Protein 6P8U (pdb70)

Sequence (472 aa):
MLSIDEAFRKFKSRLELNEREQKNASQRQNEVRDYLQTKFGIARSFLTGSYARYTKTKPLKDIDIFFVLKDSEKHYHGKAASVVLDDFHSALVEKYGSAAVRKQARSINVDFGVHIDAEDNTDYRVVSVDAVPAFDTGDQYEIPDTASGKWIKTDPEIHKDKATAAHQAYANEWKGLVRMVKYWNNNPKHGDLKPVKPSFLIEVMALECLYGGWGGSFDREIQSFFATLADRVHDEWPDPAGLGPAISNDMDAARKQRAQQLLFQASQDASIAIDHARRGRNIEALRAWRALFGPKFPLSSTVATYSYTHSVTYVTDNILKSLKDIILLSGLDPEHFADRWESNTRAIKTWLGTGDLRKVILEIYNPATDKLVTRWDIDIVYGWSDGDGSFWTDTEQLKYAIKKAGLLPSQAKYKLMLDTKPGRPDVEGWSKGSYRSTDGMVKQSLGSTVEHSGLAGQAGYWRQRAEVMEFN

GO terms:
  GO:0106408 diadenylate cyclase activity (F, EXP)

Secondary structure (DSSP, 8-state):
---HHHHHHHHHHHTS--HHHHHHHHHHHHHHHHHHTTTS-EEEEEEETHHHHT---SS--SEEEEEEEPGGGGGGGGS-HHHHHHHHHHHHHHHH-STTEEE-SSSEEEE------TTS--SS---EEEEEEEEE-SSSEEEEETTTTEEEEE-HHHHHHHHHHHHHTTTT-HHHHHHHHHHHHT-GGGTTS-SSSSTHHHHHHHHHHS-SS--S-HHHHHHHHHHHHHHHTTS----TTSSSS-GGGSS-HHHHHHHHHHHHHHHHHHHHHHHHHHTT-HHHHHHHHHHHH-TTS---/----SS-HHHHHHHHHHHHHHHHHHHHHHTT--THHHHHTHHHHHHHHHHHHHTT-EEEEEEEEE-TTT--EEEEEEEEEEE---SS-S-EEE-HHHHHHHHHHH-PPPTT-EEEEEEEE-TTPPP-TTEEE--PPP-TTEEEEEEEEEEEETTEEEEEEEEEE-/-EEEEE-

Solvent-accessible surface area: 20515 Å² total; per-residue (Å²): 151,18,48,27,69,90,0,0,93,78,0,38,64,98,1,71,46,48,143,148,11,73,157,20,0,48,102,41,20,67,50,0,54,75,34,0,72,104,93,21,17,2,57,97,19,50,34,6,13,12,14,37,14,107,0,27,6,19,14,5,65,48,0,36,0,13,0,6,7,101,130,92,28,81,83,15,49,77,98,56,0,42,57,0,0,61,54,0,51,68,7,0,40,126,98,45,30,85,112,23,8,146,91,43,48,57,8,0,6,0,55,28,70,14,133,51,56,94,111,25,66,10,93,102,84,0,10,4,0,13,0,6,0,0,4,59,64,63,122,40,34,17,15,0,3,50,91,66,22,141,29,25,90,18,13,24,96,51,20,112,76,86,1,70,65,20,36,147,71,7,62,90,10,2,26,3,0,0,18,0,0,5,7,3,1,52,17,109,110,24,50,152,98,71,0,1,87,35,28,42,0,0,4,6,2,0,52,58,4,14,61,42,23,53,40,37,39,3,33,21,4,0,1,29,1,0,6,1,1,5,58,23,0,86,52,131,12,80,12,32,17,66,61,26,47,16,24,2,105,42,9,97,84,78,35,38,110,66,0,62,106,43,1,50,79,2,1,27,36,0,3,62,0,9,5,28,43,98,118,63,85,50,98,86,0,0,135,21,1,79,68,2,1,6,47,16,0,3,49,115,157,139,140,56,102,129,20,68,82,83,0,5,52,42,0,2,64,23,0,0,93,2,0,81,22,0,0,82,69,22,68,21,87,41,108,76,5,60,103,78,87,123,9,4,33,88,0,0,96,50,0,0,41,79,26,10,0,102,53,0,0,0,0,0,33,35,56,96,79,78,146,13,44,7,15,2,0,1,31,18,36,94,44,78,67,106,0,92,33,60,88,14,32,3,41,97,3,0,87,34,3,27,175,31,32,36,183,32,40,104,80,8,114,15,50,16,0,0,6,0,85,79,69,41,58,126,12,135,35,21,42,143,15,78,94,52,77,34,129,55,18,23,18,9,12,6,0,1,0,1,9,8,9,20,0,2,0,22,1,0,6,45,19,104,92,84,52,10,5,40,47,124

CATH classification: 3.30.460.10

Radius of gyration: 25.28 Å; Cα contacts (8 Å, |Δi|>4): 840; chains: 3; bounding box: 50×62×73 Å

Foldseek 3Di:
DQFPLNLLVLLLVVFFADDLLVVQVVVVCCVLLVQVVVVAAFPDKDFFDCVVLRLAGPPAFATEIEGEHDPVPCVCQVFFLVVVQVSSQVSVCVPQNDVQWDRDFFFIKGADPFDQDQLRDRPSHHGIYTYWYWYPPDQWIWTHGNVVRHIFIDHRVLVSVLSVVLCVQAVNCLSSLLNQVVLLQPDCVVPPHRLDPPSVVLVLVSSPQQDDYHPSDSLVSNLSSLVSCLVPLPPFAQDPVNTGGTRSPPDDPVSSNSSSVLSVVLSVLSVVLVVCVVVVNRQVSQVSSCVSRHNSRDND/DDDDPFDPLVQLLQQLVLVLVLVLLLCVLLVHDCVVVVVCVVVSSVVSSQQVVVVWFAWKKKFKADPVVRAGLKMKIFGKFPFADRRPDDWDACNVLSNVVSVVSDHDDPHIDMDIDTHTDVVGDDDPPDDDDDDHDLVQKDKAWRQFRTDTRRTTTTMIMIHGD/DDDDDDD

Nearest PDB structures (foldseek):
  6p8j-assembly4_D  TM=9.946E-01  e=8.567E-54  Pseudomonas aeruginosa
  6p82-assembly4_D  TM=9.663E-01  e=1.207E-51  Pseudomonas aeruginosa
  7d4j-assembly1_A  TM=6.915E-01  e=6.831E-13  Enterobacter cloacae
  7d48-assembly1_A  TM=6.880E-01  e=6.473E-13  Enterobacter cloacae
  6u7b-assembly1_A  TM=6.697E-01  e=8.470E-13  Escherichia coli MS 115-1

Organism: Pseudomonas aeruginosa (NCBI:txid287)

B-factor: mean 42.72, std 16.75, range [18.3, 142.68]

InterPro domains:
  IPR006116 2-5OAS/ClassI-CCAase, nucleotidyltransferase domain [cd05400] (21-165)
  IPR043519 Nucleotidyltransferase superfamily [G3DSA:3.30.460.10] (18-171)
  IPR043519 Nucleotidyltransferase superfamily [SSF81301] (3-156)
  IPR053550 Cyclic nucleotide synthase CD-NTase [NF041117] (8-294)

Structure (mmCIF, N/CA/C/O backbone):
data_6P8U
#
_entry.id   6P8U
#
_cell.length_a   169.087
_cell.length_b   43.373
_cell.length_c   63.217
_cell.angle_alpha   90.00
_cell.angle_beta   104.18
_cell.angle_gamma   90.00
#
_symmetry.space_group_name_H-M   'C 1 2 1'
#
loop_
_entity.id
_entity.type
_entity.pdbx_description
1 polymer Nucleotidyltransferase
2 polymer 'HORMA domain containing protein'
3 polymer 'Peptide 1'
4 non-polymer 'MAGNESIUM ION'
5 water water
#
loop_
_atom_site.group_PDB
_atom_site.id
_atom_site.type_symbol
_atom_site.label_atom_id
_atom_site.label_alt_id
_atom_site.label_comp_id
_atom_site.label_asym_id
_atom_site.label_entity_id
_atom_site.label_seq_id
_atom_site.pdbx_PDB_ins_code
_atom_site.Cartn_x
_atom_site.Cartn_y
_atom_site.Cartn_z
_atom_site.occupancy
_atom_site.B_iso_or_equiv
_atom_site.auth_seq_id
_atom_site.auth_comp_id
_atom_site.auth_asym_id
_atom_site.auth_atom_id
_atom_site.pdbx_PDB_model_num
ATOM 1 N N . MET A 1 1 ? -56.022 6.865 36.340 1.00 81.09 1 MET A N 1
ATOM 2 C CA . MET A 1 1 ? -54.813 7.400 37.032 1.00 75.73 1 MET A CA 1
ATOM 3 C C . MET A 1 1 ? -53.561 6.654 36.575 1.00 66.94 1 MET A C 1
ATOM 4 O O . MET A 1 1 ? -53.160 5.659 37.185 1.00 67.57 1 MET A O 1
ATOM 12 N N . LEU A 1 2 ? -52.956 7.135 35.492 1.00 54.00 2 LEU A N 1
ATOM 13 C CA . LEU A 1 2 ? -51.730 6.556 34.961 1.00 45.31 2 LEU A CA 1
ATOM 14 C C . LEU A 1 2 ? -50.538 7.184 35.672 1.00 39.32 2 LEU A C 1
ATOM 15 O O . LEU A 1 2 ? -50.370 8.405 35.652 1.00 35.15 2 LEU A O 1
ATOM 31 N N . SER A 1 3 ? -49.718 6.354 36.304 1.00 45.43 3 SER A N 1
ATOM 32 C CA . SER A 1 3 ? -48.554 6.866 37.004 1.00 39.82 3 SER A CA 1
ATOM 33 C C . SER A 1 3 ? -47.435 7.180 36.016 1.00 36.04 3 SER A C 1
ATOM 34 O O . SER A 1 3 ? -47.400 6.679 34.887 1.00 34.28 3 SER A O 1
ATOM 42 N N . ILE A 1 4 ? -46.509 8.029 36.462 1.00 31.58 4 ILE A N 1
ATOM 43 C CA . ILE A 1 4 ? -45.382 8.399 35.619 1.00 29.14 4 ILE A CA 1
ATOM 44 C C . ILE A 1 4 ? -44.574 7.162 35.255 1.00 28.29 4 ILE A C 1
ATOM 45 O O . ILE A 1 4 ? -44.208 6.962 34.091 1.00 28.22 4 ILE A O 1
ATOM 61 N N . ASP A 1 5 ? -44.281 6.316 36.245 1.00 29.56 5 ASP A N 1
ATOM 62 C CA . ASP A 1 5 ? -43.519 5.101 35.968 1.00 33.67 5 ASP A CA 1
ATOM 63 C C . ASP A 1 5 ? -44.243 4.219 34.956 1.00 31.26 5 ASP A C 1
ATOM 64 O O . ASP A 1 5 ? -43.638 3.724 33.998 1.00 28.55 5 ASP A O 1
ATOM 73 N N . GLU A 1 6 ? -45.543 3.999 35.165 1.00 29.24 6 GLU A N 1
ATOM 74 C CA . GLU A 1 6 ? -46.315 3.197 34.221 1.00 33.12 6 GLU A CA 1
ATOM 75 C C . GLU A 1 6 ? -46.299 3.813 32.830 1.00 31.89 6 GLU A C 1
ATOM 76 O O . GLU A 1 6 ? -46.155 3.098 31.826 1.00 28.56 6 GLU A O 1
ATOM 88 N N . ALA A 1 7 ? -46.448 5.139 32.748 1.00 31.09 7 ALA A N 1
ATOM 89 C CA . ALA A 1 7 ? -46.414 5.803 31.451 1.00 28.76 7 ALA A CA 1
ATOM 90 C C . ALA A 1 7 ? -45.090 5.553 30.741 1.00 26.76 7 ALA A C 1
ATOM 91 O O . ALA A 1 7 ? -45.058 5.325 29.528 1.00 27.21 7 ALA A O 1
ATOM 98 N N . PHE A 1 8 ? -43.984 5.611 31.475 1.00 32.10 8 PHE A N 1
ATOM 99 C CA . PHE A 1 8 ? -42.676 5.406 30.857 1.00 28.80 8 PHE A CA 1
ATOM 100 C C . PHE A 1 8 ? -42.469 3.957 30.448 1.00 29.94 8 PHE A C 1
ATOM 101 O O . PHE A 1 8 ? -41.845 3.699 29.411 1.00 27.80 8 PHE A O 1
ATOM 118 N N . ARG A 1 9 ? -43.009 3.011 31.221 1.00 21.20 9 ARG A N 1
ATOM 119 C CA . ARG A 1 9 ? -42.974 1.614 30.814 1.00 27.84 9 ARG A CA 1
ATOM 120 C C . ARG A 1 9 ? -43.722 1.414 29.503 1.00 27.12 9 ARG A C 1
ATOM 121 O O . ARG A 1 9 ? -43.229 0.734 28.596 1.00 27.14 9 ARG A O 1
ATOM 142 N N . LYS A 1 10 ? -44.916 2.004 29.385 1.00 26.42 10 LYS A N 1
ATOM 143 C CA . LYS A 1 10 ? -45.655 1.946 28.127 1.00 26.05 10 LYS A CA 1
ATOM 144 C C . LYS A 1 10 ? -44.852 2.575 27.000 1.00 26.13 10 LYS A C 1
ATOM 145 O O . LYS A 1 10 ? -44.743 2.007 25.907 1.00 26.48 10 LYS A O 1
ATOM 164 N N . PHE A 1 11 ? -44.300 3.767 27.247 1.00 26.10 11 PHE A N 1
ATOM 165 C CA . PHE A 1 11 ? -43.509 4.470 26.238 1.00 27.04 11 PHE A CA 1
ATOM 166 C C . PHE A 1 11 ? -42.313 3.636 25.799 1.00 32.78 11 PHE A C 1
ATOM 167 O O . PHE A 1 11 ? -42.051 3.480 24.600 1.00 31.36 11 PHE A O 1
ATOM 184 N N . LYS A 1 12 ? -41.576 3.085 26.759 1.00 28.70 12 LYS A N 1
ATOM 185 C CA . LYS A 1 12 ? -40.499 2.157 26.431 1.00 27.17 12 LYS A CA 1
ATOM 186 C C . LYS A 1 12 ? -40.985 1.046 25.509 1.00 23.42 12 LYS A C 1
ATOM 187 O O . LYS A 1 12 ? -40.368 0.758 24.477 1.00 25.23 12 LYS A O 1
ATOM 206 N N . SER A 1 13 ? -42.093 0.404 25.873 1.00 24.24 13 SER A N 1
ATOM 207 C CA . SER A 1 13 ? -42.572 -0.741 25.107 1.00 28.25 13 SER A CA 1
ATOM 208 C C . SER A 1 13 ? -42.923 -0.343 23.678 1.00 32.84 13 SER A C 1
ATOM 209 O O . SER A 1 13 ? -42.683 -1.107 22.738 1.00 28.01 13 SER A O 1
ATOM 217 N N . ARG A 1 14 ? -43.475 0.856 23.489 1.00 30.67 14 ARG A N 1
ATOM 218 C CA . ARG A 1 14 ? -43.920 1.276 22.165 1.00 30.07 14 ARG A CA 1
ATOM 219 C C . ARG A 1 14 ? -42.775 1.681 21.248 1.00 29.85 14 ARG A C 1
ATOM 220 O O . ARG A 1 14 ? -43.008 1.913 20.058 1.00 28.96 14 ARG A O 1
ATOM 241 N N . LEU A 1 15 ? -41.550 1.757 21.755 1.00 33.28 15 LEU A N 1
ATOM 242 C CA . LEU A 1 15 ? -40.382 1.985 20.915 1.00 38.32 15 LEU A CA 1
ATOM 243 C C . LEU A 1 15 ? -39.681 0.682 20.528 1.00 37.15 15 LEU A C 1
ATOM 244 O O . LEU A 1 15 ? -38.676 0.717 19.800 1.00 35.78 15 LEU A O 1
ATOM 260 N N . GLU A 1 16 ? -40.191 -0.460 20.984 1.00 33.05 16 GLU A N 1
ATOM 261 C CA . GLU A 1 16 ? -39.530 -1.734 20.753 1.00 37.13 16 GLU A CA 1
ATOM 262 C C . GLU A 1 16 ? -39.874 -2.307 19.386 1.00 35.04 16 GLU A C 1
ATOM 263 O O . GLU A 1 16 ? -41.018 -2.241 18.932 1.00 35.89 16 GLU A O 1
ATOM 275 N N . LEU A 1 17 ? -38.860 -2.864 18.734 1.00 36.43 17 LEU A N 1
ATOM 276 C CA . LEU A 1 17 ? -39.049 -3.595 17.490 1.00 41.24 17 LEU A CA 1
ATOM 277 C C . LEU A 1 17 ? -40.008 -4.762 17.691 1.00 34.02 17 LEU A C 1
ATOM 278 O O . LEU A 1 17 ? -39.987 -5.438 18.723 1.00 33.70 17 LEU A O 1
ATOM 294 N N . ASN A 1 18 ? -40.862 -4.994 16.698 1.00 34.46 18 ASN A N 1
ATOM 295 C CA . ASN A 1 18 ? -41.737 -6.156 16.692 1.00 34.18 18 ASN A CA 1
ATOM 296 C C . ASN A 1 18 ? -41.467 -6.998 15.446 1.00 35.56 18 ASN A C 1
ATOM 297 O O . ASN A 1 18 ? -40.703 -6.616 14.552 1.00 34.30 18 ASN A O 1
ATOM 308 N N . GLU A 1 19 ? -42.121 -8.161 15.398 1.00 31.89 19 GLU A N 1
ATOM 309 C CA . GLU A 1 19 ? -41.761 -9.182 14.419 1.00 41.27 19 GLU A CA 1
ATOM 310 C C . GLU A 1 19 ? -42.214 -8.817 13.008 1.00 40.16 19 GLU A C 1
ATOM 311 O O . GLU A 1 19 ? -41.538 -9.174 12.033 1.00 38.20 19 GLU A O 1
ATOM 323 N N . ARG A 1 20 ? -43.346 -8.121 12.869 1.00 38.17 20 ARG A N 1
ATOM 324 C CA . ARG A 1 20 ? -43.762 -7.671 11.544 1.00 40.40 20 ARG A CA 1
ATOM 325 C C . ARG A 1 20 ? -42.800 -6.622 10.998 1.00 33.64 20 ARG A C 1
ATOM 326 O O . ARG A 1 20 ? -42.429 -6.659 9.818 1.00 27.94 20 ARG A O 1
ATOM 347 N N . GLU A 1 21 ? -42.398 -5.667 11.838 1.00 32.81 21 GLU A N 1
ATOM 348 C CA . GLU A 1 21 ? -41.385 -4.705 11.420 1.00 36.31 21 GLU A CA 1
ATOM 349 C C . GLU A 1 21 ? -40.082 -5.410 11.063 1.00 35.86 21 GLU A C 1
ATOM 350 O O . GLU A 1 21 ? -39.448 -5.092 10.045 1.00 32.43 21 GLU A O 1
ATOM 362 N N . GLN A 1 22 ? -39.670 -6.378 11.887 1.00 33.34 22 GLN A N 1
ATOM 363 C CA . GLN A 1 22 ? -38.447 -7.127 11.608 1.00 37.56 22 GLN A CA 1
ATOM 364 C C . GLN A 1 22 ? -38.505 -7.772 10.226 1.00 34.90 22 GLN A C 1
ATOM 365 O O . GLN A 1 22 ? -37.580 -7.625 9.415 1.00 31.81 22 GLN A O 1
ATOM 379 N N . LYS A 1 23 ? -39.600 -8.476 9.929 1.00 32.42 23 LYS A N 1
ATOM 380 C CA . LYS A 1 23 ? -39.700 -9.136 8.635 1.00 37.03 23 LYS A CA 1
ATOM 381 C C . LYS A 1 23 ? -39.769 -8.128 7.493 1.00 33.22 23 LYS A C 1
ATOM 382 O O . LYS A 1 23 ? -39.308 -8.418 6.385 1.00 31.84 23 LYS A O 1
ATOM 401 N N . ASN A 1 24 ? -40.349 -6.952 7.731 1.00 32.19 24 ASN A N 1
ATOM 402 C CA . ASN A 1 24 ? -40.433 -5.949 6.672 1.00 31.59 24 ASN A CA 1
ATOM 403 C C . ASN A 1 24 ? -39.061 -5.352 6.380 1.00 32.50 24 ASN A C 1
ATOM 404 O O . ASN A 1 24 ? -38.733 -5.068 5.220 1.00 29.99 24 ASN A O 1
ATOM 415 N N . ALA A 1 25 ? -38.242 -5.165 7.424 1.00 32.47 25 ALA A N 1
ATOM 416 C CA . ALA A 1 25 ? -36.863 -4.738 7.212 1.00 33.87 25 ALA A CA 1
ATOM 417 C C . ALA A 1 25 ? -36.094 -5.739 6.359 1.00 34.24 25 ALA A C 1
ATOM 418 O O . ALA A 1 25 ? -35.358 -5.344 5.444 1.00 32.07 25 ALA A O 1
ATOM 425 N N . SER A 1 26 ? -36.246 -7.037 6.650 1.00 35.55 26 SER A N 1
ATOM 426 C CA . SER A 1 26 ? -35.562 -8.054 5.860 1.00 35.20 26 SER A CA 1
ATOM 427 C C . SER A 1 26 ? -36.082 -8.086 4.427 1.00 35.53 26 SER A C 1
ATOM 428 O O . SER A 1 26 ? -35.324 -8.389 3.497 1.00 31.09 26 SER A O 1
ATOM 436 N N . GLN A 1 27 ? -37.373 -7.798 4.229 1.00 36.46 27 GLN A N 1
ATOM 437 C CA . GLN A 1 27 ? -37.926 -7.779 2.878 1.00 42.93 27 GLN A CA 1
ATOM 438 C C . GLN A 1 27 ? -37.387 -6.598 2.085 1.00 34.85 27 GLN A C 1
ATOM 439 O O . GLN A 1 27 ? -37.074 -6.734 0.899 1.00 33.76 27 GLN A O 1
ATOM 453 N N . ARG A 1 28 ? -37.256 -5.434 2.724 1.00 37.58 28 ARG A N 1
ATOM 454 C CA . ARG A 1 28 ? -36.677 -4.286 2.033 1.00 36.41 28 ARG A CA 1
ATOM 455 C C . ARG A 1 28 ? -35.212 -4.532 1.688 1.00 37.88 28 ARG A C 1
ATOM 456 O O . ARG A 1 28 ? -34.753 -4.143 0.604 1.00 39.19 28 ARG A O 1
ATOM 477 N N . GLN A 1 29 ? -34.454 -5.161 2.595 1.00 38.33 29 GLN A N 1
ATOM 478 C CA . GLN A 1 29 ? -33.064 -5.474 2.277 1.00 38.12 29 GLN A CA 1
ATOM 479 C C . GLN A 1 29 ? -32.978 -6.356 1.039 1.00 36.25 29 GLN A C 1
ATOM 480 O O . GLN A 1 29 ? -32.205 -6.076 0.112 1.00 38.03 29 GLN A O 1
ATOM 494 N N . ASN A 1 30 ? -33.745 -7.454 1.026 1.00 30.69 30 ASN A N 1
ATOM 495 C CA . ASN A 1 30 ? -33.787 -8.315 -0.152 1.00 35.04 30 ASN A CA 1
ATOM 496 C C . ASN A 1 30 ? -34.108 -7.507 -1.404 1.00 36.62 30 ASN A C 1
ATOM 497 O O . ASN A 1 30 ? -33.448 -7.650 -2.442 1.00 37.29 30 ASN A O 1
ATOM 508 N N . GLU A 1 31 ? -35.134 -6.655 -1.322 1.00 38.89 31 GLU A N 1
ATOM 509 C CA . GLU A 1 31 ? -35.528 -5.832 -2.460 1.00 38.98 31 GLU A CA 1
ATOM 510 C C . GLU A 1 31 ? -34.379 -4.941 -2.920 1.00 36.45 31 GLU A C 1
ATOM 511 O O . GLU A 1 31 ? -34.087 -4.849 -4.118 1.00 34.24 31 GLU A O 1
ATOM 523 N N . VAL A 1 32 ? -33.718 -4.272 -1.979 1.00 30.22 32 VAL A N 1
ATOM 524 C CA . VAL A 1 32 ? -32.667 -3.326 -2.346 1.00 33.07 32 VAL A CA 1
ATOM 525 C C . VAL A 1 32 ? -31.400 -4.058 -2.766 1.00 38.61 32 VAL A C 1
ATOM 526 O O . VAL A 1 32 ? -30.720 -3.644 -3.712 1.00 44.19 32 VAL A O 1
ATOM 539 N N . ARG A 1 33 ? -31.056 -5.148 -2.074 1.00 38.63 33 ARG A N 1
ATOM 540 C CA . ARG A 1 33 ? -29.879 -5.922 -2.457 1.00 35.76 33 ARG A CA 1
ATOM 541 C C . ARG A 1 33 ? -30.048 -6.507 -3.853 1.00 37.98 33 ARG A C 1
ATOM 542 O O . ARG A 1 33 ? -29.145 -6.417 -4.692 1.00 35.84 33 ARG A O 1
ATOM 563 N N . ASP A 1 34 ? -31.207 -7.115 -4.122 1.00 43.56 34 ASP A N 1
ATOM 564 C CA . ASP A 1 34 ? -31.401 -7.772 -5.408 1.00 45.95 34 ASP A CA 1
ATOM 565 C C . ASP A 1 34 ? -31.368 -6.775 -6.557 1.00 42.20 34 ASP A C 1
ATOM 566 O O . ASP A 1 34 ? -30.919 -7.116 -7.660 1.00 43.26 34 ASP A O 1
ATOM 575 N N . TYR A 1 35 ? -31.839 -5.545 -6.332 1.00 37.04 35 TYR A N 1
ATOM 576 C CA . TYR A 1 35 ? -31.739 -4.549 -7.392 1.00 37.18 35 TYR A CA 1
ATOM 577 C C . TYR A 1 35 ? -30.296 -4.094 -7.577 1.00 37.72 35 TYR A C 1
ATOM 578 O O . TYR A 1 35 ? -29.798 -4.021 -8.707 1.00 37.21 35 TYR A O 1
ATOM 596 N N . LEU A 1 36 ? -29.612 -3.772 -6.471 1.00 34.03 36 LEU A N 1
ATOM 597 C CA . LEU A 1 36 ? -28.240 -3.278 -6.570 1.00 37.21 36 LEU A CA 1
ATOM 598 C C . LEU A 1 36 ? -27.303 -4.340 -7.124 1.00 39.25 36 LEU A C 1
ATOM 599 O O . LEU A 1 36 ? -26.330 -4.002 -7.807 1.00 39.40 36 LEU A O 1
ATOM 615 N N . GLN A 1 37 ? -27.584 -5.623 -6.866 1.00 38.68 37 GLN A N 1
ATOM 616 C CA . GLN A 1 37 ? -26.762 -6.683 -7.438 1.00 42.84 37 GLN A CA 1
ATOM 617 C C . GLN A 1 37 ? -26.916 -6.792 -8.949 1.00 42.76 37 GLN A C 1
ATOM 618 O O . GLN A 1 37 ? -26.095 -7.459 -9.586 1.00 38.91 37 GLN A O 1
ATOM 632 N N . THR A 1 38 ? -27.939 -6.168 -9.539 1.00 45.36 38 THR A N 1
ATOM 633 C CA . THR A 1 38 ? -28.014 -6.094 -10.996 1.00 44.58 38 THR A CA 1
ATOM 634 C C . THR A 1 38 ? -27.184 -4.939 -11.557 1.00 44.13 38 THR A C 1
ATOM 635 O O . THR A 1 38 ? -27.043 -4.829 -12.785 1.00 47.59 38 THR A O 1
ATOM 646 N N . LYS A 1 39 ? -26.658 -4.063 -10.691 1.00 39.44 39 LYS A N 1
ATOM 647 C CA . LYS A 1 39 ? -25.895 -2.902 -11.121 1.00 42.81 39 LYS A CA 1
ATOM 648 C C . LYS A 1 39 ? -24.485 -2.849 -10.555 1.00 37.75 39 LYS A C 1
ATOM 649 O O . LYS A 1 39 ? -23.641 -2.148 -11.126 1.00 34.03 39 LYS A O 1
ATOM 668 N N . PHE A 1 40 ? -24.200 -3.573 -9.474 1.00 41.88 40 PHE A N 1
ATOM 669 C CA . PHE A 1 40 ? -22.855 -3.655 -8.929 1.00 42.77 40 PHE A CA 1
ATOM 670 C C . PHE A 1 40 ? -22.541 -5.105 -8.575 1.00 45.46 40 PHE A C 1
ATOM 671 O O . PHE A 1 40 ? -23.437 -5.921 -8.325 1.00 45.57 40 PHE A O 1
ATOM 688 N N . GLY A 1 41 ? -21.248 -5.414 -8.537 1.00 44.86 41 GLY A N 1
ATOM 689 C CA . GLY A 1 41 ? -20.793 -6.679 -7.996 1.00 43.27 41 GLY A CA 1
ATOM 690 C C . GLY A 1 41 ? -20.850 -6.663 -6.482 1.00 39.47 41 GLY A C 1
ATOM 691 O O . GLY A 1 41 ? -19.982 -6.076 -5.822 1.00 36.12 41 GLY A O 1
ATOM 695 N N . ILE A 1 42 ? -21.885 -7.283 -5.919 1.00 36.14 42 ILE A N 1
ATOM 696 C CA . ILE A 1 42 ? -22.133 -7.256 -4.481 1.00 39.71 42 ILE A CA 1
ATOM 697 C C . ILE A 1 42 ? -22.165 -8.690 -3.982 1.00 41.07 42 ILE A C 1
ATOM 698 O O . ILE A 1 42 ? -22.980 -9.501 -4.443 1.00 41.71 42 ILE A O 1
ATOM 714 N N . ALA A 1 43 ? -21.278 -8.999 -3.035 1.00 44.24 43 ALA A N 1
ATOM 715 C CA . ALA A 1 43 ? -21.156 -10.364 -2.536 1.00 46.10 43 ALA A CA 1
ATOM 716 C C . ALA A 1 43 ? -22.224 -10.699 -1.502 1.00 47.36 43 ALA A C 1
ATOM 717 O O . ALA A 1 43 ? -22.653 -11.853 -1.415 1.00 50.69 43 ALA A O 1
ATOM 724 N N . ARG A 1 44 ? -22.648 -9.718 -0.712 1.00 40.97 44 ARG A N 1
ATOM 725 C CA . ARG A 1 44 ? -23.634 -9.936 0.336 1.00 42.29 44 ARG A CA 1
ATOM 726 C C . ARG A 1 44 ? -23.988 -8.583 0.941 1.00 37.75 44 ARG A C 1
ATOM 727 O O . ARG A 1 44 ? -23.328 -7.571 0.686 1.00 33.47 44 ARG A O 1
ATOM 748 N N . SER A 1 45 ? -25.044 -8.577 1.751 1.00 35.30 45 SER A N 1
ATOM 749 C CA . SER A 1 45 ? -25.440 -7.399 2.510 1.00 31.27 45 SER A CA 1
ATOM 750 C C . SER A 1 45 ? -25.953 -7.863 3.865 1.00 33.02 45 SER A C 1
ATOM 751 O O . SER A 1 45 ? -26.336 -9.024 4.036 1.00 33.22 45 SER A O 1
ATOM 759 N N . PHE A 1 46 ? -25.958 -6.952 4.836 1.00 31.87 46 PHE A N 1
ATOM 760 C CA . PHE A 1 46 ? -26.529 -7.278 6.134 1.00 32.22 46 PHE A CA 1
ATOM 761 C C . PHE A 1 46 ? -27.031 -6.029 6.844 1.00 34.20 46 PHE A C 1
ATOM 762 O O . PHE A 1 46 ? -26.456 -4.944 6.706 1.00 32.54 46 PHE A O 1
ATOM 779 N N . LEU A 1 47 ? -28.127 -6.201 7.579 1.00 35.12 47 LEU A N 1
ATOM 780 C CA . LEU A 1 47 ? -28.661 -5.143 8.417 1.00 36.80 47 LEU A CA 1
ATOM 781 C C . LEU A 1 47 ? -27.722 -4.888 9.588 1.00 37.88 47 LEU A C 1
ATOM 782 O O . LEU A 1 47 ? -27.304 -5.823 10.281 1.00 35.54 47 LEU A O 1
ATOM 798 N N . THR A 1 48 ? -27.389 -3.619 9.810 1.00 33.69 48 THR A N 1
ATOM 799 C CA . THR A 1 48 ? -26.396 -3.263 10.808 1.00 31.63 48 THR A CA 1
ATOM 800 C C . THR A 1 48 ? -26.815 -1.954 11.465 1.00 31.03 48 THR A C 1
ATOM 801 O O . THR A 1 48 ? -27.956 -1.495 11.326 1.00 30.25 48 THR A O 1
ATOM 812 N N . GLY A 1 49 ? -25.875 -1.348 12.190 1.00 31.10 49 GLY A N 1
ATOM 813 C CA . GLY A 1 49 ? -26.155 -0.086 12.849 1.00 29.42 49 GLY A CA 1
ATOM 814 C C . GLY A 1 49 ? -27.049 -0.271 14.068 1.00 25.01 49 GLY A C 1
ATOM 815 O O . GLY A 1 49 ? -27.206 -1.358 14.613 1.00 25.19 49 GLY A O 1
ATOM 819 N N . SER A 1 50 ? -27.647 0.839 14.486 1.00 27.67 50 SER A N 1
ATOM 820 C CA . SER A 1 50 ? -28.524 0.817 15.650 1.00 27.63 50 SER A CA 1
ATOM 821 C C . SER A 1 50 ? -29.641 -0.210 15.490 1.00 28.42 50 SER A C 1
ATOM 822 O O . SER A 1 50 ? -30.106 -0.777 16.483 1.00 25.18 50 SER A O 1
ATOM 830 N N . TYR A 1 51 ? -30.100 -0.450 14.261 1.00 28.81 51 TYR A N 1
ATOM 831 C CA . TYR A 1 51 ? -31.185 -1.402 14.072 1.00 29.43 51 TYR A CA 1
ATOM 832 C C . TYR A 1 51 ? -30.801 -2.773 14.613 1.00 28.08 51 TYR A C 1
ATOM 833 O O . TYR A 1 51 ? -31.595 -3.430 15.296 1.00 27.92 51 TYR A O 1
ATOM 851 N N . ALA A 1 52 ? -29.590 -3.239 14.291 1.00 27.43 52 ALA A N 1
ATOM 852 C CA . ALA A 1 52 ? -29.152 -4.553 14.746 1.00 31.42 52 ALA A CA 1
ATOM 853 C C . ALA A 1 52 ? -28.783 -4.566 16.226 1.00 29.70 52 ALA A C 1
ATOM 854 O O . ALA A 1 52 ? -28.837 -5.630 16.851 1.00 30.81 52 ALA A O 1
ATOM 861 N N . ARG A 1 53 ? -28.414 -3.419 16.797 1.00 30.07 53 ARG A N 1
ATOM 862 C CA . ARG A 1 53 ? -28.177 -3.323 18.237 1.00 31.83 53 ARG A CA 1
ATOM 863 C C . ARG A 1 53 ? -29.460 -3.130 19.042 1.00 31.38 53 ARG A C 1
ATOM 864 O O . ARG A 1 53 ? -29.405 -3.093 20.287 1.00 27.82 53 ARG A O 1
ATOM 885 N N . TYR A 1 54 ? -30.608 -2.998 18.370 1.00 32.49 54 TYR A N 1
ATOM 886 C CA . TYR A 1 54 ? -31.876 -2.722 19.051 1.00 28.89 54 TYR A CA 1
ATOM 887 C C . TYR A 1 54 ? -31.787 -1.414 19.838 1.00 26.58 54 TYR A C 1
ATOM 888 O O . TYR A 1 54 ? -32.304 -1.285 20.948 1.00 27.69 54 TYR A O 1
ATOM 906 N N . THR A 1 55 ? -31.125 -0.431 19.239 1.00 23.10 55 THR A N 1
ATOM 907 C CA . THR A 1 55 ? -31.058 0.922 19.776 1.00 28.60 55 THR A CA 1
ATOM 908 C C . THR A 1 55 ? -31.654 1.935 18.808 1.00 29.11 55 THR A C 1
ATOM 909 O O . THR A 1 55 ? -31.457 3.146 18.987 1.00 29.51 55 THR A O 1
ATOM 920 N N . LYS A 1 56 ? -32.342 1.473 17.768 1.00 29.97 56 LYS A N 1
ATOM 921 C CA . LYS A 1 56 ? -33.021 2.354 16.829 1.00 27.79 56 LYS A CA 1
ATOM 922 C C . LYS A 1 56 ? -34.420 2.653 17.353 1.00 29.46 56 LYS A C 1
ATOM 923 O O . LYS A 1 56 ? -35.145 1.742 17.766 1.00 32.52 56 LYS A O 1
ATOM 942 N N . THR A 1 57 ? -34.791 3.926 17.341 1.00 29.87 57 THR A N 1
ATOM 943 C CA . THR A 1 57 ? -36.110 4.340 17.791 1.00 28.88 57 THR A CA 1
ATOM 944 C C . THR A 1 57 ? -37.124 4.153 16.661 1.00 31.94 57 THR A C 1
ATOM 945 O O . THR A 1 57 ? -36.778 3.797 15.530 1.00 30.41 57 THR A O 1
ATOM 956 N N . LYS A 1 58 ? -38.394 4.386 16.977 1.00 32.37 58 LYS A N 1
ATOM 957 C CA . LYS A 1 58 ? -39.466 4.193 16.008 1.00 38.85 58 LYS A CA 1
ATOM 958 C C . LYS A 1 58 ? -40.223 5.494 15.769 1.00 36.04 58 LYS A C 1
ATOM 959 O O . LYS A 1 58 ? -40.287 6.346 16.653 1.00 35.71 58 LYS A O 1
ATOM 978 N N . PRO A 1 59 ? -40.794 5.689 14.576 1.00 35.89 59 PRO A N 1
ATOM 979 C CA . PRO A 1 59 ? -40.791 4.776 13.417 1.00 39.13 59 PRO A CA 1
ATOM 980 C C . PRO A 1 59 ? -39.399 4.515 12.832 1.00 36.41 59 PRO A C 1
ATOM 981 O O . PRO A 1 59 ? -38.528 5.393 12.874 1.00 27.70 59 PRO A O 1
ATOM 992 N N . LEU A 1 60 ? -39.194 3.298 12.325 1.00 38.66 60 LEU A N 1
ATOM 993 C CA . LEU A 1 60 ? -37.866 2.843 11.924 1.00 36.69 60 LEU A CA 1
ATOM 994 C C . LEU A 1 60 ? -37.442 3.542 10.638 1.00 33.56 60 LEU A C 1
ATOM 995 O O . LEU A 1 60 ? -38.026 3.304 9.574 1.00 35.26 60 LEU A O 1
ATOM 1011 N N . LYS A 1 61 ? -36.421 4.394 10.734 1.00 33.09 61 LYS A N 1
ATOM 1012 C CA . LYS A 1 61 ? -35.891 5.131 9.600 1.00 34.50 61 LYS A CA 1
ATOM 1013 C C . LYS A 1 61 ? -34.382 4.921 9.529 1.00 29.37 61 LYS A C 1
ATOM 1014 O O . LYS A 1 61 ? -33.714 4.638 10.530 1.00 29.22 61 LYS A O 1
ATOM 1033 N N . ASP A 1 62 ? -33.840 5.085 8.331 1.00 27.30 62 ASP A N 1
ATOM 1034 C CA . ASP A 1 62 ? -32.392 5.148 8.149 1.00 33.45 62 ASP A CA 1
ATOM 1035 C C . ASP A 1 62 ? -31.717 3.866 8.628 1.00 33.00 62 ASP A C 1
ATOM 1036 O O . ASP A 1 62 ? -30.653 3.895 9.252 1.00 31.16 62 ASP A O 1
ATOM 1045 N N . ILE A 1 63 ? -32.342 2.730 8.332 1.00 30.09 63 ILE A N 1
ATOM 1046 C CA . ILE A 1 63 ? -31.786 1.444 8.731 1.00 29.47 63 ILE A CA 1
ATOM 1047 C C . ILE A 1 63 ? -30.559 1.155 7.881 1.00 31.12 63 ILE A C 1
ATOM 1048 O O . ILE A 1 63 ? -30.642 1.089 6.647 1.00 26.92 63 ILE A O 1
ATOM 1064 N N . ASP A 1 64 ? -29.419 0.972 8.542 1.00 34.01 64 ASP A N 1
ATOM 1065 C CA . ASP A 1 64 ? -28.164 0.772 7.834 1.00 36.04 64 ASP A CA 1
ATOM 1066 C C . ASP A 1 64 ? -28.116 -0.628 7.236 1.00 32.85 64 ASP A C 1
ATOM 1067 O O . ASP A 1 64 ? -28.356 -1.622 7.930 1.00 32.20 64 ASP A O 1
ATOM 1076 N N . ILE A 1 65 ? -27.790 -0.698 5.948 1.00 33.49 65 ILE A N 1
ATOM 1077 C CA . ILE A 1 65 ? -27.501 -1.948 5.259 1.00 32.70 65 ILE A CA 1
ATOM 1078 C C . ILE A 1 65 ? -26.130 -1.793 4.613 1.00 30.91 65 ILE A C 1
ATOM 1079 O O . ILE A 1 65 ? -25.937 -0.912 3.768 1.00 30.92 65 ILE A O 1
ATOM 1095 N N . PHE A 1 66 ? -25.172 -2.616 5.037 1.00 29.25 66 PHE A N 1
ATOM 1096 C CA . PHE A 1 66 ? -23.873 -2.661 4.379 1.00 30.87 66 PHE A CA 1
ATOM 1097 C C . PHE A 1 66 ? -24.003 -3.543 3.137 1.00 33.62 66 PHE A C 1
ATOM 1098 O O . PHE A 1 66 ? -24.412 -4.704 3.236 1.00 34.71 66 PHE A O 1
ATOM 1115 N N . PHE A 1 67 ? -23.645 -3.008 1.974 1.00 35.48 67 PHE A N 1
ATOM 1116 C CA . PHE A 1 67 ? -23.598 -3.778 0.725 1.00 34.02 67 PHE A CA 1
ATOM 1117 C C . PHE A 1 67 ? -22.126 -4.069 0.454 1.00 35.34 67 PHE A C 1
ATOM 1118 O O . PHE A 1 67 ? -21.372 -3.194 0.016 1.00 34.52 67 PHE A O 1
ATOM 1135 N N . VAL A 1 68 ? -21.722 -5.304 0.728 1.00 31.94 68 VAL A N 1
ATOM 1136 C CA . VAL A 1 68 ? -20.319 -5.696 0.654 1.00 33.40 68 VAL A CA 1
ATOM 1137 C C . VAL A 1 68 ? -19.941 -5.949 -0.794 1.00 34.59 68 VAL A C 1
ATOM 1138 O O . VAL A 1 68 ? -20.473 -6.866 -1.433 1.00 32.66 68 VAL A O 1
ATOM 1151 N N . LEU A 1 69 ? -19.013 -5.143 -1.305 1.00 37.80 69 LEU A N 1
ATOM 1152 C CA . LEU A 1 69 ? -18.655 -5.192 -2.712 1.00 41.78 69 LEU A CA 1
ATOM 1153 C C . LEU A 1 69 ? -17.628 -6.284 -2.981 1.00 41.02 69 LEU A C 1
ATOM 1154 O O . LEU A 1 69 ? -16.740 -6.544 -2.160 1.00 43.23 69 LEU A O 1
ATOM 1170 N N . LYS A 1 70 ? -17.752 -6.918 -4.144 1.00 40.50 70 LYS A N 1
ATOM 1171 C CA . LYS A 1 70 ? -16.805 -7.939 -4.553 1.00 37.62 70 LYS A CA 1
ATOM 1172 C C . LYS A 1 70 ? -15.447 -7.316 -4.857 1.00 36.51 70 LYS A C 1
ATOM 1173 O O . LYS A 1 70 ? -15.318 -6.110 -5.075 1.00 32.35 70 LYS A O 1
ATOM 1192 N N . ASP A 1 71 ? -14.417 -8.162 -4.863 1.00 44.15 71 ASP A N 1
ATOM 1193 C CA . ASP A 1 71 ? -13.078 -7.684 -5.189 1.00 41.68 71 ASP A CA 1
ATOM 1194 C C . ASP A 1 71 ? -13.035 -7.043 -6.568 1.00 42.69 71 ASP A C 1
ATOM 1195 O O . ASP A 1 71 ? -12.191 -6.175 -6.825 1.00 40.23 71 ASP A O 1
ATOM 1204 N N . SER A 1 72 ? -13.939 -7.446 -7.468 1.00 42.64 72 SER A N 1
ATOM 1205 C CA . SER A 1 72 ? -13.968 -6.873 -8.809 1.00 40.98 72 SER A CA 1
ATOM 1206 C C . SER A 1 72 ? -14.469 -5.434 -8.823 1.00 41.01 72 SER A C 1
ATOM 1207 O O . SER A 1 72 ? -14.360 -4.771 -9.860 1.00 42.24 72 SER A O 1
ATOM 1215 N N . GLU A 1 73 ? -15.009 -4.943 -7.706 1.00 34.79 73 GLU A N 1
ATOM 1216 C CA . GLU A 1 73 ? -15.402 -3.549 -7.567 1.00 36.95 73 GLU A CA 1
ATOM 1217 C C . GLU A 1 73 ? -14.397 -2.746 -6.754 1.00 39.21 73 GLU A C 1
ATOM 1218 O O . GLU A 1 73 ? -14.672 -1.592 -6.412 1.00 37.93 73 GLU A O 1
ATOM 1230 N N . LYS A 1 74 ? -13.239 -3.331 -6.433 1.00 38.33 74 LYS A N 1
ATOM 1231 C CA . LYS A 1 74 ? -12.283 -2.705 -5.525 1.00 39.88 74 LYS A CA 1
ATOM 1232 C C . LYS A 1 74 ? -11.683 -1.427 -6.095 1.00 38.36 74 LYS A C 1
ATOM 1233 O O . LYS A 1 74 ? -11.062 -0.673 -5.342 1.00 39.62 74 LYS A O 1
ATOM 1252 N N . HIS A 1 75 ? -11.864 -1.158 -7.392 1.00 41.86 75 HIS A N 1
ATOM 1253 C CA . HIS A 1 75 ? -11.412 0.110 -7.950 1.00 40.02 75 HIS A CA 1
ATOM 1254 C C . HIS A 1 75 ? -12.068 1.292 -7.245 1.00 40.55 75 HIS A C 1
ATOM 1255 O O . HIS A 1 75 ? -11.440 2.349 -7.088 1.00 40.95 75 HIS A O 1
ATOM 1269 N N . TYR A 1 76 ? -13.329 1.143 -6.824 1.00 36.21 76 TYR A N 1
ATOM 1270 C CA . TYR A 1 76 ? -13.965 2.197 -6.040 1.00 40.26 76 TYR A CA 1
ATOM 1271 C C . TYR A 1 76 ? -13.146 2.539 -4.799 1.00 43.10 76 TYR A C 1
ATOM 1272 O O . TYR A 1 76 ? -13.163 3.684 -4.334 1.00 42.40 76 TYR A O 1
ATOM 1290 N N . HIS A 1 77 ? -12.441 1.551 -4.241 1.00 41.99 77 HIS A N 1
ATOM 1291 C CA . HIS A 1 77 ? -11.732 1.740 -2.979 1.00 41.69 77 HIS A CA 1
ATOM 1292 C C . HIS A 1 77 ? -10.546 2.678 -3.131 1.00 45.05 77 HIS A C 1
ATOM 1293 O O . HIS A 1 77 ? -10.165 3.350 -2.166 1.00 43.54 77 HIS A O 1
ATOM 1307 N N . GLY A 1 78 ? -9.961 2.743 -4.318 1.00 54.65 78 GLY A N 1
ATOM 1308 C CA . GLY A 1 78 ? -8.876 3.650 -4.599 1.00 56.72 78 GLY A CA 1
ATOM 1309 C C . GLY A 1 78 ? -9.296 4.984 -5.159 1.00 57.17 78 GLY A C 1
ATOM 1310 O O . GLY A 1 78 ? -8.438 5.829 -5.433 1.00 56.95 78 GLY A O 1
ATOM 1314 N N . LYS A 1 79 ? -10.595 5.208 -5.330 1.00 45.16 79 LYS A N 1
ATOM 1315 C CA . LYS A 1 79 ? -11.138 6.466 -5.820 1.00 46.32 79 LYS A CA 1
ATOM 1316 C C . LYS A 1 79 ? -11.788 7.227 -4.673 1.00 43.08 79 LYS A C 1
ATOM 1317 O O . LYS A 1 79 ? -12.020 6.691 -3.587 1.00 40.92 79 LYS A O 1
ATOM 1336 N N . ALA A 1 80 ? -12.084 8.497 -4.931 1.00 47.03 80 ALA A N 1
ATOM 1337 C CA . ALA A 1 80 ? -12.658 9.355 -3.905 1.00 42.91 80 ALA A CA 1
ATOM 1338 C C . ALA A 1 80 ? -14.045 8.869 -3.493 1.00 38.29 80 ALA A C 1
ATOM 1339 O O . ALA A 1 80 ? -14.781 8.265 -4.279 1.00 36.78 80 ALA A O 1
ATOM 1346 N N . ALA A 1 81 ? -14.403 9.162 -2.239 1.00 35.75 81 ALA A N 1
ATOM 1347 C CA . ALA A 1 81 ? -15.626 8.612 -1.662 1.00 34.65 81 ALA A CA 1
ATOM 1348 C C . ALA A 1 81 ? -16.856 8.974 -2.489 1.00 32.71 81 ALA A C 1
ATOM 1349 O O . ALA A 1 81 ? -17.786 8.171 -2.618 1.00 36.45 81 ALA A O 1
ATOM 1356 N N . SER A 1 82 ? -16.886 10.181 -3.055 1.00 36.04 82 SER A N 1
ATOM 1357 C CA . SER A 1 82 ? -18.078 10.636 -3.761 1.00 33.76 82 SER A CA 1
ATOM 1358 C C . SER A 1 82 ? -18.368 9.790 -4.993 1.00 34.31 82 SER A C 1
ATOM 1359 O O . SER A 1 82 ? -19.514 9.755 -5.458 1.00 35.77 82 SER A O 1
ATOM 1367 N N . VAL A 1 83 ? -17.359 9.107 -5.533 1.00 33.47 83 VAL A N 1
ATOM 1368 C CA . VAL A 1 83 ? -17.542 8.382 -6.788 1.00 35.01 83 VAL A CA 1
ATOM 1369 C C . VAL A 1 83 ? -18.468 7.187 -6.590 1.00 38.15 83 VAL A C 1
ATOM 1370 O O . VAL A 1 83 ? -19.432 6.999 -7.340 1.00 39.08 83 VAL A O 1
ATOM 1383 N N . VAL A 1 84 ? -18.184 6.351 -5.588 1.00 35.12 84 VAL A N 1
ATOM 1384 C CA . VAL A 1 84 ? -19.039 5.190 -5.376 1.00 31.96 84 VAL A CA 1
ATOM 1385 C C . VAL A 1 84 ? -20.408 5.629 -4.880 1.00 31.56 84 VAL A C 1
ATOM 1386 O O . VAL A 1 84 ? -21.425 5.005 -5.215 1.00 30.67 84 VAL A O 1
ATOM 1399 N N . LEU A 1 85 ? -20.460 6.700 -4.079 1.00 36.32 85 LEU A N 1
ATOM 1400 C CA . LEU A 1 85 ? -21.740 7.170 -3.559 1.00 39.47 85 LEU A CA 1
ATOM 1401 C C . LEU A 1 85 ? -22.606 7.749 -4.672 1.00 39.76 85 LEU A C 1
ATOM 1402 O O . LEU A 1 85 ? -23.814 7.483 -4.724 1.00 38.19 85 LEU A O 1
ATOM 1418 N N . ASP A 1 86 ? -22.010 8.535 -5.574 1.00 37.28 86 ASP A N 1
ATOM 1419 C CA . ASP A 1 86 ? -22.773 9.041 -6.710 1.00 41.15 86 ASP A CA 1
ATOM 1420 C C . ASP A 1 86 ? -23.274 7.899 -7.583 1.00 38.95 86 ASP A C 1
ATOM 1421 O O . ASP A 1 86 ? -24.397 7.957 -8.099 1.00 42.95 86 ASP A O 1
ATOM 1430 N N . ASP A 1 87 ? -22.459 6.851 -7.758 1.00 36.79 87 ASP A N 1
ATOM 1431 C CA . ASP A 1 87 ? -22.899 5.698 -8.539 1.00 38.28 87 ASP A CA 1
ATOM 1432 C C . ASP A 1 87 ? -24.074 4.987 -7.872 1.00 40.19 87 ASP A C 1
ATOM 1433 O O . ASP A 1 87 ? -25.049 4.621 -8.545 1.00 41.45 87 ASP A O 1
ATOM 1442 N N . PHE A 1 88 ? -23.998 4.770 -6.558 1.00 35.91 88 PHE A N 1
ATOM 1443 C CA . PHE A 1 88 ? -25.128 4.186 -5.848 1.00 34.22 88 PHE A CA 1
ATOM 1444 C C . PHE A 1 88 ? -26.358 5.077 -5.967 1.00 34.95 88 PHE A C 1
ATOM 1445 O O . PHE A 1 88 ? -27.485 4.582 -6.098 1.00 35.58 88 PHE A O 1
ATOM 1462 N N . HIS A 1 89 ? -26.160 6.397 -5.908 1.00 30.03 89 HIS A N 1
ATOM 1463 C CA . HIS A 1 89 ? -27.284 7.320 -5.995 1.00 36.71 89 HIS A CA 1
ATOM 1464 C C . HIS A 1 89 ? -27.963 7.222 -7.355 1.00 36.95 89 HIS A C 1
ATOM 1465 O O . HIS A 1 89 ? -29.191 7.106 -7.444 1.00 30.84 89 HIS A O 1
ATOM 1479 N N . SER A 1 90 ? -27.174 7.285 -8.431 1.00 42.21 90 SER A N 1
ATOM 1480 C CA . SER A 1 90 ? -27.748 7.193 -9.769 1.00 42.10 90 SER A CA 1
ATOM 1481 C C . SER A 1 90 ? -28.487 5.878 -9.958 1.00 41.78 90 SER A C 1
ATOM 1482 O O . SER A 1 90 ? -29.601 5.854 -10.496 1.00 42.85 90 SER A O 1
ATOM 1490 N N . ALA A 1 91 ? -27.878 4.771 -9.526 1.00 35.21 91 ALA A N 1
ATOM 1491 C CA . ALA A 1 91 ? -28.510 3.467 -9.690 1.00 32.03 91 ALA A CA 1
ATOM 1492 C C . ALA A 1 91 ? -29.851 3.406 -8.968 1.00 33.46 91 ALA A C 1
ATOM 1493 O O . ALA A 1 91 ? -30.838 2.893 -9.507 1.00 31.59 91 ALA A O 1
ATOM 1500 N N . LEU A 1 92 ? -29.908 3.926 -7.744 1.00 39.81 92 LEU A N 1
ATOM 1501 C CA . LEU A 1 92 ? -31.144 3.848 -6.974 1.00 39.86 92 LEU A CA 1
ATOM 1502 C C . LEU A 1 92 ? -32.193 4.824 -7.495 1.00 41.23 92 LEU A C 1
ATOM 1503 O O . LEU A 1 92 ? -33.393 4.538 -7.420 1.00 40.74 92 LEU A O 1
ATOM 1519 N N . VAL A 1 93 ? -31.768 5.971 -8.031 1.00 40.51 93 VAL A N 1
ATOM 1520 C CA . VAL A 1 93 ? -32.721 6.916 -8.605 1.00 42.11 93 VAL A CA 1
ATOM 1521 C C . VAL A 1 93 ? -33.439 6.296 -9.789 1.00 43.78 93 VAL A C 1
ATOM 1522 O O . VAL A 1 93 ? -34.623 6.579 -10.020 1.00 42.67 93 VAL A O 1
ATOM 1535 N N . GLU A 1 94 ? -32.750 5.439 -10.549 1.00 42.97 94 GLU A N 1
ATOM 1536 C CA . GLU A 1 94 ? -33.404 4.730 -11.642 1.00 45.14 94 GLU A CA 1
ATOM 1537 C C . GLU A 1 94 ? -34.617 3.944 -11.150 1.00 44.51 94 GLU A C 1
ATOM 1538 O O . GLU A 1 94 ? -35.673 3.950 -11.797 1.00 39.19 94 GLU A O 1
ATOM 1550 N N . LYS A 1 95 ? -34.487 3.265 -10.004 1.00 44.24 95 LYS A N 1
ATOM 1551 C CA . LYS A 1 95 ? -35.550 2.376 -9.551 1.00 44.35 95 LYS A CA 1
ATOM 1552 C C . LYS A 1 95 ? -36.622 3.124 -8.771 1.00 43.02 95 LYS A C 1
ATOM 1553 O O . LYS A 1 95 ? -37.816 2.889 -8.978 1.00 44.14 95 LYS A O 1
ATOM 1572 N N . TYR A 1 96 ? -36.224 4.023 -7.871 1.00 40.47 96 TYR A N 1
ATOM 1573 C CA . TYR A 1 96 ? -37.164 4.647 -6.954 1.00 38.00 96 TYR A CA 1
ATOM 1574 C C . TYR A 1 96 ? -37.503 6.089 -7.290 1.00 41.37 96 TYR A C 1
ATOM 1575 O O . TYR A 1 96 ? -38.427 6.645 -6.679 1.00 41.26 96 TYR A O 1
ATOM 1593 N N . GLY A 1 97 ? -36.806 6.704 -8.234 1.00 41.31 97 GLY A N 1
ATOM 1594 C CA . GLY A 1 97 ? -37.050 8.089 -8.571 1.00 42.14 97 GLY A CA 1
ATOM 1595 C C . GLY A 1 97 ? -36.222 9.052 -7.731 1.00 41.66 97 GLY A C 1
ATOM 1596 O O . GLY A 1 97 ? -35.689 8.715 -6.673 1.00 39.61 97 GLY A O 1
ATOM 1600 N N . SER A 1 98 ? -36.141 10.291 -8.215 1.00 40.88 98 SER A N 1
ATOM 1601 C CA . SER A 1 98 ? -35.244 11.265 -7.610 1.00 43.38 98 SER A CA 1
ATOM 1602 C C . SER A 1 98 ? -35.711 11.706 -6.226 1.00 45.86 98 SER A C 1
ATOM 1603 O O . SER A 1 98 ? -34.877 12.012 -5.363 1.00 47.51 98 SER A O 1
ATOM 1611 N N . ALA A 1 99 ? -37.024 11.747 -5.990 1.00 40.99 99 ALA A N 1
ATOM 1612 C CA . ALA A 1 99 ? -37.520 12.256 -4.716 1.00 43.65 99 ALA A CA 1
ATOM 1613 C C . ALA A 1 99 ? -37.295 11.265 -3.579 1.00 44.27 99 ALA A C 1
ATOM 1614 O O . ALA A 1 99 ? -37.168 11.676 -2.418 1.00 42.24 99 ALA A O 1
ATOM 1621 N N . ALA A 1 100 ? -37.253 9.969 -3.884 1.00 44.18 100 ALA A N 1
ATOM 1622 C CA . ALA A 1 100 ? -37.151 8.936 -2.862 1.00 43.22 100 ALA A CA 1
ATOM 1623 C C . ALA A 1 100 ? -35.711 8.585 -2.501 1.00 40.15 100 ALA A C 1
ATOM 1624 O O . ALA A 1 100 ? -35.497 7.734 -1.626 1.00 34.23 100 ALA A O 1
ATOM 1631 N N . VAL A 1 101 ? -34.729 9.209 -3.152 1.00 41.30 101 VAL A N 1
ATOM 1632 C CA . VAL A 1 101 ? -33.319 8.863 -2.995 1.00 39.08 101 VAL A CA 1
ATOM 1633 C C . VAL A 1 101 ? -32.562 10.129 -2.608 1.00 34.85 101 VAL A C 1
ATOM 1634 O O . VAL A 1 101 ? -32.602 11.130 -3.332 1.00 33.19 101 VAL A O 1
ATOM 1647 N N . ARG A 1 102 ? -31.860 10.078 -1.481 1.00 33.39 102 ARG A N 1
ATOM 1648 C CA . ARG A 1 102 ? -31.191 11.245 -0.917 1.00 40.23 102 ARG A CA 1
ATOM 1649 C C . ARG A 1 102 ? -29.739 10.882 -0.643 1.00 36.45 102 ARG A C 1
ATOM 1650 O O . ARG A 1 102 ? -29.463 9.913 0.073 1.00 28.08 102 ARG A O 1
ATOM 1671 N N . LYS A 1 103 ? -28.816 11.654 -1.218 1.00 47.96 103 LYS A N 1
ATOM 1672 C CA . LYS A 1 103 ? -27.392 11.421 -1.006 1.00 51.21 103 LYS A CA 1
ATOM 1673 C C . LYS A 1 103 ? -26.989 11.920 0.377 1.00 46.03 103 LYS A C 1
ATOM 1674 O O . LYS A 1 103 ? -27.299 13.055 0.755 1.00 45.18 103 LYS A O 1
ATOM 1693 N N . GLN A 1 104 ? -26.296 11.075 1.125 1.00 38.21 104 GLN A N 1
ATOM 1694 C CA . GLN A 1 104 ? -25.876 11.369 2.487 1.00 37.23 104 GLN A CA 1
ATOM 1695 C C . GLN A 1 104 ? -24.365 11.214 2.600 1.00 31.50 104 GLN A C 1
ATOM 1696 O O . GLN A 1 104 ? -23.691 10.799 1.656 1.00 29.36 104 GLN A O 1
ATOM 1710 N N . ALA A 1 105 ? -23.840 11.553 3.781 1.00 30.45 105 ALA A N 1
ATOM 1711 C CA . ALA A 1 105 ? -22.391 11.638 3.944 1.00 33.92 105 ALA A CA 1
ATOM 1712 C C . ALA A 1 105 ? -21.716 10.292 3.702 1.00 32.95 105 ALA A C 1
ATOM 1713 O O . ALA A 1 105 ? -20.666 10.223 3.051 1.00 31.70 105 ALA A O 1
ATOM 1720 N N . ARG A 1 106 ? -22.306 9.211 4.212 1.00 32.89 106 ARG A N 1
ATOM 1721 C CA . ARG A 1 106 ? -21.703 7.888 4.129 1.00 38.70 106 ARG A CA 1
ATOM 1722 C C . ARG A 1 106 ? -22.665 6.839 3.589 1.00 31.46 106 ARG A C 1
ATOM 1723 O O . ARG A 1 106 ? -22.369 5.646 3.682 1.00 32.14 106 ARG A O 1
ATOM 1744 N N . SER A 1 107 ? -23.798 7.246 3.028 1.00 31.84 107 SER A N 1
ATOM 1745 C CA . SER A 1 107 ? -24.797 6.297 2.558 1.00 31.00 107 SER A CA 1
ATOM 1746 C C . SER A 1 107 ? -25.731 6.998 1.583 1.00 32.35 107 SER A C 1
ATOM 1747 O O . SER A 1 107 ? -25.647 8.210 1.363 1.00 32.23 107 SER A O 1
ATOM 1755 N N . ILE A 1 108 ? -26.630 6.209 1.004 1.00 36.97 108 ILE A N 1
ATOM 1756 C CA . ILE A 1 108 ? -27.727 6.706 0.188 1.00 36.41 108 ILE A CA 1
ATOM 1757 C C . ILE A 1 108 ? -29.022 6.282 0.865 1.00 34.89 108 ILE A C 1
ATOM 1758 O O . ILE A 1 108 ? -29.241 5.087 1.093 1.00 37.94 108 ILE A O 1
ATOM 1774 N N . ASN A 1 109 ? -29.873 7.251 1.187 1.00 34.29 109 ASN A N 1
ATOM 1775 C CA . ASN A 1 109 ? -31.161 6.956 1.804 1.00 35.08 109 ASN A CA 1
ATOM 1776 C C . ASN A 1 109 ? -32.195 6.632 0.730 1.00 35.40 109 ASN A C 1
ATOM 1777 O O . ASN A 1 109 ? -32.318 7.357 -0.265 1.00 30.61 109 ASN A O 1
ATOM 1788 N N . VAL A 1 110 ? -32.931 5.542 0.928 1.00 34.29 110 VAL A N 1
ATOM 1789 C CA . VAL A 1 110 ? -34.026 5.151 0.049 1.00 30.61 110 VAL A CA 1
ATOM 1790 C C . VAL A 1 110 ? -35.302 5.167 0.878 1.00 28.52 110 VAL A C 1
ATOM 1791 O O . VAL A 1 110 ? -35.431 4.405 1.842 1.00 28.48 110 VAL A O 1
ATOM 1804 N N . ASP A 1 111 ? -36.231 6.040 0.515 1.00 29.56 111 ASP A N 1
ATOM 1805 C CA . ASP A 1 111 ? -37.507 6.182 1.203 1.00 35.63 111 ASP A CA 1
ATOM 1806 C C . ASP A 1 111 ? -38.586 5.433 0.422 1.00 33.56 111 ASP A C 1
ATOM 1807 O O . ASP A 1 111 ? -38.719 5.600 -0.798 1.00 34.74 111 ASP A O 1
ATOM 1816 N N . PHE A 1 112 ? -39.351 4.606 1.124 1.00 32.08 112 PHE A N 1
ATOM 1817 C CA . PHE A 1 112 ? -40.287 3.691 0.482 1.00 33.44 112 PHE A CA 1
ATOM 1818 C C . PHE A 1 112 ? -41.711 4.228 0.417 1.00 35.67 112 PHE A C 1
ATOM 1819 O O . PHE A 1 112 ? -42.640 3.463 0.129 1.00 39.42 112 PHE A O 1
ATOM 1836 N N . GLY A 1 113 ? -41.908 5.515 0.661 1.00 32.58 113 GLY A N 1
ATOM 1837 C CA . GLY A 1 113 ? -43.237 6.089 0.577 1.00 36.62 113 GLY A CA 1
ATOM 1838 C C . GLY A 1 113 ? -44.204 5.550 1.603 1.00 41.26 113 GLY A C 1
ATOM 1839 O O . GLY A 1 113 ? -45.394 5.391 1.305 1.00 43.00 113 GLY A O 1
ATOM 1843 N N . VAL A 1 114 ? -43.723 5.261 2.803 1.00 43.37 114 VAL A N 1
ATOM 1844 C CA . VAL A 1 114 ? -44.554 4.729 3.875 1.00 46.44 114 VAL A CA 1
ATOM 1845 C C . VAL A 1 114 ? -45.143 5.896 4.652 1.00 48.38 114 VAL A C 1
ATOM 1846 O O . VAL A 1 114 ? -44.419 6.810 5.057 1.00 47.34 114 VAL A O 1
ATOM 1859 N N . HIS A 1 115 ? -46.452 5.860 4.872 1.00 48.09 115 HIS A N 1
ATOM 1860 C CA . HIS A 1 115 ? -47.127 6.942 5.570 1.00 51.15 115 HIS A CA 1
ATOM 1861 C C . HIS A 1 115 ? -46.992 6.775 7.079 1.00 43.70 115 HIS A C 1
ATOM 1862 O O . HIS A 1 115 ? -47.240 5.692 7.621 1.00 39.85 115 HIS A O 1
ATOM 1876 N N . ILE A 1 116 ? -46.604 7.855 7.751 1.00 42.59 116 ILE A N 1
ATOM 1877 C CA . ILE A 1 116 ? -46.521 7.911 9.205 1.00 41.64 116 ILE A CA 1
ATOM 1878 C C . ILE A 1 116 ? -47.733 8.693 9.693 1.00 43.19 116 ILE A C 1
ATOM 1879 O O . ILE A 1 116 ? -47.867 9.887 9.394 1.00 41.67 116 ILE A O 1
ATOM 1895 N N . ASP A 1 117 ? -48.615 8.035 10.442 1.00 46.97 117 ASP A N 1
ATOM 1896 C CA . ASP A 1 117 ? -49.850 8.675 10.877 1.00 48.53 117 ASP A CA 1
ATOM 1897 C C . ASP A 1 117 ? -49.585 9.506 12.134 1.00 46.20 117 ASP A C 1
ATOM 1898 O O . ASP A 1 117 ? -48.445 9.662 12.581 1.00 46.57 117 ASP A O 1
ATOM 1907 N N . ALA A 1 118 ? -50.656 10.036 12.732 1.00 42.17 118 ALA A N 1
ATOM 1908 C CA . ALA A 1 118 ? -50.516 11.019 13.803 1.00 43.17 118 ALA A CA 1
ATOM 1909 C C . ALA A 1 118 ? -50.018 10.415 15.111 1.00 41.53 118 ALA A C 1
ATOM 1910 O O . ALA A 1 118 ? -49.571 11.156 15.992 1.00 35.90 118 ALA A O 1
ATOM 1917 N N . GLU A 1 119 ? -50.100 9.099 15.267 1.00 47.42 119 GLU A N 1
ATOM 1918 C CA . GLU A 1 119 ? -49.583 8.415 16.442 1.00 50.01 119 GLU A CA 1
ATOM 1919 C C . GLU A 1 119 ? -48.203 7.809 16.199 1.00 39.70 119 GLU A C 1
ATOM 1920 O O . GLU A 1 119 ? -47.731 7.014 17.023 1.00 33.15 119 GLU A O 1
ATOM 1932 N N . ASP A 1 120 ? -47.550 8.176 15.093 1.00 35.27 120 ASP A N 1
ATOM 1933 C CA . ASP A 1 120 ? -46.238 7.658 14.712 1.00 34.48 120 ASP A CA 1
ATOM 1934 C C . ASP A 1 120 ? -46.276 6.170 14.372 1.00 39.15 120 ASP A C 1
ATOM 1935 O O . ASP A 1 120 ? -45.284 5.453 14.551 1.00 34.04 120 ASP A O 1
ATOM 1944 N N . ASN A 1 121 ? -47.412 5.693 13.873 1.00 38.32 121 ASN A N 1
ATOM 1945 C CA . ASN A 1 121 ? -47.553 4.325 13.400 1.00 39.02 121 ASN A CA 1
ATOM 1946 C C . ASN A 1 121 ? -47.433 4.281 11.882 1.00 38.79 121 ASN A C 1
ATOM 1947 O O . ASN A 1 121 ? -47.805 5.226 11.181 1.00 41.25 121 ASN A O 1
ATOM 1958 N N . THR A 1 122 ? -46.889 3.170 11.381 1.00 37.88 122 THR A N 1
ATOM 1959 C CA . THR A 1 122 ? -46.660 2.991 9.952 1.00 40.82 122 THR A CA 1
ATOM 1960 C C . THR A 1 122 ? -47.285 1.706 9.420 1.00 37.65 122 THR A C 1
ATOM 1961 O O . THR A 1 122 ? -46.958 1.283 8.299 1.00 31.74 122 THR A O 1
ATOM 1972 N N . ASP A 1 123 ? -48.167 1.070 10.189 1.00 40.11 123 ASP A N 1
ATOM 1973 C CA . ASP A 1 123 ? -48.693 -0.247 9.839 1.00 41.25 123 ASP A CA 1
ATOM 1974 C C . ASP A 1 123 ? -47.564 -1.276 9.790 1.00 39.34 123 ASP A C 1
ATOM 1975 O O . ASP A 1 123 ? -47.494 -2.113 8.883 1.00 38.20 123 ASP A O 1
ATOM 1984 N N . TYR A 1 124 ? -46.662 -1.196 10.772 1.00 35.41 124 TYR A N 1
ATOM 1985 C CA . TYR A 1 124 ? -45.607 -2.189 10.978 1.00 38.89 124 TYR A CA 1
ATOM 1986 C C . TYR A 1 124 ? -44.651 -2.252 9.795 1.00 34.34 124 TYR A C 1
ATOM 1987 O O . TYR A 1 124 ? -44.202 -3.329 9.402 1.00 32.65 124 TYR A O 1
ATOM 2005 N N . ARG A 1 125 ? -44.332 -1.091 9.234 1.00 33.69 125 ARG A N 1
ATOM 2006 C CA . ARG A 1 125 ? -43.445 -1.001 8.087 1.00 34.80 125 ARG A CA 1
ATOM 2007 C C . ARG A 1 125 ? -42.282 -0.063 8.386 1.00 32.83 125 ARG A C 1
ATOM 2008 O O . ARG A 1 125 ? -42.421 0.917 9.126 1.00 34.21 125 ARG A O 1
ATOM 2029 N N . VAL A 1 126 ? -41.131 -0.370 7.799 1.00 34.63 126 VAL A N 1
ATOM 2030 C CA . VAL A 1 126 ? -39.973 0.511 7.892 1.00 32.98 126 VAL A CA 1
ATOM 2031 C C . VAL A 1 126 ? -40.154 1.657 6.907 1.00 34.58 126 VAL A C 1
ATOM 2032 O O . VAL A 1 126 ? -40.799 1.514 5.860 1.00 33.16 126 VAL A O 1
ATOM 2045 N N . VAL A 1 127 ? -39.567 2.803 7.232 1.00 34.16 127 VAL A N 1
ATOM 2046 C CA . VAL A 1 127 ? -39.790 4.013 6.448 1.00 35.71 127 VAL A CA 1
ATOM 2047 C C . VAL A 1 127 ? -38.707 4.198 5.395 1.00 35.77 127 VAL A C 1
ATOM 2048 O O . VAL A 1 127 ? -39.000 4.616 4.271 1.00 29.66 127 VAL A O 1
ATOM 2061 N N . SER A 1 128 ? -37.452 3.889 5.736 1.00 32.11 128 SER A N 1
ATOM 2062 C CA . SER A 1 128 ? -36.356 4.074 4.794 1.00 32.19 128 SER A CA 1
ATOM 2063 C C . SER A 1 128 ? -35.169 3.230 5.234 1.00 31.08 128 SER A C 1
ATOM 2064 O O . SER A 1 128 ? -35.096 2.789 6.383 1.00 28.90 128 SER A O 1
ATOM 2072 N N . VAL A 1 129 ? -34.234 3.017 4.304 1.00 32.39 129 VAL A N 1
ATOM 2073 C CA . VAL A 1 129 ? -32.985 2.330 4.596 1.00 31.50 129 VAL A CA 1
ATOM 2074 C C . VAL A 1 129 ? -31.832 3.199 4.100 1.00 35.48 129 VAL A C 1
ATOM 2075 O O . VAL A 1 129 ? -31.977 4.017 3.183 1.00 29.36 129 VAL A O 1
ATOM 2088 N N . ASP A 1 130 ? -30.666 2.989 4.715 1.00 34.07 130 ASP A N 1
ATOM 2089 C CA . ASP A 1 130 ? -29.421 3.648 4.332 1.00 35.60 130 ASP A CA 1
ATOM 2090 C C . ASP A 1 130 ? -28.518 2.616 3.664 1.00 34.24 130 ASP A C 1
ATOM 2091 O O . ASP A 1 130 ? -27.989 1.725 4.334 1.00 35.00 130 ASP A O 1
ATOM 2100 N N . ALA A 1 131 ? -28.355 2.727 2.351 1.00 30.70 131 ALA A N 1
ATOM 2101 C CA . ALA A 1 131 ? -27.478 1.829 1.609 1.00 29.59 131 ALA A CA 1
ATOM 2102 C C . ALA A 1 131 ? -26.035 2.306 1.757 1.00 30.84 131 ALA A C 1
ATOM 2103 O O . ALA A 1 131 ? -25.691 3.423 1.341 1.00 33.02 131 ALA A O 1
ATOM 2110 N N . VAL A 1 132 ? -25.193 1.469 2.349 1.00 33.17 132 VAL A N 1
ATOM 2111 C CA . VAL A 1 132 ? -23.801 1.806 2.626 1.00 33.33 132 VAL A CA 1
ATOM 2112 C C . VAL A 1 132 ? -22.921 0.913 1.753 1.00 34.59 132 VAL A C 1
ATOM 2113 O O . VAL A 1 132 ? -22.885 -0.310 1.958 1.00 36.33 132 VAL A O 1
ATOM 2126 N N . PRO A 1 133 ? -22.187 1.469 0.790 1.00 35.36 133 PRO A N 1
ATOM 2127 C CA . PRO A 1 133 ? -21.169 0.667 0.104 1.00 35.36 133 PRO A CA 1
ATOM 2128 C C . PRO A 1 133 ? -20.074 0.308 1.091 1.00 36.55 133 PRO A C 1
ATOM 2129 O O . PRO A 1 133 ? -19.625 1.149 1.876 1.00 37.35 133 PRO A O 1
ATOM 2140 N N . ALA A 1 134 ? -19.652 -0.952 1.064 1.00 37.01 134 ALA A N 1
ATOM 2141 C CA . ALA A 1 134 ? -18.686 -1.426 2.043 1.00 36.84 134 ALA A CA 1
ATOM 2142 C C . ALA A 1 134 ? -17.705 -2.398 1.414 1.00 38.22 134 ALA A C 1
ATOM 2143 O O . ALA A 1 134 ? -18.071 -3.176 0.529 1.00 39.50 134 ALA A O 1
ATOM 2150 N N . PHE A 1 135 ? -16.462 -2.330 1.874 1.00 34.10 135 PHE A N 1
ATOM 2151 C CA . PHE A 1 135 ? -15.426 -3.286 1.529 1.00 37.69 135 PHE A CA 1
ATOM 2152 C C . PHE A 1 135 ? -15.031 -4.041 2.796 1.00 39.91 135 PHE A C 1
ATOM 2153 O O . PHE A 1 135 ? -14.814 -3.433 3.856 1.00 34.54 135 PHE A O 1
ATOM 2170 N N . ASP A 1 136 ? -14.966 -5.368 2.688 1.00 44.52 136 ASP A N 1
ATOM 2171 C CA . ASP A 1 136 ? -14.579 -6.229 3.804 1.00 45.31 136 ASP A CA 1
ATOM 2172 C C . ASP A 1 136 ? -13.073 -6.456 3.729 1.00 47.09 136 ASP A C 1
ATOM 2173 O O . ASP A 1 136 ? -12.586 -7.133 2.821 1.00 49.43 136 ASP A O 1
ATOM 2182 N N . THR A 1 137 ? -12.337 -5.892 4.677 1.00 44.62 137 THR A N 1
ATOM 2183 C CA . THR A 1 137 ? -10.891 -6.044 4.729 1.00 50.70 137 THR A CA 1
ATOM 2184 C C . THR A 1 137 ? -10.453 -7.213 5.605 1.00 60.83 137 THR A C 1
ATOM 2185 O O . THR A 1 137 ? -9.248 -7.404 5.799 1.00 61.09 137 THR A O 1
ATOM 2196 N N . GLY A 1 138 ? -11.394 -7.995 6.128 1.00 82.97 138 GLY A N 1
ATOM 2197 C CA . GLY A 1 138 ? -11.065 -9.159 6.923 1.00 87.64 138 GLY A CA 1
ATOM 2198 C C . GLY A 1 138 ? -11.858 -9.248 8.206 1.00 88.32 138 GLY A C 1
ATOM 2199 O O . GLY A 1 138 ? -12.865 -9.963 8.283 1.00 90.51 138 GLY A O 1
ATOM 2203 N N . ASP A 1 139 ? -11.417 -8.506 9.220 1.00 81.79 139 ASP A N 1
ATOM 2204 C CA . ASP A 1 139 ? -12.107 -8.440 10.501 1.00 80.44 139 ASP A CA 1
ATOM 2205 C C . ASP A 1 139 ? -12.900 -7.152 10.665 1.00 73.74 139 ASP A C 1
ATOM 2206 O O . ASP A 1 139 ? -13.588 -6.986 11.678 1.00 75.59 139 ASP A O 1
ATOM 2215 N N . GLN A 1 140 ? -12.811 -6.233 9.707 1.00 57.51 140 GLN A N 1
ATOM 2216 C CA . GLN A 1 140 ? -13.549 -4.979 9.770 1.00 49.19 140 GLN A CA 1
ATOM 2217 C C . GLN A 1 140 ? -13.890 -4.539 8.350 1.00 39.15 140 GLN A C 1
ATOM 2218 O O . GLN A 1 140 ? -13.510 -5.186 7.369 1.00 38.51 140 GLN A O 1
ATOM 2232 N N . TYR A 1 141 ? -14.595 -3.421 8.247 1.00 34.60 141 TYR A N 1
ATOM 2233 C CA . TYR A 1 141 ? -15.059 -2.893 6.978 1.00 33.82 141 TYR A CA 1
ATOM 2234 C C . TYR A 1 141 ? -14.502 -1.495 6.760 1.00 33.91 141 TYR A C 1
ATOM 2235 O O . TYR A 1 141 ? -14.026 -0.841 7.688 1.00 33.88 141 TYR A O 1
ATOM 2253 N N . GLU A 1 142 ? -14.590 -1.034 5.516 1.00 34.09 142 GLU A N 1
ATOM 2254 C CA . GLU A 1 142 ? -14.332 0.356 5.171 1.00 37.70 142 GLU A CA 1
ATOM 2255 C C . GLU A 1 142 ? -15.488 0.874 4.328 1.00 34.04 142 GLU A C 1
ATOM 2256 O O . GLU A 1 142 ? -15.995 0.169 3.454 1.00 30.97 142 GLU A O 1
ATOM 2268 N N . ILE A 1 143 ? -15.918 2.095 4.625 1.00 33.19 143 ILE A N 1
ATOM 2269 C CA . ILE A 1 143 ? -17.068 2.703 3.960 1.00 31.09 143 ILE A CA 1
ATOM 2270 C C . ILE A 1 143 ? -16.686 4.104 3.511 1.00 32.12 143 ILE A C 1
ATOM 2271 O O . ILE A 1 143 ? -15.756 4.721 4.060 1.00 31.43 143 ILE A O 1
ATOM 2287 N N . PRO A 1 144 ? -17.387 4.642 2.512 1.00 35.52 144 PRO A N 1
ATOM 2288 C CA . PRO A 1 144 ? -17.051 5.986 2.024 1.00 36.20 144 PRO A CA 1
ATOM 2289 C C . PRO A 1 144 ? -17.471 7.065 3.006 1.00 37.70 144 PRO A C 1
ATOM 2290 O O . PRO A 1 144 ? -18.428 6.905 3.764 1.00 36.17 144 PRO A O 1
ATOM 2301 N N . ASP A 1 145 ? -16.743 8.183 2.972 1.00 37.18 145 ASP A N 1
ATOM 2302 C CA . ASP A 1 145 ? -16.989 9.314 3.865 1.00 39.97 145 ASP A CA 1
ATOM 2303 C C . ASP A 1 145 ? -16.763 10.602 3.086 1.00 40.58 145 ASP A C 1
ATOM 2304 O O . ASP A 1 145 ? -15.617 10.953 2.790 1.00 35.54 145 ASP A O 1
ATOM 2313 N N . THR A 1 146 ? -17.848 11.319 2.781 1.00 41.58 146 THR A N 1
ATOM 2314 C CA . THR A 1 146 ? -17.737 12.514 1.955 1.00 46.92 146 THR A CA 1
ATOM 2315 C C . THR A 1 146 ? -17.117 13.687 2.704 1.00 42.33 146 THR A C 1
ATOM 2316 O O . THR A 1 146 ? -16.624 14.619 2.066 1.00 39.51 146 THR A O 1
ATOM 2327 N N . ALA A 1 147 ? -17.149 13.678 4.037 1.00 47.82 147 ALA A N 1
ATOM 2328 C CA . ALA A 1 147 ? -16.541 14.768 4.796 1.00 48.34 147 ALA A CA 1
ATOM 2329 C C . ALA A 1 147 ? -15.044 14.858 4.515 1.00 48.94 147 ALA A C 1
ATOM 2330 O O . ALA A 1 147 ? -14.508 15.945 4.274 1.00 49.76 147 ALA A O 1
ATOM 2337 N N . SER A 1 148 ? -14.356 13.717 4.536 1.00 45.74 148 SER A N 1
ATOM 2338 C CA . SER A 1 148 ? -12.947 13.661 4.181 1.00 45.23 148 SER A CA 1
ATOM 2339 C C . SER A 1 148 ? -12.721 13.358 2.708 1.00 39.57 148 SER A C 1
ATOM 2340 O O . SER A 1 148 ? -11.661 13.707 2.170 1.00 35.04 148 SER A O 1
ATOM 2348 N N . GLY A 1 149 ? -13.686 12.721 2.048 1.00 35.84 149 GLY A N 1
ATOM 2349 C CA . GLY A 1 149 ? -13.471 12.202 0.716 1.00 34.11 149 GLY A CA 1
ATOM 2350 C C . GLY A 1 149 ? -12.744 10.879 0.674 1.00 33.06 149 GLY A C 1
ATOM 2351 O O . GLY A 1 149 ? -12.468 10.371 -0.423 1.00 35.15 149 GLY A O 1
ATOM 2355 N N . LYS A 1 150 ? -12.432 10.300 1.827 1.00 34.92 150 LYS A N 1
ATOM 2356 C CA . LYS A 1 150 ? -11.686 9.056 1.919 1.00 36.48 150 LYS A CA 1
ATOM 2357 C C . LYS A 1 150 ? -12.611 7.919 2.354 1.00 32.28 150 LYS A C 1
ATOM 2358 O O . LYS A 1 150 ? -13.794 8.114 2.637 1.00 33.72 150 LYS A O 1
ATOM 2377 N N . TRP A 1 151 ? -12.049 6.717 2.408 1.00 32.62 151 TRP A N 1
ATOM 2378 C CA . TRP A 1 151 ? -12.712 5.565 3.001 1.00 35.44 151 TRP A CA 1
ATOM 2379 C C . TRP A 1 151 ? -12.286 5.429 4.460 1.00 37.91 151 TRP A C 1
ATOM 2380 O O . TRP A 1 151 ? -11.102 5.571 4.790 1.00 37.22 151 TRP A O 1
ATOM 2401 N N . ILE A 1 152 ? -13.262 5.176 5.334 1.00 38.06 152 ILE A N 1
ATOM 2402 C CA . ILE A 1 152 ? -13.016 5.117 6.768 1.00 34.61 152 ILE A CA 1
ATOM 2403 C C . ILE A 1 152 ? -13.277 3.704 7.269 1.00 38.24 152 ILE A C 1
ATOM 2404 O O . ILE A 1 152 ? -14.164 2.994 6.777 1.00 34.14 152 ILE A O 1
ATOM 2420 N N . LYS A 1 153 ? -12.491 3.305 8.270 1.00 39.49 153 LYS A N 1
ATOM 2421 C CA . LYS A 1 153 ? -12.635 1.994 8.885 1.00 37.03 153 LYS A CA 1
ATOM 2422 C C . LYS A 1 153 ? -13.762 2.014 9.906 1.00 35.11 153 LYS A C 1
ATOM 2423 O O . LYS A 1 153 ? -13.969 3.013 10.600 1.00 33.13 153 LYS A O 1
ATOM 2442 N N . THR A 1 154 ? -14.476 0.893 10.009 1.00 30.63 154 THR A N 1
ATOM 2443 C CA . THR A 1 154 ? -15.572 0.768 10.961 1.00 33.38 154 THR A CA 1
ATOM 2444 C C . THR A 1 154 ? -15.736 -0.697 11.340 1.00 35.74 154 THR A C 1
ATOM 2445 O O . THR A 1 154 ? -15.438 -1.594 10.546 1.00 38.95 154 THR A O 1
ATOM 2456 N N . ASP A 1 155 ? -16.208 -0.929 12.566 1.00 37.25 155 ASP A N 1
ATOM 2457 C CA . ASP A 1 155 ? -16.394 -2.285 13.082 1.00 39.04 155 ASP A CA 1
ATOM 2458 C C . ASP A 1 155 ? -17.704 -2.365 13.851 1.00 37.22 155 ASP A C 1
ATOM 2459 O O . ASP A 1 155 ? -17.753 -2.091 15.056 1.00 34.03 155 ASP A O 1
ATOM 2468 N N . PRO A 1 156 ? -18.789 -2.753 13.179 1.00 40.69 156 PRO A N 1
ATOM 2469 C CA . PRO A 1 156 ? -20.087 -2.846 13.879 1.00 36.48 156 PRO A CA 1
ATOM 2470 C C . PRO A 1 156 ? -20.071 -3.784 15.070 1.00 37.68 156 PRO A C 1
ATOM 2471 O O . PRO A 1 156 ? -20.812 -3.554 16.031 1.00 37.41 156 PRO A O 1
ATOM 2482 N N . GLU A 1 157 ? -19.257 -4.844 15.030 1.00 32.68 157 GLU A N 1
ATOM 2483 C CA . GLU A 1 157 ? -19.233 -5.810 16.123 1.00 36.70 157 GLU A CA 1
ATOM 2484 C C . GLU A 1 157 ? -18.881 -5.142 17.446 1.00 30.25 157 GLU A C 1
ATOM 2485 O O . GLU A 1 157 ? -19.470 -5.458 18.482 1.00 31.36 157 GLU A O 1
ATOM 2497 N N . ILE A 1 158 ? -17.914 -4.227 17.438 1.00 31.00 158 ILE A N 1
ATOM 2498 C CA . ILE A 1 158 ? -17.505 -3.570 18.674 1.00 30.00 158 ILE A CA 1
ATOM 2499 C C . ILE A 1 158 ? -18.635 -2.705 19.223 1.00 28.43 158 ILE A C 1
ATOM 2500 O O . ILE A 1 158 ? -18.923 -2.717 20.424 1.00 29.59 158 ILE A O 1
ATOM 2516 N N . HIS A 1 159 ? -19.293 -1.943 18.358 1.00 32.58 159 HIS A N 1
ATOM 2517 C CA . HIS A 1 159 ? -20.396 -1.104 18.819 1.00 32.65 159 HIS A CA 1
ATOM 2518 C C . HIS A 1 159 ? -21.497 -1.951 19.445 1.00 32.40 159 HIS A C 1
ATOM 2519 O O . HIS A 1 159 ? -22.080 -1.574 20.467 1.00 33.40 159 HIS A O 1
ATOM 2533 N N . LYS A 1 160 ? -21.791 -3.107 18.846 1.00 30.11 160 LYS A N 1
ATOM 2534 C CA . LYS A 1 160 ? -22.786 -4.011 19.415 1.00 27.89 160 LYS A CA 1
ATOM 2535 C C . LYS A 1 160 ? -22.330 -4.560 20.757 1.00 30.34 160 LYS A C 1
ATOM 2536 O O . LYS A 1 160 ? -23.119 -4.627 21.706 1.00 31.16 160 LYS A O 1
ATOM 2555 N N . ASP A 1 161 ? -21.056 -4.945 20.865 1.00 36.44 161 ASP A N 1
ATOM 2556 C CA . ASP A 1 161 ? -20.549 -5.458 22.134 1.00 36.89 161 ASP A CA 1
ATOM 2557 C C . ASP A 1 161 ? -20.630 -4.398 23.231 1.00 32.82 161 ASP A C 1
ATOM 2558 O O . ASP A 1 161 ? -21.045 -4.682 24.359 1.00 35.17 161 ASP A O 1
ATOM 2567 N N . LYS A 1 162 ? -20.212 -3.171 22.929 1.00 29.57 162 LYS A N 1
ATOM 2568 C CA . LYS A 1 162 ? -20.235 -2.123 23.945 1.00 31.68 162 LYS A CA 1
ATOM 2569 C C . LYS A 1 162 ? -21.662 -1.793 24.368 1.00 27.32 162 LYS A C 1
ATOM 2570 O O . LYS A 1 162 ? -21.923 -1.582 25.557 1.00 27.85 162 LYS A O 1
ATOM 2589 N N . ALA A 1 163 ? -22.596 -1.745 23.414 1.00 25.86 163 ALA A N 1
ATOM 2590 C CA . ALA A 1 163 ? -24.000 -1.532 23.764 1.00 27.72 163 ALA A CA 1
ATOM 2591 C C . ALA A 1 163 ? -24.514 -2.657 24.652 1.00 25.88 163 ALA A C 1
ATOM 2592 O O . ALA A 1 163 ? -25.184 -2.414 25.662 1.00 28.46 163 ALA A O 1
ATOM 2599 N N . THR A 1 164 ? -24.199 -3.902 24.295 1.00 28.55 164 THR A N 1
ATOM 2600 C CA . THR A 1 164 ? -24.638 -5.038 25.101 1.00 31.93 164 THR A CA 1
ATOM 2601 C C . THR A 1 164 ? -24.110 -4.947 26.526 1.00 33.62 164 THR A C 1
ATOM 2602 O O . THR A 1 164 ? -24.846 -5.213 27.486 1.00 31.92 164 THR A O 1
ATOM 2613 N N . ALA A 1 165 ? -22.831 -4.576 26.682 1.00 32.28 165 ALA A N 1
ATOM 2614 C CA . ALA A 1 165 ? -22.231 -4.518 28.011 1.00 29.37 165 ALA A CA 1
ATOM 2615 C C . ALA A 1 165 ? -22.800 -3.366 28.830 1.00 26.97 165 ALA A C 1
ATOM 2616 O O . ALA A 1 165 ? -23.036 -3.508 30.034 1.00 33.01 165 ALA A O 1
ATOM 2623 N N . ALA A 1 166 ? -23.019 -2.215 28.200 1.00 28.98 166 ALA A N 1
ATOM 2624 C CA . ALA A 1 166 ? -23.679 -1.116 28.899 1.00 29.62 166 ALA A CA 1
ATOM 2625 C C . ALA A 1 166 ? -25.098 -1.503 29.303 1.00 28.64 166 ALA A C 1
ATOM 2626 O O . ALA A 1 166 ? -25.569 -1.146 30.395 1.00 28.21 166 ALA A O 1
ATOM 2633 N N . HIS A 1 167 ? -25.788 -2.248 28.434 1.00 25.55 167 HIS A N 1
ATOM 2634 C CA . HIS A 1 167 ? -27.163 -2.664 28.705 1.00 24.71 167 HIS A CA 1
ATOM 2635 C C . HIS A 1 167 ? -27.219 -3.618 29.890 1.00 26.92 167 HIS A C 1
ATOM 2636 O O . HIS A 1 167 ? -28.087 -3.489 30.761 1.00 26.35 167 HIS A O 1
ATOM 2650 N N . GLN A 1 168 ? -26.286 -4.578 29.953 1.00 21.56 168 GLN A N 1
ATOM 2651 C CA . GLN A 1 168 ? -26.273 -5.517 31.072 1.00 25.11 168 GLN A CA 1
ATOM 2652 C C . GLN A 1 168 ? -26.028 -4.812 32.403 1.00 26.12 168 GLN A C 1
ATOM 2653 O O . GLN A 1 168 ? -26.540 -5.246 33.448 1.00 28.25 168 GLN A O 1
ATOM 2667 N N . ALA A 1 169 ? -25.211 -3.758 32.400 1.00 30.54 169 ALA A N 1
ATOM 2668 C CA . ALA A 1 169 ? -24.892 -3.045 33.635 1.00 31.55 169 ALA A CA 1
ATOM 2669 C C . ALA A 1 169 ? -25.930 -1.992 34.000 1.00 33.84 169 ALA A C 1
ATOM 2670 O O . ALA A 1 169 ? -25.729 -1.258 34.982 1.00 38.12 169 ALA A O 1
ATOM 2677 N N . TYR A 1 170 ? -27.028 -1.906 33.242 1.00 26.52 170 TYR A N 1
ATOM 2678 C CA . TYR A 1 170 ? -28.095 -0.954 33.511 1.00 25.27 170 TYR A CA 1
ATOM 2679 C C . TYR A 1 170 ? -29.442 -1.661 33.615 1.00 26.31 170 TYR A C 1
ATOM 2680 O O . TYR A 1 170 ? -30.473 -1.099 33.211 1.00 26.00 170 TYR A O 1
ATOM 2698 N N . ALA A 1 171 ? -29.440 -2.875 34.169 1.00 26.53 171 ALA A N 1
ATOM 2699 C CA . ALA A 1 171 ? -30.656 -3.650 34.374 1.00 27.43 171 ALA A CA 1
ATOM 2700 C C . ALA A 1 171 ? -31.485 -3.753 33.092 1.00 27.63 171 ALA A C 1
ATOM 2701 O O . ALA A 1 171 ? -32.722 -3.782 33.129 1.00 25.60 171 ALA A O 1
ATOM 2708 N N . ASN A 1 172 ? -30.803 -3.777 31.946 1.00 26.06 172 ASN A N 1
ATOM 2709 C CA . ASN A 1 172 ? -31.457 -3.908 30.642 1.00 27.34 172 ASN A CA 1
ATOM 2710 C C . ASN A 1 172 ? -32.422 -2.757 30.366 1.00 27.43 172 ASN A C 1
ATOM 2711 O O . ASN A 1 172 ? -33.405 -2.920 29.634 1.00 23.08 172 ASN A O 1
ATOM 2722 N N . GLU A 1 173 ? -32.136 -1.585 30.940 1.00 24.16 173 GLU A N 1
ATOM 2723 C CA . GLU A 1 173 ? -32.877 -0.365 30.652 1.00 24.50 173 GLU A CA 1
ATOM 2724 C C . GLU A 1 173 ? -32.074 0.601 29.791 1.00 24.72 173 GLU A C 1
ATOM 2725 O O . GLU A 1 173 ? -32.598 1.639 29.399 1.00 26.55 173 GLU A O 1
ATOM 2737 N N . TRP A 1 174 ? -30.813 0.287 29.489 1.00 22.80 174 TRP A N 1
ATOM 2738 C CA . TRP A 1 174 ? -29.945 1.237 28.791 1.00 22.62 174 TRP A CA 1
ATOM 2739 C C . TRP A 1 174 ? -30.450 1.501 27.378 1.00 23.52 174 TRP A C 1
ATOM 2740 O O . TRP A 1 174 ? -30.607 2.659 26.971 1.00 28.20 174 TRP A O 1
ATOM 2761 N N . LYS A 1 175 ? -30.729 0.437 26.618 1.00 24.61 175 LYS A N 1
ATOM 2762 C CA . LYS A 1 175 ? -31.150 0.625 25.233 1.00 24.41 175 LYS A CA 1
ATOM 2763 C C . LYS A 1 175 ? -32.494 1.347 25.163 1.00 24.71 175 LYS A C 1
ATOM 2764 O O . LYS A 1 175 ? -32.716 2.171 24.272 1.00 23.27 175 LYS A O 1
ATOM 2783 N N . GLY A 1 176 ? -33.408 1.039 26.084 1.00 27.76 176 GLY A N 1
ATOM 2784 C CA . GLY A 1 176 ? -34.682 1.751 26.115 1.00 25.47 176 GLY A CA 1
ATOM 2785 C C . GLY A 1 176 ? -34.513 3.249 26.313 1.00 23.47 176 GLY A C 1
ATOM 2786 O O . GLY A 1 176 ? -35.130 4.061 25.611 1.00 23.62 176 GLY A O 1
ATOM 2790 N N . LEU A 1 177 ? -33.691 3.638 27.291 1.00 25.90 177 LEU A N 1
ATOM 2791 C CA . LEU A 1 177 ? -33.436 5.057 27.520 1.00 25.30 177 LEU A CA 1
ATOM 2792 C C . LEU A 1 177 ? -32.834 5.714 26.284 1.00 26.03 177 LEU A C 1
ATOM 2793 O O . LEU A 1 177 ? -33.204 6.846 25.924 1.00 27.27 177 LEU A O 1
ATOM 2809 N N . VAL A 1 178 ? -31.906 5.022 25.619 1.00 26.54 178 VAL A N 1
ATOM 2810 C CA . VAL A 1 178 ? -31.316 5.567 24.396 1.00 24.52 178 VAL A CA 1
ATOM 2811 C C . VAL A 1 178 ? -32.380 5.766 23.319 1.00 27.24 178 VAL A C 1
ATOM 2812 O O . VAL A 1 178 ? -32.413 6.808 22.645 1.00 29.81 178 VAL A O 1
ATOM 2825 N N . ARG A 1 179 ? -33.271 4.783 23.143 1.00 25.94 179 ARG A N 1
ATOM 2826 C CA . ARG A 1 179 ? -34.319 4.920 22.137 1.00 26.30 179 ARG A CA 1
ATOM 2827 C C . ARG A 1 179 ? -35.223 6.104 22.449 1.00 21.23 179 ARG A C 1
ATOM 2828 O O . ARG A 1 179 ? -35.685 6.793 21.536 1.00 20.69 179 ARG A O 1
ATOM 2849 N N . MET A 1 180 ? -35.503 6.342 23.733 1.00 20.42 180 MET A N 1
ATOM 2850 C CA . MET A 1 180 ? -36.358 7.464 24.099 1.00 23.76 180 MET A CA 1
ATOM 2851 C C . MET A 1 180 ? -35.739 8.795 23.674 1.00 26.12 180 MET A C 1
ATOM 2852 O O . MET A 1 180 ? -36.439 9.683 23.162 1.00 26.66 180 MET A O 1
ATOM 2866 N N . VAL A 1 181 ? -34.430 8.958 23.892 1.00 22.31 181 VAL A N 1
ATOM 2867 C CA . VAL A 1 181 ? -33.785 10.218 23.548 1.00 25.18 181 VAL A CA 1
ATOM 2868 C C . VAL A 1 181 ? -33.647 10.350 22.042 1.00 20.43 181 VAL A C 1
ATOM 2869 O O . VAL A 1 181 ? -33.810 11.440 21.491 1.00 22.13 181 VAL A O 1
ATOM 2882 N N . LYS A 1 182 ? -33.339 9.255 21.348 1.00 27.73 182 LYS A N 1
ATOM 2883 C CA . LYS A 1 182 ? -33.357 9.297 19.886 1.00 28.14 182 LYS A CA 1
ATOM 2884 C C . LYS A 1 182 ? -34.761 9.611 19.361 1.00 29.60 182 LYS A C 1
ATOM 2885 O O . LYS A 1 182 ? -34.910 10.221 18.293 1.00 28.21 182 LYS A O 1
ATOM 2904 N N . TYR A 1 183 ? -35.803 9.203 20.092 1.00 26.11 183 TYR A N 1
ATOM 2905 C CA . TYR A 1 183 ? -37.166 9.549 19.689 1.00 25.91 183 TYR A CA 1
ATOM 2906 C C . TYR A 1 183 ? -37.396 11.052 19.806 1.00 26.81 183 TYR A C 1
ATOM 2907 O O . TYR A 1 183 ? -37.905 11.689 18.872 1.00 28.03 183 TYR A O 1
ATOM 2925 N N . TRP A 1 184 ? -37.014 11.640 20.946 1.00 24.32 184 TRP A N 1
ATOM 2926 C CA . TRP A 1 184 ? -37.025 13.099 21.074 1.00 24.29 184 TRP A CA 1
ATOM 2927 C C . TRP A 1 184 ? -36.230 13.754 19.948 1.00 22.82 184 TRP A C 1
ATOM 2928 O O . TRP A 1 184 ? -36.652 14.761 19.373 1.00 23.16 184 TRP A O 1
ATOM 2949 N N . ASN A 1 185 ? -35.065 13.198 19.626 1.00 24.98 185 ASN A N 1
ATOM 2950 C CA . ASN A 1 185 ? -34.221 13.773 18.585 1.00 27.18 185 ASN A CA 1
ATOM 2951 C C . ASN A 1 185 ? -34.928 13.823 17.237 1.00 27.55 185 ASN A C 1
ATOM 2952 O O . ASN A 1 185 ? -34.582 14.669 16.391 1.00 24.39 185 ASN A O 1
ATOM 2963 N N . ASN A 1 186 ? -35.918 12.953 17.028 1.00 25.56 186 ASN A N 1
ATOM 2964 C CA . ASN A 1 186 ? -36.661 12.891 15.785 1.00 27.98 186 ASN A CA 1
ATOM 2965 C C . ASN A 1 186 ? -37.960 13.680 15.841 1.00 31.36 186 ASN A C 1
ATOM 2966 O O . ASN A 1 186 ? -38.706 13.681 14.860 1.00 30.24 186 ASN A O 1
ATOM 2977 N N . ASN A 1 187 ? -38.258 14.324 16.961 1.00 29.86 187 ASN A N 1
ATOM 2978 C CA . ASN A 1 187 ? -39.525 15.043 17.097 1.00 25.94 187 ASN A CA 1
ATOM 2979 C C . ASN A 1 187 ? -39.641 16.119 16.030 1.00 27.55 187 ASN A C 1
ATOM 2980 O O . ASN A 1 187 ? -38.709 16.919 15.861 1.00 26.85 187 ASN A O 1
ATOM 2991 N N . PRO A 1 188 ? -40.768 16.192 15.308 1.00 33.71 188 PRO A N 1
ATOM 2992 C CA . PRO A 1 188 ? -40.898 17.224 14.267 1.00 35.17 188 PRO A CA 1
ATOM 2993 C C . PRO A 1 188 ? -40.850 18.644 14.790 1.00 33.09 188 PRO A C 1
ATOM 2994 O O . PRO A 1 188 ? -40.627 19.567 13.995 1.00 33.54 188 PRO A O 1
ATOM 3005 N N . LYS A 1 189 ? -41.072 18.861 16.08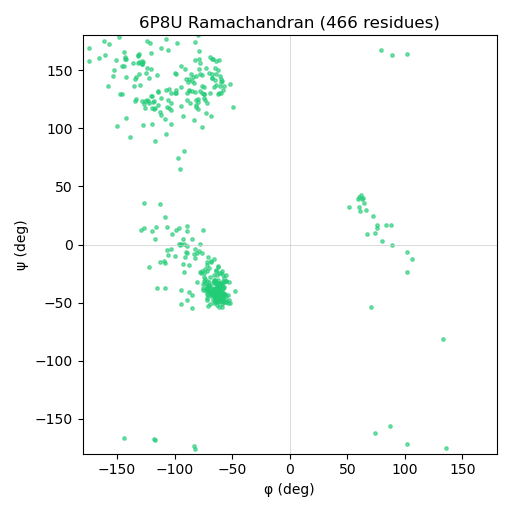8 1.00 33.37 189 LYS A N 1
ATOM 3006 C CA . LYS A 1 189 ? -41.058 20.222 16.613 1.00 32.57 189 LYS A CA 1
ATOM 3007 C C . LYS A 1 189 ? -39.697 20.890 16.442 1.00 30.36 189 LYS A C 1
ATOM 3008 O O . LYS A 1 189 ? -39.610 22.122 16.490 1.00 33.77 189 LYS A O 1
ATOM 3027 N N . HIS A 1 190 ? -38.636 20.104 16.234 1.00 26.76 190 HIS A N 1
ATOM 3028 C CA . HIS A 1 190 ? -37.305 20.662 16.048 1.00 29.50 190 HIS A CA 1
ATOM 3029 C C . HIS A 1 190 ? -37.084 21.204 14.642 1.00 35.17 190 HIS A C 1
ATOM 3030 O O . HIS A 1 190 ? -36.026 21.794 14.376 1.00 32.55 190 HIS A O 1
ATOM 3044 N N . GLY A 1 191 ? -38.036 21.010 13.739 1.00 33.91 191 GLY A N 1
ATOM 3045 C CA . GLY A 1 191 ? -37.850 21.429 12.363 1.00 35.99 191 GLY A CA 1
ATOM 3046 C C . GLY A 1 191 ? -37.163 20.361 11.530 1.00 39.74 191 GLY A C 1
ATOM 3047 O O . GLY A 1 191 ? -37.172 19.163 11.843 1.00 40.67 191 GLY A O 1
ATOM 3051 N N . ASP A 1 192 ? -36.533 20.819 10.450 1.00 35.74 192 ASP A N 1
ATOM 3052 C CA . ASP A 1 192 ? -35.896 19.904 9.515 1.00 41.71 192 ASP A CA 1
ATOM 3053 C C . ASP A 1 192 ? -34.570 19.353 10.017 1.00 42.93 192 ASP A C 1
ATOM 3054 O O . ASP A 1 192 ? -34.148 18.291 9.548 1.00 44.27 192 ASP A O 1
ATOM 3063 N N . LEU A 1 193 ? -33.901 20.039 10.943 1.00 42.26 193 LEU A N 1
ATOM 3064 C CA . LEU A 1 193 ? -32.585 19.634 11.425 1.00 36.72 193 LEU A CA 1
ATOM 3065 C C . LEU A 1 193 ? -32.720 18.984 12.796 1.00 31.03 193 LEU A C 1
ATOM 3066 O O . LEU A 1 193 ? -33.219 19.606 13.737 1.00 29.79 193 LEU A O 1
ATOM 3082 N N . LYS A 1 194 ? -32.270 17.738 12.906 1.00 27.82 194 LYS A N 1
ATOM 3083 C CA . LYS A 1 194 ? -32.270 17.059 14.190 1.00 29.41 194 LYS A CA 1
ATOM 3084 C C . LYS A 1 194 ? -31.402 17.842 15.170 1.00 24.56 194 LYS A C 1
ATOM 3085 O O . LYS A 1 194 ? -30.395 18.442 14.779 1.00 29.79 194 LYS A O 1
ATOM 3104 N N . PRO A 1 195 ? -31.772 17.867 16.453 1.00 28.44 195 PRO A N 1
ATOM 3105 C CA . PRO A 1 195 ? -30.900 18.556 17.432 1.00 25.01 195 PRO A CA 1
ATOM 3106 C C . PRO A 1 195 ? -29.510 17.955 17.521 1.00 23.80 195 PRO A C 1
ATOM 3107 O O . PRO A 1 195 ? -28.528 18.704 17.637 1.00 25.92 195 PRO A O 1
ATOM 3118 N N . VAL A 1 196 ? -29.396 16.629 17.435 1.00 22.52 196 VAL A N 1
ATOM 3119 C CA . VAL A 1 196 ? -28.118 15.938 17.528 1.00 24.04 196 VAL A CA 1
ATOM 3120 C C . VAL A 1 196 ? -27.899 15.151 16.247 1.00 30.03 196 VAL A C 1
ATOM 3121 O O . VAL A 1 196 ? -28.755 14.351 15.848 1.00 29.41 196 VAL A O 1
ATOM 3134 N N . LYS A 1 197 ? -26.738 15.347 15.627 1.00 27.70 197 LYS A N 1
ATOM 3135 C CA . LYS A 1 197 ? -26.391 14.684 14.362 1.00 28.20 197 LYS A CA 1
ATOM 3136 C C . LYS A 1 197 ? -24.988 14.123 14.474 1.00 26.65 197 LYS A C 1
ATOM 3137 O O . LYS A 1 197 ? -24.047 14.877 14.804 1.00 28.67 197 LYS A O 1
ATOM 3156 N N . PRO A 1 198 ? -24.772 12.817 14.234 1.00 25.11 198 PRO A N 1
ATOM 3157 C CA . PRO A 1 198 ? -25.784 11.807 13.902 1.00 29.23 198 PRO A CA 1
ATOM 3158 C C . PRO A 1 198 ? -26.502 11.357 15.161 1.00 28.72 198 PRO A C 1
ATOM 3159 O O . PRO A 1 198 ? -26.025 11.664 16.262 1.00 29.60 198 PRO A O 1
ATOM 3170 N N . SER A 1 199 ? -27.632 10.661 15.021 1.00 25.86 199 SER A N 1
ATOM 3171 C CA . SER A 1 199 ? -28.277 10.106 16.207 1.00 24.46 199 SER A CA 1
ATOM 3172 C C . SER A 1 199 ? -27.384 9.110 16.933 1.00 23.26 199 SER A C 1
ATOM 3173 O O . SER A 1 199 ? -27.546 8.929 18.148 1.00 30.85 199 SER A O 1
ATOM 3181 N N . PHE A 1 200 ? -26.436 8.487 16.227 1.00 24.26 200 PHE A N 1
ATOM 3182 C CA . PHE A 1 200 ? -25.509 7.569 16.873 1.00 25.69 200 PHE A CA 1
ATOM 3183 C C . PHE A 1 200 ? -24.743 8.251 17.998 1.00 28.42 200 PHE A C 1
ATOM 3184 O O . PHE A 1 200 ? -24.338 7.584 18.962 1.00 31.68 200 PHE A O 1
ATOM 3201 N N . LEU A 1 201 ? -24.525 9.571 17.900 1.00 20.52 201 LEU A N 1
ATOM 3202 C CA . LEU A 1 201 ? -23.792 10.263 18.956 1.00 21.45 201 LEU A CA 1
ATOM 3203 C C . LEU A 1 201 ? -24.530 10.176 20.290 1.00 23.71 201 LEU A C 1
ATOM 3204 O O . LEU A 1 201 ? -23.892 10.128 21.356 1.00 24.39 201 LEU A O 1
ATOM 3220 N N . ILE A 1 202 ? -25.866 10.169 20.255 1.00 30.58 202 ILE A N 1
ATOM 3221 C CA . ILE A 1 202 ? -26.630 9.977 21.485 1.00 29.53 202 ILE A CA 1
ATOM 3222 C C . ILE A 1 202 ? -26.253 8.655 22.139 1.00 32.56 202 ILE A C 1
ATOM 3223 O O . ILE A 1 202 ? -26.048 8.579 23.360 1.00 32.81 202 ILE A O 1
ATOM 3239 N N . GLU A 1 203 ? -26.157 7.595 21.340 1.00 25.14 203 GLU A N 1
ATOM 3240 C CA . GLU A 1 203 ? -25.811 6.282 21.874 1.00 25.60 203 GLU A CA 1
ATOM 3241 C C . GLU A 1 203 ? -24.372 6.249 22.382 1.00 24.83 203 GLU A C 1
ATOM 3242 O O . GLU A 1 203 ? -24.093 5.695 23.456 1.00 24.33 203 GLU A O 1
ATOM 3254 N N . VAL A 1 204 ? -23.445 6.848 21.633 1.00 31.37 204 VAL A N 1
ATOM 3255 C CA . VAL A 1 204 ? -22.040 6.830 22.032 1.00 31.29 204 VAL A CA 1
ATOM 3256 C C . VAL A 1 204 ? -21.848 7.577 23.345 1.00 32.13 204 VAL A C 1
ATOM 3257 O O . VAL A 1 204 ? -21.148 7.108 24.252 1.00 30.42 204 VAL A O 1
ATOM 3270 N N . MET A 1 205 ? -22.446 8.763 23.457 1.00 26.44 205 MET A N 1
ATOM 3271 C CA . MET A 1 205 ? -22.383 9.486 24.719 1.00 21.11 205 MET A CA 1
ATOM 3272 C C . MET A 1 205 ? -23.044 8.708 25.843 1.00 19.07 205 MET A C 1
ATOM 3273 O O . MET A 1 205 ? -22.576 8.762 26.987 1.00 20.65 205 MET A O 1
ATOM 3287 N N . ALA A 1 206 ? -24.119 7.979 25.539 1.00 25.20 206 ALA A N 1
ATOM 3288 C CA . ALA A 1 206 ? -24.818 7.203 26.556 1.00 25.50 206 ALA A CA 1
ATOM 3289 C C . ALA A 1 206 ? -23.917 6.150 27.182 1.00 26.33 206 ALA A C 1
ATOM 3290 O O . ALA A 1 206 ? -24.071 5.840 28.363 1.00 27.90 206 ALA A O 1
ATOM 3297 N N . LEU A 1 207 ? -22.978 5.579 26.417 1.00 25.83 207 LEU A N 1
ATOM 3298 C CA . LEU A 1 207 ? -22.075 4.582 26.986 1.00 28.17 207 LEU A CA 1
ATOM 3299 C C . LEU A 1 207 ? -21.404 5.110 28.250 1.00 32.92 207 LEU A C 1
ATOM 3300 O O . LEU A 1 207 ? -21.129 4.341 29.177 1.00 28.50 207 LEU A O 1
ATOM 3316 N N . GLU A 1 208 ? -21.149 6.419 28.313 1.00 33.49 208 GLU A N 1
ATOM 3317 C CA . GLU A 1 208 ? -20.510 7.056 29.457 1.00 37.57 208 GLU A CA 1
ATOM 3318 C C . GLU A 1 208 ? -21.469 7.909 30.275 1.00 32.74 208 GLU A C 1
ATOM 3319 O O . GLU A 1 208 ? -21.380 7.924 31.504 1.00 33.41 208 GLU A O 1
ATOM 3331 N N . CYS A 1 209 ? -22.400 8.616 29.624 1.00 26.38 209 CYS A N 1
ATOM 3332 C CA . CYS A 1 209 ? -23.260 9.557 30.340 1.00 29.35 209 CYS A CA 1
ATOM 3333 C C . CYS A 1 209 ? -24.312 8.846 31.187 1.00 26.40 209 CYS A C 1
ATOM 3334 O O . CYS A 1 209 ? -24.741 9.382 32.216 1.00 28.76 209 CYS A O 1
ATOM 3342 N N . LEU A 1 210 ? -24.751 7.655 30.778 1.00 27.77 210 LEU A N 1
ATOM 3343 C CA . LEU A 1 210 ? -25.589 6.817 31.633 1.00 25.42 210 LEU A CA 1
ATOM 3344 C C . LEU A 1 210 ? -24.656 6.059 32.573 1.00 28.28 210 LEU A C 1
ATOM 3345 O O . LEU A 1 210 ? -23.960 5.126 32.151 1.00 34.99 210 LEU A O 1
ATOM 3361 N N . TYR A 1 211 ? -24.644 6.453 33.846 1.00 28.19 211 TYR A N 1
ATOM 3362 C CA . TYR A 1 211 ? -23.620 6.019 34.774 1.00 35.05 211 TYR A CA 1
ATOM 3363 C C . TYR A 1 211 ? -24.234 5.516 36.071 1.00 31.48 211 TYR A C 1
ATOM 3364 O O . TYR A 1 211 ? -25.255 6.013 36.539 1.00 29.74 211 TYR A O 1
ATOM 3382 N N . GLY A 1 212 ? -23.579 4.525 36.652 1.00 25.21 212 GLY A N 1
ATOM 3383 C CA . GLY A 1 212 ? -23.877 4.106 38.009 1.00 29.74 212 GLY A CA 1
ATOM 3384 C C . GLY A 1 212 ? -24.969 3.075 38.148 1.00 30.10 212 GLY A C 1
ATOM 3385 O O . GLY A 1 212 ? -25.494 2.898 39.257 1.00 25.72 212 GLY A O 1
ATOM 3389 N N . GLY A 1 213 ? -25.334 2.394 37.062 1.00 30.90 213 GLY A N 1
ATOM 3390 C CA . GLY A 1 213 ? -26.392 1.412 37.109 1.00 30.45 213 GLY A CA 1
ATOM 3391 C C . GLY A 1 213 ? -27.761 2.067 37.085 1.00 32.02 213 GLY A C 1
ATOM 3392 O O . GLY A 1 213 ? -27.919 3.276 37.250 1.00 33.17 213 GLY A O 1
ATOM 3396 N N . TRP A 1 214 ? -28.771 1.235 36.855 1.00 29.60 214 TRP A N 1
ATOM 3397 C CA . TRP A 1 214 ? -30.153 1.689 36.824 1.00 23.40 214 TRP A CA 1
ATOM 3398 C C . TRP A 1 214 ? -30.641 1.970 38.236 1.00 24.89 214 TRP A C 1
ATOM 3399 O O . TRP A 1 214 ? -30.520 1.124 39.134 1.00 25.86 214 TRP A O 1
ATOM 3420 N N . GLY A 1 215 ? -31.212 3.156 38.420 1.00 23.28 215 GLY A N 1
ATOM 3421 C CA . GLY A 1 215 ? -31.635 3.597 39.733 1.00 28.33 215 GLY A CA 1
ATOM 3422 C C . GLY A 1 215 ? -33.115 3.436 40.014 1.00 32.24 215 GLY A C 1
ATOM 3423 O O . GLY A 1 215 ? -33.565 3.640 41.149 1.00 30.67 215 GLY A O 1
ATOM 3427 N N . GLY A 1 216 ? -33.891 3.113 38.987 1.00 32.89 216 GLY A N 1
ATOM 3428 C CA . GLY A 1 216 ? -35.285 2.739 39.155 1.00 31.31 216 GLY A CA 1
ATOM 3429 C C . GLY A 1 216 ? -36.305 3.770 38.720 1.00 31.12 216 GLY A C 1
ATOM 3430 O O . GLY A 1 216 ? -37.494 3.424 38.618 1.00 31.42 216 GLY A O 1
ATOM 3434 N N . SER A 1 217 ? -35.910 5.012 38.460 1.00 25.28 217 SER A N 1
ATOM 3435 C CA . SER A 1 217 ? -36.862 6.078 38.152 1.00 28.32 217 SER A CA 1
ATOM 3436 C C . SER A 1 217 ? -36.582 6.629 36.764 1.00 29.03 217 SER A C 1
ATOM 3437 O O . SER A 1 217 ? -35.510 7.201 36.521 1.00 30.93 217 SER A O 1
ATOM 3445 N N . PHE A 1 218 ? -37.557 6.476 35.862 1.00 26.08 218 PHE A N 1
ATOM 3446 C CA . PHE A 1 218 ? -37.385 6.967 34.500 1.00 25.92 218 PHE A CA 1
ATOM 3447 C C . PHE A 1 218 ? -37.287 8.488 34.455 1.00 25.29 218 PHE A C 1
ATOM 3448 O O . PHE A 1 218 ? -36.470 9.037 33.709 1.00 27.16 218 PHE A O 1
ATOM 3465 N N . ASP A 1 219 ? -38.140 9.189 35.207 1.00 27.07 219 ASP A N 1
ATOM 3466 C CA . ASP A 1 219 ? -38.102 10.648 35.175 1.00 28.13 219 ASP A CA 1
ATOM 3467 C C . ASP A 1 219 ? -36.721 11.163 35.543 1.00 25.91 219 ASP A C 1
ATOM 3468 O O . ASP A 1 219 ? -36.195 12.065 34.879 1.00 29.19 219 ASP A O 1
ATOM 3477 N N . ARG A 1 220 ? -36.104 10.578 36.577 1.00 23.69 220 ARG A N 1
ATOM 3478 C CA . ARG A 1 220 ? -34.782 11.019 36.996 1.00 22.97 220 ARG A CA 1
ATOM 3479 C C . ARG A 1 220 ? -33.709 10.591 36.000 1.00 27.12 220 ARG A C 1
ATOM 3480 O O . ARG A 1 220 ? -32.790 11.367 35.697 1.00 27.80 220 ARG A O 1
ATOM 3501 N N . GLU A 1 221 ? -33.786 9.354 35.503 1.00 25.63 221 GLU A N 1
ATOM 3502 C CA . GLU A 1 221 ? -32.794 8.906 34.529 1.00 25.12 221 GLU A CA 1
ATOM 3503 C C . GLU A 1 221 ? -32.832 9.774 33.276 1.00 27.08 221 GLU A C 1
ATOM 3504 O O . GLU A 1 221 ? -31.781 10.119 32.708 1.00 22.81 221 GLU A O 1
ATOM 3516 N N . ILE A 1 222 ? -34.034 10.165 32.853 1.00 25.67 222 ILE A N 1
ATOM 3517 C CA . ILE A 1 222 ? -34.174 10.994 31.662 1.00 26.37 222 ILE A CA 1
ATOM 3518 C C . ILE A 1 222 ? -33.693 12.410 31.942 1.00 27.00 222 ILE A C 1
ATOM 3519 O O . ILE A 1 222 ? -32.958 13.002 31.143 1.00 26.67 222 ILE A O 1
ATOM 3535 N N . GLN A 1 223 ? -34.114 12.980 33.073 1.00 26.61 223 GLN A N 1
ATOM 3536 C CA . GLN A 1 223 ? -33.670 14.319 33.439 1.00 26.05 223 GLN A CA 1
ATOM 3537 C C . GLN A 1 223 ? -32.148 14.403 33.466 1.00 23.71 223 GLN A C 1
ATOM 3538 O O . GLN A 1 223 ? -31.556 15.332 32.903 1.00 24.40 223 GLN A O 1
ATOM 3552 N N . SER A 1 224 ? -31.497 13.438 34.122 1.00 28.13 224 SER A N 1
ATOM 3553 C CA . SER A 1 224 ? -30.040 13.456 34.203 1.00 23.01 224 SER A CA 1
ATOM 3554 C C . SER A 1 224 ? -29.403 13.141 32.856 1.00 23.44 224 SER A C 1
ATOM 3555 O O . SER A 1 224 ? -28.364 13.711 32.514 1.00 25.40 224 SER A O 1
ATOM 3563 N N . PHE A 1 225 ? -29.991 12.221 32.092 1.00 24.92 225 PHE A N 1
ATOM 3564 C CA . PHE A 1 225 ? -29.443 11.878 30.782 1.00 24.88 225 PHE A CA 1
ATOM 3565 C C . PHE A 1 225 ? -29.401 13.098 29.868 1.00 23.95 225 PHE A C 1
ATOM 3566 O O . PHE A 1 225 ? -28.372 13.372 29.233 1.00 25.93 225 PHE A O 1
ATOM 3583 N N . PHE A 1 226 ? -30.498 13.864 29.813 1.00 23.31 226 PHE A N 1
ATOM 3584 C CA . PHE A 1 226 ? -30.515 15.077 29.000 1.00 23.34 226 PHE A CA 1
ATOM 3585 C C . PHE A 1 226 ? -29.535 16.105 29.544 1.00 21.46 226 PHE A C 1
ATOM 3586 O O . PHE A 1 226 ? -28.798 16.747 28.791 1.00 21.29 226 PHE A O 1
ATOM 3603 N N . ALA A 1 227 ? -29.535 16.300 30.865 1.00 26.43 227 ALA A N 1
ATOM 3604 C CA . ALA A 1 227 ? -28.649 17.295 31.464 1.00 25.92 227 ALA A CA 1
ATOM 3605 C C . ALA A 1 227 ? -27.191 16.966 31.180 1.00 27.04 227 ALA A C 1
ATOM 3606 O O . ALA A 1 227 ? -26.389 17.864 30.910 1.00 26.55 227 ALA A O 1
ATOM 3613 N N . THR A 1 228 ? -26.839 15.672 31.196 1.00 21.87 228 THR A N 1
ATOM 3614 C CA . THR A 1 228 ? -25.449 15.293 30.943 1.00 23.99 228 THR A CA 1
ATOM 3615 C C . THR A 1 228 ? -25.113 15.398 29.457 1.00 22.38 228 THR A C 1
ATOM 3616 O O . THR A 1 228 ? -24.007 15.803 29.087 1.00 23.61 228 THR A O 1
ATOM 3627 N N . LEU A 1 229 ? -26.056 15.049 28.586 1.00 27.03 229 LEU A N 1
ATOM 3628 C CA . LEU A 1 229 ? -25.833 15.229 27.155 1.00 22.94 229 LEU A CA 1
ATOM 3629 C C . LEU A 1 229 ? -25.539 16.687 26.826 1.00 27.75 229 LEU A C 1
ATOM 3630 O O . LEU A 1 229 ? -24.571 16.995 26.118 1.00 27.52 229 LEU A O 1
ATOM 3646 N N . ALA A 1 230 ? -26.371 17.601 27.332 1.00 23.94 230 ALA A N 1
ATOM 3647 C CA . ALA A 1 230 ? -26.175 19.017 27.048 1.00 26.04 230 ALA A CA 1
ATOM 3648 C C . ALA A 1 230 ? -24.812 19.502 27.532 1.00 25.13 230 ALA A C 1
ATOM 3649 O O . ALA A 1 230 ? -24.111 20.226 26.816 1.00 26.71 230 ALA A O 1
ATOM 3656 N N . ASP A 1 231 ? -24.408 19.093 28.737 1.00 28.03 231 ASP A N 1
ATOM 3657 C CA . ASP A 1 231 ? -23.157 19.571 29.305 1.00 27.63 231 ASP A CA 1
ATOM 3658 C C . ASP A 1 231 ? -21.943 18.977 28.618 1.00 25.56 231 ASP A C 1
ATOM 3659 O O . ASP A 1 231 ? -20.872 19.585 28.666 1.00 28.15 231 ASP A O 1
ATOM 3668 N N . ARG A 1 232 ? -22.083 17.824 27.966 1.00 23.66 232 ARG A N 1
ATOM 3669 C CA . ARG A 1 232 ? -20.935 17.125 27.402 1.00 27.47 232 ARG A CA 1
ATOM 3670 C C . ARG A 1 232 ? -20.958 16.985 25.885 1.00 29.87 232 ARG A C 1
ATOM 3671 O O . ARG A 1 232 ? -20.057 16.347 25.320 1.00 30.54 232 ARG A O 1
ATOM 3692 N N . VAL A 1 233 ? -21.939 17.572 25.201 1.00 29.73 233 VAL A N 1
ATOM 3693 C CA . VAL A 1 233 ? -22.003 17.408 23.752 1.00 28.27 233 VAL A CA 1
ATOM 3694 C C . VAL A 1 233 ? -20.847 18.115 23.052 1.00 26.76 233 VAL A C 1
ATOM 3695 O O . VAL A 1 233 ? -20.580 17.842 21.876 1.00 28.19 233 VAL A O 1
ATOM 3708 N N . HIS A 1 234 ? -20.144 19.012 23.743 1.00 28.17 234 HIS A N 1
ATOM 3709 C CA . HIS A 1 234 ? -18.979 19.672 23.172 1.00 28.94 234 HIS A CA 1
ATOM 3710 C C . HIS A 1 234 ? -17.671 18.932 23.436 1.00 27.40 234 HIS A C 1
ATOM 3711 O O . HIS A 1 234 ? -16.627 19.346 22.921 1.00 26.60 234 HIS A O 1
ATOM 3725 N N . ASP A 1 235 ? -17.686 17.877 24.241 1.00 28.53 235 ASP A N 1
ATOM 3726 C CA . ASP A 1 235 ? -16.499 17.053 24.399 1.00 31.26 235 ASP A CA 1
ATOM 3727 C C . ASP A 1 235 ? -16.174 16.336 23.087 1.00 31.24 235 ASP A C 1
ATOM 3728 O O .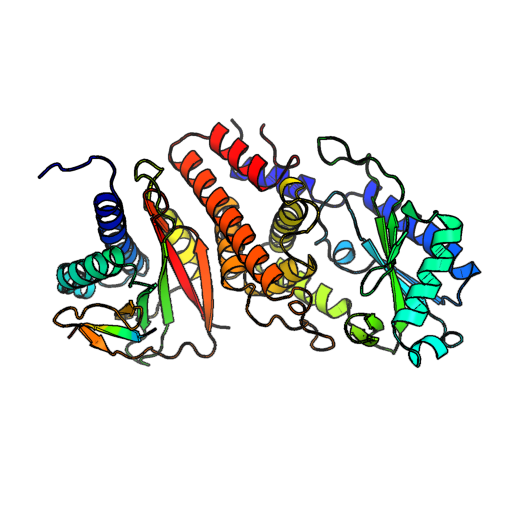 ASP A 1 235 ? -17.024 16.173 22.206 1.00 27.79 235 ASP A O 1
ATOM 3737 N N . GLU A 1 236 ? -14.921 15.905 22.964 1.00 29.30 236 GLU A N 1
ATOM 3738 C CA . GLU A 1 236 ? -14.540 14.995 21.891 1.00 36.86 236 GLU A CA 1
ATOM 3739 C C . GLU A 1 236 ? -15.094 13.608 22.210 1.00 31.78 236 GLU A C 1
ATOM 3740 O O . GLU A 1 236 ? -14.812 13.045 23.274 1.00 29.06 236 GLU A O 1
ATOM 3752 N N . TRP A 1 237 ? -15.872 13.052 21.289 1.00 33.07 237 TRP A N 1
ATOM 3753 C CA . TRP A 1 237 ? -16.459 11.721 21.435 1.00 28.67 237 TRP A CA 1
ATOM 3754 C C . TRP A 1 237 ? -15.910 10.831 20.330 1.00 28.89 237 TRP A C 1
ATOM 3755 O O . TRP A 1 237 ? -16.492 10.742 19.235 1.00 26.09 237 TRP A O 1
ATOM 3776 N N . PRO A 1 238 ? -14.787 10.167 20.570 1.00 29.80 238 PRO A N 1
ATOM 3777 C CA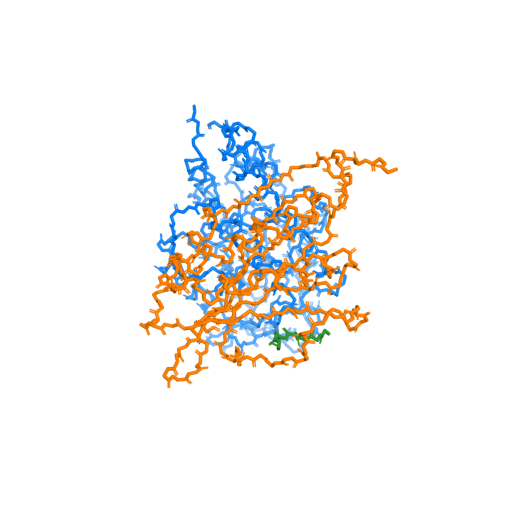 . PRO A 1 238 ? -14.202 9.319 19.526 1.00 32.47 238 PRO A CA 1
ATOM 3778 C C . PRO A 1 238 ? -15.065 8.103 19.227 1.00 32.02 238 PRO A C 1
ATOM 3779 O O . PRO A 1 238 ? -15.908 7.683 20.025 1.00 30.10 238 PRO A O 1
ATOM 3790 N N . ASP A 1 239 ? -14.831 7.539 18.047 1.00 33.35 239 ASP A N 1
ATOM 3791 C CA . ASP A 1 239 ? -15.343 6.227 17.693 1.00 37.04 239 ASP A CA 1
ATOM 3792 C C . ASP A 1 239 ? -15.031 5.225 18.806 1.00 36.93 239 ASP A C 1
ATOM 3793 O O . ASP A 1 239 ? -13.852 4.992 19.104 1.00 34.07 239 ASP A O 1
ATOM 3802 N N . PRO A 1 240 ? -16.045 4.627 19.437 1.00 36.71 240 PRO A N 1
ATOM 3803 C CA . PRO A 1 240 ? -15.744 3.652 20.502 1.00 35.77 240 PRO A CA 1
ATOM 3804 C C . PRO A 1 240 ? -14.835 2.527 20.041 1.00 37.96 240 PRO A C 1
ATOM 3805 O O . PRO A 1 240 ? -14.131 1.932 20.863 1.00 39.00 240 PRO A O 1
ATOM 3816 N N . ALA A 1 241 ? -14.838 2.204 18.747 1.00 38.37 241 ALA A N 1
ATOM 3817 C CA . ALA A 1 241 ? -13.969 1.158 18.222 1.00 39.88 241 ALA A CA 1
ATOM 3818 C C . ALA A 1 241 ? -12.553 1.645 17.944 1.00 39.18 241 ALA A C 1
ATOM 3819 O O . ALA A 1 241 ? -11.670 0.817 17.692 1.00 42.54 241 ALA A O 1
ATOM 3826 N N . GLY A 1 242 ? -12.319 2.954 17.975 1.00 33.23 242 GLY A N 1
ATOM 3827 C CA . GLY A 1 242 ? -10.988 3.488 17.784 1.00 33.05 242 GLY A CA 1
ATOM 3828 C C . GLY A 1 242 ? -10.466 3.414 16.374 1.00 33.74 242 GLY A C 1
ATOM 3829 O O . GLY A 1 242 ? -9.255 3.413 16.176 1.00 35.64 242 GLY A O 1
ATOM 3833 N N . LEU A 1 243 ? -11.347 3.370 15.381 1.00 34.52 243 LEU A N 1
ATOM 3834 C CA . LEU A 1 243 ? -10.950 3.150 13.996 1.00 35.27 243 LEU A CA 1
ATOM 3835 C C . LEU A 1 243 ? -11.229 4.331 13.078 1.00 36.10 243 LEU A C 1
ATOM 3836 O O . LEU A 1 243 ? -10.432 4.606 12.174 1.00 37.89 243 LEU A O 1
ATOM 3852 N N . GLY A 1 244 ? -12.341 5.035 13.276 1.00 36.98 244 GLY A N 1
ATOM 3853 C CA . GLY A 1 244 ? -12.747 6.068 12.351 1.00 36.45 244 GLY A CA 1
ATOM 3854 C C . GLY A 1 244 ? -12.810 7.446 12.978 1.00 32.18 244 GLY A C 1
ATOM 3855 O O . GLY A 1 244 ? -12.331 7.669 14.092 1.00 30.95 244 GLY A O 1
ATOM 3859 N N . PRO A 1 245 ? -13.413 8.399 12.272 1.00 29.64 245 PRO A N 1
ATOM 3860 C CA . PRO A 1 245 ? -13.506 9.762 12.812 1.00 34.43 245 PRO A CA 1
ATOM 3861 C C . PRO A 1 245 ? -14.300 9.794 14.109 1.00 34.16 245 PRO A C 1
ATOM 3862 O O . PRO A 1 245 ? -15.095 8.901 14.414 1.00 34.83 245 PRO A O 1
ATOM 3873 N N . ALA A 1 246 ? -14.071 10.847 14.884 1.00 29.80 246 ALA A N 1
ATOM 3874 C CA . ALA A 1 246 ? -14.852 11.053 16.094 1.00 30.64 246 ALA A CA 1
ATOM 3875 C C . ALA A 1 246 ? -16.323 11.168 15.729 1.00 28.07 246 ALA A C 1
ATOM 3876 O O . ALA A 1 246 ? -16.673 11.748 14.699 1.00 29.06 246 ALA A O 1
ATOM 3883 N N . ILE A 1 247 ? -17.186 10.611 16.581 1.00 28.87 247 ILE A N 1
ATOM 3884 C CA . ILE A 1 247 ? -18.618 10.648 16.315 1.00 29.20 247 ILE A CA 1
ATOM 3885 C C . ILE A 1 247 ? -19.171 12.056 16.470 1.00 30.51 247 ILE A C 1
ATOM 3886 O O . ILE A 1 247 ? -20.230 12.379 15.907 1.00 27.74 247 ILE A O 1
ATOM 3902 N N . SER A 1 248 ? -18.458 12.917 17.196 1.00 34.99 248 SER A N 1
ATOM 3903 C CA . SER A 1 248 ? -18.852 14.299 17.403 1.00 33.85 248 SER A CA 1
ATOM 3904 C C . SER A 1 248 ? -18.310 15.230 16.322 1.00 36.21 248 SER A C 1
ATOM 3905 O O . SER A 1 248 ? -18.307 16.452 16.511 1.00 35.18 248 SER A O 1
ATOM 3913 N N . ASN A 1 249 ? -17.858 14.684 15.198 1.00 35.35 249 ASN A N 1
ATOM 3914 C CA . ASN A 1 249 ? -17.236 15.474 14.144 1.00 47.31 249 ASN A CA 1
ATOM 3915 C C . ASN A 1 249 ? -18.227 16.004 13.112 1.00 44.67 249 ASN A C 1
ATOM 3916 O O . ASN A 1 249 ? -17.836 16.812 12.265 1.00 46.42 249 ASN A O 1
ATOM 3927 N N . ASP A 1 250 ? -19.491 15.589 13.163 1.00 42.91 250 ASP A N 1
ATOM 3928 C CA . ASP A 1 250 ? -20.425 15.870 12.082 1.00 42.75 250 ASP A CA 1
ATOM 3929 C C . ASP A 1 250 ? -21.209 17.162 12.262 1.00 33.07 250 ASP A C 1
ATOM 3930 O O . ASP A 1 250 ? -21.888 17.586 11.323 1.00 37.13 250 ASP A O 1
ATOM 3939 N N . MET A 1 251 ? -21.150 17.792 13.426 1.00 32.93 251 MET A N 1
ATOM 3940 C CA . MET A 1 251 ? -21.806 19.070 13.659 1.00 34.01 251 MET A CA 1
ATOM 3941 C C . MET A 1 251 ? -20.760 20.174 13.742 1.00 40.83 251 MET A C 1
ATOM 3942 O O . MET A 1 251 ? -19.754 20.025 14.440 1.00 44.04 251 MET A O 1
ATOM 3956 N N . ASP A 1 252 ? -20.999 21.279 13.043 1.00 37.10 252 ASP A N 1
ATOM 3957 C CA . ASP A 1 252 ? -20.128 22.438 13.159 1.00 42.06 252 ASP A CA 1
ATOM 3958 C C . ASP A 1 252 ? -20.470 23.209 14.434 1.00 39.72 252 ASP A C 1
ATOM 3959 O O . ASP A 1 252 ? -21.377 22.846 15.191 1.00 37.17 252 ASP A O 1
ATOM 3968 N N . ALA A 1 253 ? -19.743 24.300 14.669 1.00 43.32 253 ALA A N 1
ATOM 3969 C CA . ALA A 1 253 ? -19.848 24.999 15.946 1.00 43.62 253 ALA A CA 1
ATOM 3970 C C . ALA A 1 253 ? -21.264 25.509 16.193 1.00 37.23 253 ALA A C 1
ATOM 3971 O O . ALA A 1 253 ? -21.810 25.349 17.292 1.00 37.51 253 ALA A O 1
ATOM 3978 N N . ALA A 1 254 ? -21.868 26.150 15.190 1.00 34.35 254 ALA A N 1
ATOM 3979 C CA . ALA A 1 254 ? -23.218 26.675 15.366 1.00 36.78 254 ALA A CA 1
ATOM 3980 C C . ALA A 1 254 ? -24.220 25.550 15.613 1.00 37.28 254 ALA A C 1
ATOM 3981 O O . ALA A 1 254 ? -25.125 25.681 16.445 1.00 38.15 254 ALA A O 1
ATOM 3988 N N . ARG A 1 255 ? -24.060 24.426 14.913 1.00 32.14 255 ARG A N 1
ATOM 3989 C CA . ARG A 1 255 ? -24.984 23.310 15.077 1.00 34.80 255 ARG A CA 1
ATOM 3990 C C . ARG A 1 255 ? -24.779 22.609 16.416 1.00 30.89 255 ARG A C 1
ATOM 3991 O O . ARG A 1 255 ? -25.747 22.145 17.036 1.00 26.97 255 ARG A O 1
ATOM 4012 N N . LYS A 1 256 ? -23.529 22.519 16.878 1.00 32.74 256 LYS A N 1
ATOM 4013 C CA . LYS A 1 256 ? -23.278 21.968 18.207 1.00 35.60 256 LYS A CA 1
ATOM 4014 C C . LYS A 1 256 ? -23.854 22.866 19.295 1.00 29.57 256 LYS A C 1
ATOM 4015 O O . LYS A 1 256 ? -24.373 22.377 20.303 1.00 34.48 256 LYS A O 1
ATOM 4034 N N . GLN A 1 257 ? -23.752 24.184 19.120 1.00 32.37 257 GLN A N 1
ATOM 4035 C CA . GLN A 1 257 ? -24.356 25.105 20.079 1.00 37.78 257 GLN A CA 1
ATOM 4036 C C . GLN A 1 257 ? -25.867 24.918 20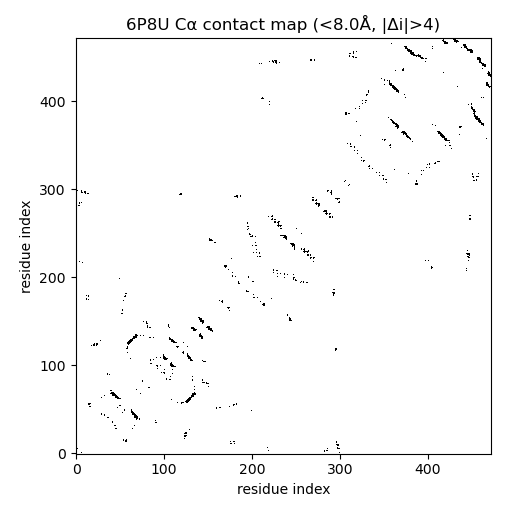.127 1.00 30.76 257 GLN A C 1
ATOM 4037 O O . GLN A 1 257 ? -26.464 24.898 21.206 1.00 31.19 257 GLN A O 1
ATOM 4051 N N . ARG A 1 258 ? -26.500 24.778 18.962 1.00 31.41 258 ARG A N 1
ATOM 4052 C CA . ARG A 1 258 ? -27.921 24.451 18.922 1.00 32.28 258 ARG A CA 1
ATOM 4053 C C . ARG A 1 258 ? -28.197 23.125 19.605 1.00 31.29 258 ARG A C 1
ATOM 4054 O O . ARG A 1 258 ? -29.193 22.991 20.329 1.00 28.82 258 ARG A O 1
ATOM 4075 N N . ALA A 1 259 ? -27.316 22.136 19.403 1.00 29.87 259 ALA A N 1
ATOM 4076 C CA . ALA A 1 259 ? -27.515 20.836 20.025 1.00 26.71 259 ALA A CA 1
ATOM 4077 C C . ALA A 1 259 ? -27.558 20.954 21.544 1.00 27.23 259 ALA A C 1
ATOM 4078 O O . ALA A 1 259 ? -28.446 20.395 22.199 1.00 29.72 259 ALA A O 1
ATOM 4085 N N . GLN A 1 260 ? -26.592 21.659 22.127 1.00 30.33 260 GLN A N 1
ATOM 4086 C CA . GLN A 1 260 ? -26.573 21.824 23.573 1.00 29.80 260 GLN A CA 1
ATOM 4087 C C . GLN A 1 260 ? -27.806 22.584 24.046 1.00 31.04 260 GLN A C 1
ATOM 4088 O O . GLN A 1 260 ? -28.362 22.281 25.109 1.00 29.83 260 GLN A O 1
ATOM 4102 N N . GLN A 1 261 ? -28.238 23.593 23.280 1.00 32.73 261 GLN A N 1
ATOM 4103 C CA . GLN A 1 261 ? -29.382 24.396 23.701 1.00 36.78 261 GLN A CA 1
ATOM 4104 C C . GLN A 1 261 ? -30.643 23.546 23.740 1.00 26.04 261 GLN A C 1
ATOM 4105 O O . GLN A 1 261 ? -31.398 23.576 24.715 1.00 29.02 261 GLN A O 1
ATOM 4119 N N . LEU A 1 262 ? -30.875 22.755 22.688 1.00 31.39 262 LEU A N 1
ATOM 4120 C CA . LEU A 1 262 ? -32.073 21.919 22.646 1.00 24.91 262 LEU A CA 1
ATOM 4121 C C . LEU A 1 262 ? -31.990 20.779 23.653 1.00 28.26 262 LEU A C 1
ATOM 4122 O O . LEU A 1 262 ? -33.005 20.394 24.245 1.00 25.70 262 LEU A O 1
ATOM 4138 N N . LEU A 1 263 ? -30.794 20.222 23.855 1.00 27.47 263 LEU A N 1
ATOM 4139 C CA . LEU A 1 263 ? -30.617 19.226 24.904 1.00 29.51 263 LEU A CA 1
ATOM 4140 C C . LEU A 1 263 ? -30.899 19.824 26.274 1.00 25.15 263 LEU A C 1
ATOM 4141 O O . LEU A 1 263 ? -31.559 19.197 27.116 1.00 28.13 263 LEU A O 1
ATOM 4157 N N . PHE A 1 264 ? -30.402 21.032 26.516 1.00 22.26 264 PHE A N 1
ATOM 4158 C CA . PHE A 1 264 ? -30.691 21.713 27.776 1.00 26.85 264 PHE A CA 1
ATOM 4159 C C . PHE A 1 264 ? -32.190 21.952 27.945 1.00 29.25 264 PHE A C 1
ATOM 4160 O O . PHE A 1 264 ? -32.742 21.755 29.036 1.00 25.29 264 PHE A O 1
ATOM 4177 N N . GLN A 1 265 ? -32.866 22.384 26.876 1.00 26.59 265 GLN A N 1
ATOM 4178 C CA . GLN A 1 265 ? -34.301 22.623 26.970 1.00 26.33 265 GLN A CA 1
ATOM 4179 C C . GLN A 1 265 ? -35.040 21.327 27.276 1.00 28.26 265 GLN A C 1
ATOM 4180 O O . GLN A 1 265 ? -36.004 21.317 28.053 1.00 33.16 265 GLN A O 1
ATOM 4194 N N . ALA A 1 266 ? -34.612 20.220 26.666 1.00 29.43 266 ALA A N 1
ATOM 4195 C CA . ALA A 1 266 ? -35.191 18.927 27.017 1.00 28.24 266 ALA A CA 1
ATOM 4196 C C . ALA A 1 266 ? -35.001 18.634 28.501 1.00 27.64 266 ALA A C 1
ATOM 4197 O O . ALA A 1 266 ? -35.916 18.150 29.172 1.00 27.71 266 ALA A O 1
ATOM 4204 N N . SER A 1 267 ? -33.815 18.922 29.031 1.00 25.44 267 SER A N 1
ATOM 4205 C CA . SER A 1 267 ? -33.581 18.735 30.461 1.00 28.21 267 SER A CA 1
ATOM 4206 C C . SER A 1 267 ? -34.495 19.629 31.294 1.00 25.98 267 SER A C 1
ATOM 4207 O O . SER A 1 267 ? -35.014 19.211 32.337 1.00 27.39 267 SER A O 1
ATOM 4215 N N . GLN A 1 268 ? -34.703 20.867 30.846 1.00 25.60 268 GLN A N 1
ATOM 4216 C CA . GLN A 1 268 ? -35.575 21.786 31.569 1.00 27.47 268 GLN A CA 1
ATOM 4217 C C . GLN A 1 268 ? -37.030 21.341 31.492 1.00 26.38 268 GLN A C 1
ATOM 4218 O O . GLN A 1 268 ? -37.758 21.424 32.491 1.00 22.77 268 GLN A O 1
ATOM 4232 N N . ASP A 1 269 ? -37.471 20.857 30.322 1.00 27.62 269 ASP A N 1
ATOM 4233 C CA . ASP A 1 269 ? -38.837 20.348 30.195 1.00 27.22 269 ASP A CA 1
ATOM 4234 C C . ASP A 1 269 ? -39.067 19.150 31.110 1.00 27.00 269 ASP A C 1
ATOM 4235 O O . ASP A 1 269 ? -40.138 19.007 31.708 1.00 26.25 269 ASP A O 1
ATOM 4244 N N . ALA A 1 270 ? -38.068 18.276 31.231 1.00 22.00 270 ALA A N 1
ATOM 4245 C CA . ALA A 1 270 ? -38.178 17.144 32.142 1.00 23.42 270 ALA A CA 1
ATOM 4246 C C . ALA A 1 270 ? -38.291 17.618 33.580 1.00 23.05 270 ALA A C 1
ATOM 4247 O O . ALA A 1 270 ? -39.064 17.054 34.361 1.00 26.69 270 ALA A O 1
ATOM 4254 N N . SER A 1 271 ? -37.505 18.639 33.952 1.00 22.06 271 SER A N 1
ATOM 4255 C CA . SER A 1 271 ? -37.596 19.198 35.294 1.00 27.19 271 SER A CA 1
ATOM 4256 C C . SER A 1 271 ? -38.984 19.763 35.549 1.00 25.33 271 SER A C 1
ATOM 4257 O O . SER A 1 271 ? -39.546 19.572 36.628 1.00 25.64 271 SER A O 1
ATOM 4265 N N . ILE A 1 272 ? -39.544 20.474 34.566 1.00 25.53 272 ILE A N 1
ATOM 4266 C CA . ILE A 1 272 ? -40.897 21.010 34.695 1.00 27.15 272 ILE A CA 1
ATOM 4267 C C . ILE A 1 272 ? -41.897 19.877 34.891 1.00 27.46 272 ILE A C 1
ATOM 4268 O O . ILE A 1 272 ? -42.829 19.987 35.699 1.00 30.22 272 ILE A O 1
ATOM 4284 N N . ALA A 1 273 ? -41.732 18.779 34.148 1.00 21.67 273 ALA A N 1
ATOM 4285 C CA . ALA A 1 273 ? -42.660 17.659 34.276 1.00 24.66 273 ALA A CA 1
ATOM 4286 C C . ALA A 1 273 ? -42.539 16.998 35.646 1.00 26.11 273 ALA A C 1
ATOM 4287 O O . ALA A 1 273 ? -43.543 16.578 36.232 1.00 27.20 273 ALA A O 1
ATOM 4294 N N . ILE A 1 274 ? -41.314 16.882 36.159 1.00 24.09 274 ILE A N 1
ATOM 4295 C CA . ILE A 1 274 ? -41.098 16.364 37.504 1.00 24.60 274 ILE A CA 1
ATOM 4296 C C . ILE A 1 274 ? -41.725 17.291 38.534 1.00 27.60 274 ILE A C 1
ATOM 4297 O O . ILE A 1 274 ? -42.345 16.838 39.504 1.00 27.00 274 ILE A O 1
ATOM 4313 N N . ASP A 1 275 ? -41.590 18.606 38.337 1.00 27.57 275 ASP A N 1
ATOM 4314 C CA . ASP A 1 275 ? -42.215 19.553 39.257 1.00 27.94 275 ASP A CA 1
ATOM 4315 C C . ASP A 1 275 ? -43.734 19.398 39.257 1.00 28.26 275 ASP A C 1
ATOM 4316 O O . ASP A 1 275 ? -44.372 19.434 40.319 1.00 25.15 275 ASP A O 1
ATOM 4325 N N . HIS A 1 276 ? -44.337 19.231 38.074 1.00 27.04 276 HIS A N 1
ATOM 4326 C CA . HIS A 1 276 ? -45.783 19.015 38.008 1.00 31.11 276 HIS A CA 1
ATOM 4327 C C . HIS A 1 276 ? -46.201 17.845 38.895 1.00 29.83 276 HIS A C 1
ATOM 4328 O O . HIS A 1 276 ? -47.122 17.956 39.709 1.00 31.68 276 HIS A O 1
ATOM 4342 N N . ALA A 1 277 ? -45.524 16.703 38.747 1.00 29.02 277 ALA A N 1
ATOM 4343 C CA . ALA A 1 277 ? -45.867 15.529 39.544 1.00 28.35 277 ALA A CA 1
ATOM 4344 C C . ALA A 1 277 ? -45.634 15.780 41.027 1.00 28.64 277 ALA A C 1
ATOM 4345 O O . ALA A 1 277 ? -46.423 15.337 41.869 1.00 32.54 277 ALA A O 1
ATOM 4352 N N . ARG A 1 278 ? -44.549 16.484 41.368 1.00 25.38 278 ARG A N 1
ATOM 4353 C CA . ARG A 1 278 ? -44.281 16.814 42.765 1.00 26.66 278 ARG A CA 1
ATOM 4354 C C . ARG A 1 278 ? -45.399 17.665 43.366 1.00 28.88 278 ARG A C 1
ATOM 4355 O O . ARG A 1 278 ? -45.722 17.524 44.550 1.00 29.11 278 ARG A O 1
ATOM 4376 N N . ARG A 1 279 ? -46.015 18.530 42.571 1.00 25.91 279 ARG A N 1
ATOM 4377 C CA . ARG A 1 279 ? -47.126 19.355 43.027 1.00 31.04 279 ARG A CA 1
ATOM 4378 C C . ARG A 1 279 ? -48.479 18.675 42.846 1.00 31.47 279 ARG A C 1
ATOM 4379 O O . ARG A 1 279 ? -49.518 19.332 42.981 1.00 34.43 279 ARG A O 1
ATOM 4400 N N . GLY A 1 280 ? -48.488 17.383 42.535 1.00 33.24 280 GLY A N 1
ATOM 4401 C CA . GLY A 1 280 ? -49.737 16.661 42.389 1.00 35.92 280 GLY A CA 1
ATOM 4402 C C . GLY A 1 280 ? -50.491 16.924 41.111 1.00 36.07 280 GLY A C 1
ATOM 4403 O O . GLY A 1 280 ? -51.679 16.599 41.023 1.00 35.59 280 GLY A O 1
ATOM 4407 N N . ARG A 1 281 ? -49.847 17.531 40.120 1.00 35.12 281 ARG A N 1
ATOM 4408 C CA . ARG A 1 281 ? -50.476 17.798 38.827 1.00 31.01 281 ARG A CA 1
ATOM 4409 C C . ARG A 1 281 ? -50.092 16.688 37.850 1.00 31.26 281 ARG A C 1
ATOM 4410 O O . ARG A 1 281 ? -49.274 16.852 36.938 1.00 27.38 281 ARG A O 1
ATOM 4431 N N . ASN A 1 282 ? -50.716 15.529 38.072 1.00 34.77 282 ASN A N 1
ATOM 4432 C CA . ASN A 1 282 ? -50.319 14.322 37.359 1.00 38.00 282 ASN A CA 1
ATOM 4433 C C . ASN A 1 282 ? -50.621 14.418 35.868 1.00 31.23 282 ASN A C 1
ATOM 4434 O O . ASN A 1 282 ? -49.813 13.976 35.041 1.00 26.13 282 ASN A O 1
ATOM 4445 N N . ILE A 1 283 ? -51.778 14.971 35.502 1.00 32.04 283 ILE A N 1
ATOM 4446 C CA . ILE A 1 283 ? -52.118 15.071 34.082 1.00 32.61 283 ILE A CA 1
ATOM 4447 C C . ILE A 1 283 ? -51.196 16.067 33.380 1.00 32.90 283 ILE A C 1
ATOM 4448 O O . ILE A 1 283 ? -50.680 15.801 32.287 1.00 34.73 283 ILE A O 1
ATOM 4464 N N . GLU A 1 284 ? -50.957 17.224 34.000 1.00 29.65 284 GLU A N 1
ATOM 4465 C CA . GLU A 1 284 ? -50.002 18.178 33.435 1.00 27.50 284 GLU A CA 1
ATOM 4466 C C . GLU A 1 284 ? -48.619 17.556 33.281 1.00 28.99 284 GLU A C 1
ATOM 4467 O O . GLU A 1 284 ? -47.909 17.836 32.309 1.00 27.26 284 GLU A O 1
ATOM 4479 N N . ALA A 1 285 ? -48.221 16.709 34.230 1.00 26.62 285 ALA A N 1
ATOM 4480 C CA . ALA A 1 285 ? -46.944 16.012 34.109 1.00 25.18 285 ALA A CA 1
ATOM 4481 C C . ALA A 1 285 ? -46.921 15.110 32.879 1.00 25.52 285 ALA A C 1
ATOM 4482 O O . ALA A 1 285 ? -45.969 15.137 32.089 1.00 24.18 285 ALA A O 1
ATOM 4489 N N . LEU A 1 286 ? -47.960 14.288 32.707 1.00 28.05 286 LEU A N 1
ATOM 4490 C CA . LEU A 1 286 ? -48.024 13.414 31.541 1.00 27.39 286 LEU A CA 1
ATOM 4491 C C . LEU A 1 286 ? -48.047 14.219 30.249 1.00 26.51 286 LEU A C 1
ATOM 4492 O O . LEU A 1 286 ? -47.353 13.882 29.284 1.00 33.83 286 LEU A O 1
ATOM 4508 N N . ARG A 1 287 ? -48.835 15.287 30.210 1.00 23.26 287 ARG A N 1
ATOM 4509 C CA . ARG A 1 287 ? -48.880 16.135 29.023 1.00 27.33 287 ARG A CA 1
ATOM 4510 C C . ARG A 1 287 ? -47.554 16.840 28.782 1.00 29.29 287 ARG A C 1
ATOM 4511 O O . ARG A 1 287 ? -47.176 17.062 27.623 1.00 21.45 287 ARG A O 1
ATOM 4532 N N . ALA A 1 288 ? -46.824 17.164 29.853 1.00 23.69 288 ALA A N 1
ATOM 4533 C CA . ALA A 1 288 ? -45.491 17.731 29.698 1.00 24.88 288 ALA A CA 1
ATOM 4534 C C . ALA A 1 288 ? -44.536 16.720 29.081 1.00 24.35 288 ALA A C 1
ATOM 4535 O O . ALA A 1 288 ? -43.752 17.067 28.190 1.00 23.70 288 ALA A O 1
ATOM 4542 N N . TRP A 1 289 ? -44.587 15.465 29.541 1.00 27.04 289 TRP A N 1
ATOM 4543 C CA . TRP A 1 289 ? -43.705 14.445 28.986 1.00 27.91 289 TRP A CA 1
ATOM 4544 C C . TRP A 1 289 ? -44.023 14.193 27.516 1.00 29.93 289 TRP A C 1
ATOM 4545 O O . TRP A 1 289 ? -43.122 13.957 26.707 1.00 27.01 289 TRP A O 1
ATOM 4566 N N . ARG A 1 290 ? -45.309 14.219 27.155 1.00 30.06 290 ARG A N 1
ATOM 4567 C CA . ARG A 1 290 ? -45.705 13.988 25.765 1.00 30.25 290 ARG A CA 1
ATOM 4568 C C . ARG A 1 290 ? -45.234 15.125 24.869 1.00 29.87 290 ARG A C 1
ATOM 4569 O O . ARG A 1 290 ? -44.781 14.891 23.741 1.00 28.27 290 ARG A O 1
ATOM 4590 N N . ALA A 1 291 ? -45.338 16.364 25.352 1.00 26.89 291 ALA A N 1
ATOM 4591 C CA . ALA A 1 291 ? -44.832 17.498 24.584 1.00 25.84 291 ALA A CA 1
ATOM 4592 C C . ALA A 1 291 ? -43.323 17.426 24.400 1.00 27.28 291 ALA A C 1
ATOM 4593 O O . ALA A 1 291 ? -42.796 17.874 23.374 1.00 27.95 291 ALA A O 1
ATOM 4600 N N . LEU A 1 292 ? -42.613 16.863 25.371 1.00 24.25 292 LEU A N 1
ATOM 4601 C CA . LEU A 1 292 ? -41.170 16.711 25.240 1.00 25.81 292 LEU A CA 1
ATOM 4602 C C . LEU A 1 292 ? -40.835 15.648 24.208 1.00 24.52 292 LEU A C 1
ATOM 4603 O O . LEU A 1 292 ? -40.064 15.892 23.278 1.00 26.99 292 LEU A O 1
ATOM 4619 N N . PHE A 1 293 ? -41.408 14.460 24.357 1.00 26.15 293 PHE A N 1
ATOM 4620 C CA . PHE A 1 293 ? -41.017 13.319 23.545 1.00 29.81 293 PHE A CA 1
ATOM 4621 C C . PHE A 1 293 ? -41.731 13.252 22.203 1.00 30.40 293 PHE A C 1
ATOM 4622 O O . PHE A 1 293 ? -41.070 13.194 21.160 1.00 31.03 293 PHE A O 1
ATOM 4639 N N . GLY A 1 294 ? -43.060 13.273 22.213 1.00 28.04 294 GLY A N 1
ATOM 4640 C CA . GLY A 1 294 ? -43.824 13.079 21.007 1.00 24.32 294 GLY A CA 1
ATOM 4641 C C . GLY A 1 294 ? -44.987 12.134 21.220 1.00 25.54 294 GLY A C 1
ATOM 4642 O O . GLY A 1 294 ? -45.245 11.672 22.337 1.00 30.47 294 GLY A O 1
ATOM 4646 N N . PRO A 1 295 ? -45.695 11.803 20.142 1.00 26.54 295 PRO A N 1
ATOM 4647 C CA . PRO A 1 295 ? -47.009 11.140 20.304 1.00 27.80 295 PRO A CA 1
ATOM 4648 C C . PRO A 1 295 ? -46.965 9.774 20.971 1.00 30.59 295 PRO A C 1
ATOM 4649 O O . PRO A 1 295 ? -47.968 9.354 21.554 1.00 28.06 295 PRO A O 1
ATOM 4660 N N . LYS A 1 296 ? -45.851 9.046 20.891 1.00 29.72 296 LYS A N 1
ATOM 4661 C CA . LYS A 1 296 ? -45.839 7.707 21.471 1.00 33.51 296 LYS A CA 1
ATOM 4662 C C . LYS A 1 296 ? -45.839 7.717 23.000 1.00 34.08 296 LYS A C 1
ATOM 4663 O O . LYS A 1 296 ? -46.097 6.670 23.608 1.00 32.53 296 LYS A O 1
ATOM 4682 N N . PHE A 1 297 ? -45.549 8.853 23.642 1.00 34.83 297 PHE A N 1
ATOM 4683 C CA . PHE A 1 297 ? -45.701 8.896 25.094 1.00 32.22 297 PHE A CA 1
ATOM 4684 C C . PHE A 1 297 ? -47.183 8.955 25.456 1.00 32.31 297 PHE A C 1
ATOM 4685 O O . PHE A 1 297 ? -47.901 9.826 24.962 1.00 32.86 297 PHE A O 1
ATOM 4702 N N . PRO A 1 298 ? -47.671 8.048 26.297 1.00 29.74 298 PRO A N 1
ATOM 4703 C CA . PRO A 1 298 ? -49.117 7.962 26.520 1.00 29.78 298 PRO A CA 1
ATOM 4704 C C . PRO A 1 298 ? -49.627 8.977 27.533 1.00 32.96 298 PRO A C 1
ATOM 4705 O O . PRO A 1 298 ? -48.892 9.501 28.373 1.00 32.88 298 PRO A O 1
ATOM 4716 N N . LEU A 1 299 ? -50.932 9.234 27.441 1.00 32.82 299 LEU A N 1
ATOM 4717 C CA . LEU A 1 299 ? -51.640 10.047 28.413 1.00 37.92 299 LEU A CA 1
ATOM 4718 C C . LEU A 1 299 ? -52.574 9.224 29.288 1.00 40.49 299 LEU A C 1
ATOM 4719 O O . LEU A 1 299 ? -53.048 9.731 30.310 1.00 37.80 299 LEU A O 1
ATOM 4735 N N . SER A 1 300 ? -52.859 7.982 28.911 1.00 40.57 300 SER A N 1
ATOM 4736 C CA . SER A 1 300 ? -53.741 7.109 29.684 1.00 47.62 300 SER A CA 1
ATOM 4737 C C . SER A 1 300 ? -53.367 5.650 29.428 1.00 47.55 300 SER A C 1
ATOM 4738 O O . SER A 1 300 ? -52.758 5.326 28.405 1.00 46.30 300 SER A O 1
ATOM 4747 N N . SER B 2 2 ? -38.610 53.244 47.878 1.00 85.28 2 SER B N 1
ATOM 4748 C CA . SER B 2 2 ? -38.156 52.008 48.506 1.00 73.82 2 SER B CA 1
ATOM 4749 C C . SER B 2 2 ? -39.204 50.912 48.323 1.00 63.29 2 SER B C 1
ATOM 4750 O O . SER B 2 2 ? -39.451 50.114 49.230 1.00 50.52 2 SER B O 1
ATOM 4757 N N . THR B 2 3 ? -39.822 50.891 47.142 1.00 61.41 3 THR B N 1
ATOM 4758 C CA . THR B 2 3 ? -40.772 49.839 46.813 1.00 60.45 3 THR B CA 1
ATOM 4759 C C . THR B 2 3 ? -40.066 48.487 46.773 1.00 54.02 3 THR B C 1
ATOM 4760 O O . THR B 2 3 ? -38.957 48.362 46.244 1.00 47.36 3 THR B O 1
ATOM 4771 N N . VAL B 2 4 ? -40.713 47.474 47.343 1.00 55.74 4 VAL B N 1
ATOM 4772 C CA . VAL B 2 4 ? -40.219 46.103 47.329 1.00 57.88 4 VAL B CA 1
ATOM 4773 C C . VAL B 2 4 ? -41.202 45.278 46.511 1.00 54.37 4 VAL B C 1
ATOM 4774 O O . VAL B 2 4 ? -42.390 45.197 46.851 1.00 54.70 4 VAL B O 1
ATOM 4787 N N . ALA B 2 5 ? -40.707 44.668 45.437 1.00 54.35 5 ALA B N 1
ATOM 4788 C CA . ALA B 2 5 ? -41.551 43.935 44.505 1.00 48.86 5 ALA B CA 1
ATOM 4789 C C . ALA B 2 5 ? -41.732 42.492 44.957 1.00 42.33 5 ALA B C 1
ATOM 4790 O O . ALA B 2 5 ? -40.805 41.868 45.478 1.00 38.29 5 ALA B O 1
ATOM 4797 N N . THR B 2 6 ? -42.943 41.968 44.757 1.00 48.48 6 THR B N 1
ATOM 4798 C CA . THR B 2 6 ? -43.198 40.564 45.061 1.00 46.89 6 THR B CA 1
ATOM 4799 C C . THR B 2 6 ? -42.415 39.656 44.118 1.00 45.60 6 THR B C 1
ATOM 4800 O O . THR B 2 6 ? -41.875 38.622 44.540 1.00 46.13 6 THR B O 1
ATOM 4811 N N . TYR B 2 7 ? -42.332 40.033 42.841 1.00 37.08 7 TYR B N 1
ATOM 4812 C CA . TYR B 2 7 ? -41.588 39.288 41.834 1.00 32.86 7 TYR B CA 1
ATOM 4813 C C . TYR B 2 7 ? -40.477 40.182 41.302 1.00 31.69 7 TYR B C 1
ATOM 4814 O O . TYR B 2 7 ? -40.743 41.293 40.837 1.00 33.71 7 TYR B O 1
ATOM 4832 N N . SER B 2 8 ? -39.237 39.706 41.391 1.00 29.77 8 SER B N 1
ATOM 4833 C CA . SER B 2 8 ? -38.081 40.540 41.091 1.00 29.26 8 SER B CA 1
ATOM 4834 C C . SER B 2 8 ? -36.856 39.651 40.927 1.00 31.90 8 SER B C 1
ATOM 4835 O O . SER B 2 8 ? -36.831 38.504 41.389 1.00 28.63 8 SER B O 1
ATOM 4843 N N . TYR B 2 9 ? -35.832 40.206 40.269 1.00 32.48 9 TYR B N 1
ATOM 4844 C CA . TYR B 2 9 ? -34.569 39.493 40.147 1.00 34.67 9 TYR B CA 1
ATOM 4845 C C . TYR B 2 9 ? -33.941 39.263 41.516 1.00 33.32 9 TYR B C 1
ATOM 4846 O O . TYR B 2 9 ? -33.363 38.199 41.773 1.00 30.56 9 TYR B O 1
ATOM 4864 N N . THR B 2 10 ? -34.043 40.248 42.413 1.00 31.59 10 THR B N 1
ATOM 4865 C CA . THR B 2 10 ? -33.367 40.124 43.699 1.00 33.88 10 THR B CA 1
ATOM 4866 C C . THR B 2 10 ? -34.045 39.089 44.591 1.00 35.30 10 THR B C 1
ATOM 4867 O O . THR B 2 10 ? -33.372 38.423 45.383 1.00 30.70 10 THR B O 1
ATOM 4878 N N . HIS B 2 11 ? -35.366 38.926 44.476 1.00 38.26 11 HIS B N 1
ATOM 4879 C CA . HIS B 2 11 ? -36.022 37.838 45.193 1.00 40.80 11 HIS B CA 1
ATOM 4880 C C . HIS B 2 11 ? -35.582 36.488 44.635 1.00 31.02 11 HIS B C 1
ATOM 4881 O O . HIS B 2 11 ? -35.301 35.551 45.393 1.00 28.91 11 HIS B O 1
ATOM 4895 N N . SER B 2 12 ? -35.509 36.376 43.307 1.00 29.77 12 SER B N 1
ATOM 4896 C CA . SER B 2 12 ? -35.057 35.134 42.697 1.00 28.53 12 SER B CA 1
ATOM 4897 C C . SER B 2 12 ? -33.618 34.831 43.088 1.00 28.25 12 SER B C 1
ATOM 4898 O O . SER B 2 12 ? -33.249 33.662 43.275 1.00 26.10 12 SER B O 1
ATOM 4906 N N . VAL B 2 13 ? -32.786 35.873 43.209 1.00 29.31 13 VAL B N 1
ATOM 4907 C CA . VAL B 2 13 ? -31.402 35.669 43.616 1.00 32.07 13 VAL B CA 1
ATOM 4908 C C . VAL B 2 13 ? -31.346 35.193 45.062 1.00 28.09 13 VAL B C 1
ATOM 4909 O O . VAL B 2 13 ? -30.572 34.287 45.406 1.00 26.06 13 VAL B O 1
ATOM 4922 N N . THR B 2 14 ? -32.172 35.788 45.926 1.00 28.09 14 THR B N 1
ATOM 4923 C CA . THR B 2 14 ? -32.224 35.369 47.323 1.00 32.70 14 THR B CA 1
ATOM 4924 C C . THR B 2 14 ? -32.669 33.921 47.437 1.00 32.74 14 THR B C 1
ATOM 4925 O O . THR B 2 14 ? -32.036 33.119 48.137 1.00 30.80 14 THR B O 1
ATOM 4936 N N . TYR B 2 15 ? -33.756 33.564 46.745 1.00 33.59 15 TYR B N 1
ATOM 4937 C CA . TYR B 2 15 ? -34.233 32.187 46.780 1.00 27.68 15 TYR B CA 1
ATOM 4938 C C . TYR B 2 15 ? -33.137 31.216 46.358 1.00 29.65 15 TYR B C 1
ATOM 4939 O O . TYR B 2 15 ? -32.870 30.222 47.042 1.00 27.46 15 TYR B O 1
ATOM 4957 N N . VAL B 2 16 ? -32.488 31.496 45.225 1.00 29.61 16 VAL B N 1
ATOM 4958 C CA . VAL B 2 16 ? -31.492 30.577 44.700 1.00 28.97 16 VAL B CA 1
ATOM 4959 C C . VAL B 2 16 ? -30.272 30.526 45.610 1.00 31.03 16 VAL B C 1
ATOM 4960 O O . VAL B 2 16 ? -29.659 29.464 45.785 1.00 33.26 16 VAL B O 1
ATOM 4973 N N . THR B 2 17 ? -29.883 31.668 46.185 1.00 30.30 17 THR B N 1
ATOM 4974 C CA . THR B 2 17 ? -28.751 31.674 47.108 1.00 30.14 17 THR B CA 1
ATOM 4975 C C . THR B 2 17 ? -29.044 30.789 48.315 1.00 30.41 17 THR B C 1
ATOM 4976 O O . THR B 2 17 ? -28.270 29.880 48.644 1.00 29.01 17 THR B O 1
ATOM 4987 N N . ASP B 2 18 ? -30.175 31.038 48.982 1.00 32.06 18 ASP B N 1
ATOM 4988 C CA . ASP B 2 18 ? -30.506 30.294 50.192 1.00 33.23 18 ASP B CA 1
ATOM 4989 C C . ASP B 2 18 ? -30.610 28.797 49.923 1.00 31.14 18 ASP B C 1
ATOM 4990 O O . ASP B 2 18 ? -30.138 27.982 50.721 1.00 26.97 18 ASP B O 1
ATOM 4999 N N . ASN B 2 19 ? -31.234 28.413 48.815 1.00 33.20 19 ASN B N 1
ATOM 5000 C CA . ASN B 2 19 ? -31.517 27.005 48.565 1.00 32.41 19 ASN B CA 1
ATOM 5001 C C . ASN B 2 19 ? -30.383 26.268 47.868 1.00 30.19 19 ASN B C 1
ATOM 5002 O O . ASN B 2 19 ? -30.344 25.032 47.918 1.00 26.30 19 ASN B O 1
ATOM 5013 N N . ILE B 2 20 ? -29.445 26.983 47.249 1.00 31.00 20 ILE B N 1
ATOM 5014 C CA . ILE B 2 20 ? -28.184 26.352 46.876 1.00 28.57 20 ILE B CA 1
ATOM 5015 C C . ILE B 2 20 ? -27.426 25.931 48.129 1.00 31.09 20 ILE B C 1
ATOM 5016 O O . ILE B 2 20 ? -26.921 24.804 48.226 1.00 28.98 20 ILE B O 1
ATOM 5032 N N . LEU B 2 21 ? -27.357 26.828 49.119 1.00 30.42 21 LEU B N 1
ATOM 5033 C CA . LEU B 2 21 ? -26.717 26.490 50.383 1.00 32.55 21 LEU B CA 1
ATOM 5034 C C . LEU B 2 21 ? -27.488 25.401 51.113 1.00 30.63 21 LEU B C 1
ATOM 5035 O O . LEU B 2 21 ? -26.880 24.491 51.685 1.00 29.73 21 LEU B O 1
ATOM 5051 N N . LYS B 2 22 ? -28.820 25.479 51.116 1.00 30.81 22 LYS B N 1
ATOM 5052 C CA . LYS B 2 22 ? -29.608 24.386 51.672 1.00 32.26 22 LYS B CA 1
ATOM 5053 C C . LYS B 2 22 ? -29.298 23.073 50.963 1.00 24.93 22 LYS B C 1
ATOM 5054 O O . LYS B 2 22 ? -29.179 22.023 51.603 1.00 28.34 22 LYS B O 1
ATOM 5073 N N . SER B 2 23 ? -29.184 23.110 49.636 1.00 23.08 23 SER B N 1
ATOM 5074 C CA . SER B 2 23 ? -28.961 21.888 48.871 1.00 24.55 23 SER B CA 1
ATOM 5075 C C . SER B 2 23 ? -27.587 21.293 49.156 1.00 26.10 23 SER B C 1
ATOM 5076 O O . SER B 2 23 ? -27.446 20.070 49.271 1.00 24.22 23 SER B O 1
ATOM 5084 N N . LEU B 2 24 ? -26.566 22.141 49.278 1.00 26.79 24 LEU B N 1
ATOM 5085 C CA . LEU B 2 24 ? -25.241 21.653 49.628 1.00 28.86 24 LEU B CA 1
ATOM 5086 C C . LEU B 2 24 ? -25.230 21.064 51.031 1.00 30.13 24 LEU B C 1
ATOM 5087 O O . LEU B 2 24 ? -24.559 20.058 51.283 1.00 27.59 24 LEU B O 1
ATOM 5103 N N . LYS B 2 25 ? -25.964 21.673 51.962 1.00 28.21 25 LYS B N 1
ATOM 5104 C CA . LYS B 2 25 ? -26.065 21.094 53.295 1.00 30.75 25 LYS B CA 1
ATOM 5105 C C . LYS B 2 25 ? -26.723 19.720 53.238 1.00 32.72 25 LYS B C 1
ATOM 5106 O O . LYS B 2 25 ? -26.339 18.809 53.976 1.00 29.02 25 LYS B O 1
ATOM 5125 N N . ASP B 2 26 ? -27.736 19.561 52.381 1.00 37.18 26 ASP B N 1
ATOM 5126 C CA . ASP B 2 26 ? -28.381 18.260 52.230 1.00 32.57 26 ASP B CA 1
ATOM 5127 C C . ASP B 2 26 ? -27.433 17.242 51.613 1.00 28.22 26 ASP B C 1
ATOM 5128 O O . ASP B 2 26 ? -27.428 16.074 52.014 1.00 27.90 26 ASP B O 1
ATOM 5137 N N . ILE B 2 27 ? -26.624 17.667 50.639 1.00 26.00 27 ILE B N 1
ATOM 5138 C CA . ILE B 2 27 ? -25.616 16.778 50.065 1.00 26.05 27 ILE B CA 1
ATOM 5139 C C . ILE B 2 27 ? -24.654 16.301 51.146 1.00 29.99 27 ILE B C 1
ATOM 5140 O O . ILE B 2 27 ? -24.326 15.110 51.233 1.00 30.37 27 ILE B O 1
ATOM 5156 N N . ILE B 2 28 ? -24.196 17.226 51.992 1.00 32.77 28 ILE B N 1
ATOM 5157 C CA . ILE B 2 28 ? -23.285 16.864 53.078 1.00 33.22 28 ILE B CA 1
ATOM 5158 C C . ILE B 2 28 ? -23.953 15.869 54.012 1.00 33.33 28 ILE B C 1
ATOM 5159 O O . ILE B 2 28 ? -23.366 14.839 54.379 1.00 33.89 28 ILE B O 1
ATOM 5175 N N . LEU B 2 29 ? -25.195 16.159 54.407 1.00 30.78 29 LEU B N 1
ATOM 5176 C CA . LEU B 2 29 ? -25.910 15.264 55.310 1.00 33.66 29 LEU B CA 1
ATOM 5177 C C . LEU B 2 29 ? -26.182 13.914 54.655 1.00 32.65 29 LEU B C 1
ATOM 5178 O O . LEU B 2 29 ? -25.945 12.858 55.257 1.00 34.87 29 LEU B O 1
ATOM 5194 N N . LEU B 2 30 ? -26.712 13.925 53.430 1.00 37.00 30 LEU B N 1
ATOM 5195 C CA . LEU B 2 30 ? -27.008 12.667 52.749 1.00 41.26 30 LEU B CA 1
ATOM 5196 C C . LEU B 2 30 ? -25.747 11.860 52.472 1.00 41.03 30 LEU B C 1
ATOM 5197 O O . LEU B 2 30 ? -25.826 10.640 52.288 1.00 45.17 30 LEU B O 1
ATOM 5213 N N . SER B 2 31 ? -24.594 12.522 52.416 1.00 41.00 31 SER B N 1
ATOM 5214 C CA . SER B 2 31 ? -23.315 11.860 52.228 1.00 40.02 31 SER B CA 1
ATOM 5215 C C . SER B 2 31 ? -22.765 11.257 53.510 1.00 43.14 31 SER B C 1
ATOM 5216 O O . SER B 2 31 ? -21.751 10.554 53.453 1.00 43.53 31 SER B O 1
ATOM 5224 N N . GLY B 2 32 ? -23.399 11.512 54.652 1.00 41.14 32 GLY B N 1
ATOM 5225 C CA . GLY B 2 32 ? -22.916 11.010 55.921 1.00 38.77 32 GLY B CA 1
ATOM 5226 C C . GLY B 2 32 ? -21.848 11.854 56.571 1.00 35.49 32 GLY B C 1
ATOM 5227 O O . GLY B 2 32 ? -21.152 11.377 57.467 1.00 34.08 32 GLY B O 1
ATOM 5231 N N . LEU B 2 33 ? -21.691 13.095 56.152 1.00 36.34 33 LEU B N 1
ATOM 5232 C CA . LEU B 2 33 ? -20.625 13.957 56.636 1.00 38.19 33 LEU B CA 1
ATOM 5233 C C . LEU B 2 33 ? -21.132 14.876 57.742 1.00 42.81 33 LEU B C 1
ATOM 5234 O O . LEU B 2 33 ? -22.320 14.907 58.073 1.00 46.46 33 LEU B O 1
ATOM 5250 N N . ASP B 2 34 ? -20.194 15.605 58.331 1.00 46.30 34 ASP B N 1
ATOM 5251 C CA . ASP B 2 34 ? -20.499 16.515 59.433 1.00 49.11 34 ASP B CA 1
ATOM 5252 C C . ASP B 2 34 ? -20.735 17.916 58.882 1.00 39.69 34 ASP B C 1
ATOM 5253 O O . ASP B 2 34 ? -19.818 18.494 58.283 1.00 36.72 34 ASP B O 1
ATOM 5262 N N . PRO B 2 35 ? -21.924 18.497 59.065 1.00 33.97 35 PRO B N 1
ATOM 5263 C CA . PRO B 2 35 ? -22.198 19.817 58.484 1.00 32.97 35 PRO B CA 1
ATOM 5264 C C . PRO B 2 35 ? -21.590 20.989 59.238 1.00 36.42 35 PRO B C 1
ATOM 5265 O O . PRO B 2 35 ? -21.782 22.134 58.812 1.00 39.83 35 PRO B O 1
ATOM 5276 N N . GLU B 2 36 ? -20.866 20.744 60.331 1.00 37.47 36 GLU B N 1
ATOM 5277 C CA . GLU B 2 36 ? -20.416 21.838 61.181 1.00 37.42 36 GLU B CA 1
ATOM 5278 C C . GLU B 2 36 ? -19.548 22.822 60.408 1.00 34.40 36 GLU B C 1
ATOM 5279 O O . GLU B 2 36 ? -19.755 24.037 60.481 1.00 36.48 36 GLU B O 1
ATOM 5291 N N . HIS B 2 37 ? -18.554 22.319 59.673 1.00 35.89 37 HIS B N 1
ATOM 5292 C CA . HIS B 2 37 ? -17.687 23.218 58.916 1.00 38.61 37 HIS B CA 1
ATOM 5293 C C . HIS B 2 37 ? -18.503 24.065 57.939 1.00 36.97 37 HIS B C 1
ATOM 5294 O O . HIS B 2 37 ? -18.212 25.250 57.729 1.00 36.75 37 HIS B O 1
ATOM 5308 N N . PHE B 2 38 ? -19.528 23.467 57.327 1.00 37.44 38 PHE B N 1
ATOM 5309 C CA . PHE B 2 38 ? -20.412 24.210 56.434 1.00 34.01 38 PHE B CA 1
ATOM 5310 C C . PHE B 2 38 ? -21.233 25.231 57.212 1.00 36.68 38 PHE B C 1
ATOM 5311 O O . PHE B 2 38 ? -21.419 26.367 56.757 1.00 36.46 38 PHE B O 1
ATOM 5328 N N . ALA B 2 39 ? -21.700 24.857 58.405 1.00 36.10 39 ALA B N 1
ATOM 5329 C CA . ALA B 2 39 ? -22.399 25.810 59.261 1.00 38.32 39 ALA B CA 1
ATOM 5330 C C . ALA B 2 39 ? -21.513 27.004 59.592 1.00 41.92 39 ALA B C 1
ATOM 5331 O O . ALA B 2 39 ? -21.942 28.158 59.487 1.00 40.36 39 ALA B O 1
ATOM 5338 N N . ASP B 2 40 ? -20.265 26.745 59.993 1.00 42.36 40 ASP B N 1
ATOM 5339 C CA . ASP B 2 40 ? -19.388 27.813 60.455 1.00 52.50 40 ASP B CA 1
ATOM 5340 C C . ASP B 2 40 ? -19.174 28.893 59.406 1.00 54.10 40 ASP B C 1
ATOM 5341 O O . ASP B 2 40 ? -18.828 30.025 59.762 1.00 56.29 40 ASP B O 1
ATOM 5350 N N . ARG B 2 41 ? -19.367 28.573 58.124 1.00 53.84 41 ARG B N 1
ATOM 5351 C CA . ARG B 2 41 ? -19.095 29.507 57.038 1.00 55.05 41 ARG B CA 1
ATOM 5352 C C . ARG B 2 41 ? -20.355 29.878 56.261 1.00 49.63 41 ARG B C 1
ATOM 5353 O O . ARG B 2 41 ? -20.265 30.436 55.164 1.00 42.87 41 ARG B O 1
ATOM 5374 N N . TRP B 2 42 ? -21.530 29.594 56.822 1.00 52.68 42 TRP B N 1
ATOM 5375 C CA . TRP B 2 42 ? -22.777 29.835 56.102 1.00 53.05 42 TRP B CA 1
ATOM 5376 C C . TRP B 2 42 ? -22.912 31.301 55.713 1.00 47.07 42 TRP B C 1
ATOM 5377 O O . TRP B 2 42 ? -23.225 31.622 54.562 1.00 43.06 42 TRP B O 1
ATOM 5398 N N . GLU B 2 43 ? -22.675 32.209 56.660 1.00 52.24 43 GLU B N 1
ATOM 5399 C CA . GLU B 2 43 ? -22.902 33.626 56.385 1.00 56.64 43 GLU B CA 1
ATOM 5400 C C . GLU B 2 43 ? -21.917 34.160 55.347 1.00 48.33 43 GLU B C 1
ATOM 5401 O O . GLU B 2 43 ? -22.287 34.970 54.487 1.00 39.33 43 GLU B O 1
ATOM 5413 N N . SER B 2 44 ? -20.653 33.737 55.421 1.00 53.89 44 SER B N 1
ATOM 5414 C CA . SER B 2 44 ? -19.675 34.181 54.434 1.00 52.09 44 SER B CA 1
ATOM 5415 C C . SER B 2 44 ? -19.962 33.565 53.071 1.00 41.19 44 SER B C 1
ATOM 5416 O O . SER B 2 44 ? -19.827 34.236 52.038 1.00 40.24 44 SER B O 1
ATOM 5424 N N . ASN B 2 45 ? -20.361 32.290 53.049 1.00 30.59 45 ASN B N 1
ATOM 5425 C CA . ASN B 2 45 ? -20.787 31.679 51.798 1.00 26.69 45 ASN B CA 1
ATOM 5426 C C . ASN B 2 45 ? -21.997 32.400 51.235 1.00 33.18 45 ASN B C 1
ATOM 5427 O O . ASN B 2 45 ? -22.093 32.612 50.019 1.00 35.98 45 ASN B O 1
ATOM 5438 N N . THR B 2 46 ? -22.933 32.788 52.104 1.00 38.86 46 THR B N 1
ATOM 5439 C CA . THR B 2 46 ? -24.128 33.495 51.651 1.00 39.66 46 THR B CA 1
ATOM 5440 C C . THR B 2 46 ? -23.767 34.838 51.029 1.00 37.26 46 THR B C 1
ATOM 5441 O O . THR B 2 46 ? -24.176 35.146 49.904 1.00 38.53 46 THR B O 1
ATOM 5452 N N . ARG B 2 47 ? -22.996 35.650 51.751 1.00 32.53 47 ARG B N 1
ATOM 5453 C CA . ARG B 2 47 ? -22.657 36.982 51.261 1.00 37.23 47 ARG B CA 1
ATOM 5454 C C . ARG B 2 47 ? -22.001 36.921 49.888 1.00 34.75 47 ARG B C 1
ATOM 5455 O O . ARG B 2 47 ? -22.339 37.704 48.994 1.00 35.69 47 ARG B O 1
ATOM 5476 N N . ALA B 2 48 ? -21.060 35.995 49.698 1.00 37.31 48 ALA B N 1
ATOM 5477 C CA . ALA B 2 48 ? -20.350 35.925 48.426 1.00 35.53 48 ALA B CA 1
ATOM 5478 C C . ALA B 2 48 ? -21.254 35.416 47.311 1.00 33.62 48 ALA B C 1
ATOM 5479 O O . ALA B 2 48 ? -21.240 35.961 46.200 1.00 38.16 48 ALA B O 1
ATOM 5486 N N . ILE B 2 49 ? -22.046 34.375 47.582 1.00 29.43 49 ILE B N 1
ATOM 5487 C CA . ILE B 2 49 ? -22.905 33.810 46.546 1.00 31.61 49 ILE B CA 1
ATOM 5488 C C . ILE B 2 49 ? -23.949 34.833 46.113 1.00 33.33 49 ILE B C 1
ATOM 5489 O O . ILE B 2 49 ? -24.194 35.029 44.915 1.00 33.80 49 ILE B O 1
ATOM 5505 N N . LYS B 2 50 ? -24.591 35.493 47.082 1.00 32.55 50 LYS B N 1
ATOM 5506 C CA . LYS B 2 50 ? -25.594 36.499 46.737 1.00 32.13 50 LYS B CA 1
ATOM 5507 C C . LYS B 2 50 ? -24.982 37.628 45.916 1.00 33.00 50 LYS B C 1
ATOM 5508 O O . LYS B 2 50 ? -25.562 38.070 44.917 1.00 33.50 50 LYS B O 1
ATOM 5527 N N . THR B 2 51 ? -23.811 38.111 46.326 1.00 34.19 51 THR B N 1
ATOM 5528 C CA . THR B 2 51 ? -23.185 39.223 45.622 1.00 35.04 51 THR B CA 1
ATOM 5529 C C . THR B 2 51 ? -22.935 38.872 44.161 1.00 37.31 51 THR B C 1
ATOM 5530 O O . THR B 2 51 ? -23.347 39.602 43.253 1.00 35.76 51 THR B O 1
ATOM 5541 N N . TRP B 2 52 ? -22.253 37.755 43.912 1.00 35.66 52 TRP B N 1
ATOM 5542 C CA . TRP B 2 52 ? -21.797 37.442 42.563 1.00 35.13 52 TRP B CA 1
ATOM 5543 C C . TRP B 2 52 ? -22.906 36.913 41.666 1.00 34.14 52 TRP B C 1
ATOM 5544 O O . TRP B 2 52 ? -22.813 37.079 40.443 1.00 36.51 52 TRP B O 1
ATOM 5565 N N . LEU B 2 53 ? -23.964 36.332 42.234 1.00 32.79 53 LEU B N 1
ATOM 5566 C CA . LEU B 2 53 ? -25.160 36.071 41.440 1.00 33.68 53 LEU B CA 1
ATOM 5567 C C . LEU B 2 53 ? -25.764 37.377 40.933 1.00 35.99 53 LEU B C 1
ATOM 5568 O O . LEU B 2 53 ? -26.150 37.491 39.763 1.00 38.06 53 LEU B O 1
ATOM 5584 N N . GLY B 2 54 ? -25.869 38.376 41.816 1.00 34.49 54 GLY B N 1
ATOM 5585 C CA . GLY B 2 54 ? -26.526 39.622 41.450 1.00 35.80 54 GLY B CA 1
ATOM 5586 C C . GLY B 2 54 ? -25.891 40.321 40.268 1.00 38.03 54 GLY B C 1
ATOM 5587 O O . GLY B 2 54 ? -26.581 40.980 39.485 1.00 39.12 54 GLY B O 1
ATOM 5591 N N . THR B 2 55 ? -24.577 40.205 40.126 1.00 42.87 55 THR B N 1
ATOM 5592 C CA . THR B 2 55 ? -23.854 40.810 39.016 1.00 45.45 55 THR B CA 1
ATOM 5593 C C . THR B 2 55 ? -23.639 39.852 37.850 1.00 37.81 55 THR B C 1
ATOM 5594 O O . THR B 2 55 ? -23.016 40.232 36.854 1.00 37.05 55 THR B O 1
ATOM 5605 N N . GLY B 2 56 ? -24.120 38.620 37.957 1.00 32.63 56 GLY B N 1
ATOM 5606 C CA . GLY B 2 56 ? -23.897 37.635 36.920 1.00 34.44 56 GLY B CA 1
ATOM 5607 C C . GLY B 2 56 ? -22.508 37.049 36.900 1.00 33.36 56 GLY B C 1
ATOM 5608 O O . GLY B 2 56 ? -22.119 36.430 35.906 1.00 32.05 56 GLY B O 1
ATOM 5612 N N . ASP B 2 57 ? -21.747 37.209 37.982 1.00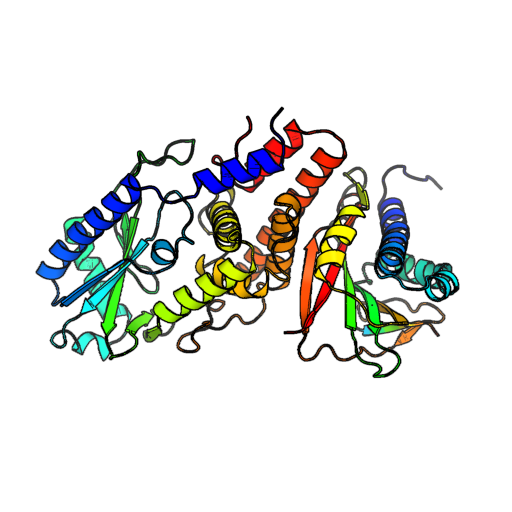 34.41 57 ASP B N 1
ATOM 5613 C CA . ASP B 2 57 ? -20.344 36.816 37.996 1.00 33.41 57 ASP B CA 1
ATOM 5614 C C . ASP B 2 57 ? -20.111 35.402 38.508 1.00 32.17 57 ASP B C 1
ATOM 5615 O O . ASP B 2 57 ? -19.032 34.849 38.264 1.00 34.80 57 ASP B O 1
ATOM 5624 N N . LEU B 2 58 ? -21.084 34.801 39.191 1.00 31.81 58 LEU B N 1
ATOM 5625 C CA . LEU B 2 58 ? -20.915 33.458 39.728 1.00 30.68 58 LEU B CA 1
ATOM 5626 C C . LEU B 2 58 ? -21.132 32.442 38.612 1.00 32.01 58 LEU B C 1
ATOM 5627 O O . LEU B 2 58 ? -22.188 32.435 37.967 1.00 30.40 58 LEU B O 1
ATOM 5643 N N . ARG B 2 59 ? -20.130 31.602 38.369 1.00 28.97 59 ARG B N 1
ATOM 5644 C CA . ARG B 2 59 ? -20.221 30.546 37.373 1.00 30.23 59 ARG B CA 1
ATOM 5645 C C . ARG B 2 59 ? -20.645 29.216 37.974 1.00 28.00 59 ARG B C 1
ATOM 5646 O O . ARG B 2 59 ? -21.603 28.602 37.501 1.00 24.40 59 ARG B O 1
ATOM 5667 N N . LYS B 2 60 ? -19.972 28.773 39.030 1.00 31.75 60 LYS B N 1
ATOM 5668 C CA . LYS B 2 60 ? -20.360 27.565 39.732 1.00 31.87 60 LYS B CA 1
ATOM 5669 C C . LYS B 2 60 ? -20.112 27.725 41.228 1.00 25.41 60 LYS B C 1
ATOM 5670 O O . LYS B 2 60 ? -19.217 28.465 41.659 1.00 23.39 60 LYS B O 1
ATOM 5689 N N . VAL B 2 61 ? -20.884 26.982 42.015 1.00 22.92 61 VAL B N 1
ATOM 5690 C CA . VAL B 2 61 ? -20.534 26.665 43.393 1.00 25.06 61 VAL B CA 1
ATOM 5691 C C . VAL B 2 61 ? -19.931 25.268 43.390 1.00 27.30 61 VAL B C 1
ATOM 5692 O O . VAL B 2 61 ? -20.515 24.330 42.829 1.00 31.30 61 VAL B O 1
ATOM 5705 N N . ILE B 2 62 ? -18.774 25.123 44.020 1.00 26.25 62 ILE B N 1
ATOM 5706 C CA . ILE B 2 62 ? -18.012 23.881 44.001 1.00 23.76 62 ILE B CA 1
ATOM 5707 C C . ILE B 2 62 ? -17.872 23.383 45.430 1.00 28.82 62 ILE B C 1
ATOM 5708 O O . ILE B 2 62 ? -17.436 24.136 46.308 1.00 29.47 62 ILE B O 1
ATOM 5724 N N . LEU B 2 63 ? -18.238 22.122 45.660 1.00 28.96 63 LEU B N 1
ATOM 5725 C CA . LEU B 2 63 ? -18.005 21.450 46.943 1.00 29.88 63 LEU B CA 1
ATOM 5726 C C . LEU B 2 63 ? -17.107 20.243 46.667 1.00 28.69 63 LEU B C 1
ATOM 5727 O O . LEU B 2 63 ? -17.568 19.222 46.141 1.00 30.83 63 LEU B O 1
ATOM 5743 N N . GLU B 2 64 ? -15.823 20.365 47.000 1.00 25.73 64 GLU B N 1
ATOM 5744 C CA . GLU B 2 64 ? -14.915 19.224 46.946 1.00 25.90 64 GLU B CA 1
ATOM 5745 C C . GLU B 2 64 ? -15.144 18.342 48.169 1.00 28.09 64 GLU B C 1
ATOM 5746 O O . GLU B 2 64 ? -15.235 18.840 49.289 1.00 28.20 64 GLU B O 1
ATOM 5758 N N . ILE B 2 65 ? -15.271 17.037 47.953 1.00 29.69 65 ILE B N 1
ATOM 5759 C CA . ILE B 2 65 ? -15.327 16.059 49.034 1.00 28.18 65 ILE B CA 1
ATOM 5760 C C . ILE B 2 65 ? -14.112 15.152 48.886 1.00 28.45 65 ILE B C 1
ATOM 5761 O O . ILE B 2 65 ? -13.971 14.454 47.874 1.00 32.04 65 ILE B O 1
ATOM 5777 N N . TYR B 2 66 ? -13.233 15.165 49.882 1.00 26.83 66 TYR B N 1
ATOM 5778 C CA . TYR B 2 66 ? -11.947 14.502 49.759 1.00 30.25 66 TYR B CA 1
ATOM 5779 C C . TYR B 2 66 ? -11.700 13.556 50.925 1.00 32.85 66 TYR B C 1
ATOM 5780 O O . TYR B 2 66 ? -12.268 13.700 52.010 1.00 35.68 66 TYR B O 1
ATOM 5798 N N . ASN B 2 67 ? -10.828 12.585 50.669 1.00 35.22 67 ASN B N 1
ATOM 5799 C CA . ASN B 2 67 ? -10.350 11.666 51.691 1.00 34.64 67 ASN B CA 1
ATOM 5800 C C . ASN B 2 67 ? -9.233 12.334 52.476 1.00 36.54 67 ASN B C 1
ATOM 5801 O O . ASN B 2 67 ? -8.207 12.686 51.888 1.00 36.25 67 ASN B O 1
ATOM 5812 N N . PRO B 2 68 ? -9.376 12.520 53.791 1.00 33.91 68 PRO B N 1
ATOM 5813 C CA . PRO B 2 68 ? -8.314 13.222 54.525 1.00 33.81 68 PRO B CA 1
ATOM 5814 C C . PRO B 2 68 ? -7.005 12.450 54.553 1.00 35.42 68 PRO B C 1
ATOM 5815 O O . PRO B 2 68 ? -5.943 13.074 54.661 1.00 37.17 68 PRO B O 1
ATOM 5826 N N . ALA B 2 69 ? -7.050 11.118 54.445 1.00 35.21 69 ALA B N 1
ATOM 5827 C CA . ALA B 2 69 ? -5.831 10.324 54.531 1.00 39.55 69 ALA B CA 1
ATOM 5828 C C . ALA B 2 69 ? -5.007 10.431 53.259 1.00 37.75 69 ALA B C 1
ATOM 5829 O O . ALA B 2 69 ? -3.772 10.393 53.319 1.00 40.88 69 ALA B O 1
ATOM 5836 N N . THR B 2 70 ? -5.663 10.557 52.108 1.00 39.84 70 THR B N 1
ATOM 5837 C CA . THR B 2 70 ? -4.980 10.680 50.828 1.00 40.57 70 THR B CA 1
ATOM 5838 C C . THR B 2 70 ? -5.069 12.074 50.227 1.00 41.79 70 THR B C 1
ATOM 5839 O O . THR B 2 70 ? -4.302 12.381 49.312 1.00 43.85 70 THR B O 1
ATOM 5850 N N . ASP B 2 71 ? -5.979 12.916 50.718 1.00 38.25 71 ASP B N 1
ATOM 5851 C CA . ASP B 2 71 ? -6.231 14.263 50.222 1.00 44.36 71 ASP B CA 1
ATOM 5852 C C . ASP B 2 71 ? -6.827 14.269 48.818 1.00 44.96 71 ASP B C 1
ATOM 5853 O O . ASP B 2 71 ? -6.959 15.341 48.202 1.00 42.77 71 ASP B O 1
ATOM 5862 N N . LYS B 2 72 ? -7.220 13.114 48.301 1.00 47.07 72 LYS B N 1
ATOM 5863 C CA . LYS B 2 72 ? -7.762 13.033 46.959 1.00 50.10 72 LYS B CA 1
ATOM 5864 C C . LYS B 2 72 ? -9.269 13.196 46.969 1.00 37.98 72 LYS B C 1
ATOM 5865 O O . LYS B 2 72 ? -9.944 12.849 47.940 1.00 31.10 72 LYS B O 1
ATOM 5884 N N . LEU B 2 73 ? -9.789 13.725 45.866 1.00 34.93 73 LEU B N 1
ATOM 5885 C CA . LEU B 2 73 ? -11.225 13.813 45.698 1.00 32.78 73 LEU B CA 1
ATOM 5886 C C . LEU B 2 73 ? -11.834 12.424 45.711 1.00 33.47 73 LEU B C 1
ATOM 5887 O O . LEU B 2 73 ? -11.366 11.524 45.011 1.00 36.68 73 LEU B O 1
ATOM 5903 N N . VAL B 2 74 ? -12.869 12.248 46.520 1.00 33.85 74 VAL B N 1
ATOM 5904 C CA . VAL B 2 74 ? -13.788 11.129 46.337 1.00 36.73 74 VAL B CA 1
ATOM 5905 C C . VAL B 2 74 ? -14.900 11.518 45.364 1.00 34.69 74 VAL B C 1
ATOM 5906 O O . VAL B 2 74 ? -15.298 10.737 44.501 1.00 32.79 74 VAL B O 1
ATOM 5919 N N . THR B 2 75 ? -15.401 12.737 45.497 1.00 32.32 75 THR B N 1
ATOM 5920 C CA . THR B 2 75 ? -16.315 13.319 44.530 1.00 35.09 75 THR B CA 1
ATOM 5921 C C . THR B 2 75 ? -16.234 14.839 44.655 1.00 35.33 75 THR B C 1
ATOM 5922 O O . THR B 2 75 ? -15.589 15.381 45.557 1.00 36.60 75 THR B O 1
ATOM 5933 N N . ARG B 2 76 ? -16.901 15.517 43.732 1.00 30.93 76 ARG B N 1
ATOM 5934 C CA . ARG B 2 76 ? -16.983 16.969 43.721 1.00 29.04 76 ARG B CA 1
ATOM 5935 C C . ARG B 2 76 ? -18.355 17.340 43.186 1.00 28.61 76 ARG B C 1
ATOM 5936 O O . ARG B 2 76 ? -18.756 16.830 42.138 1.00 26.34 76 ARG B O 1
ATOM 5957 N N . TRP B 2 77 ? -19.067 18.209 43.901 1.00 29.16 77 TRP B N 1
ATOM 5958 C CA . TRP B 2 77 ? -20.396 18.659 43.499 1.00 30.30 77 TRP B CA 1
ATOM 5959 C C . TRP B 2 77 ? -20.295 20.080 42.963 1.00 27.56 77 TRP B C 1
ATOM 5960 O O . TRP B 2 77 ? -19.874 20.992 43.685 1.00 27.91 77 TRP B O 1
ATOM 5981 N N . ASP B 2 78 ? -20.640 20.251 41.691 1.00 24.13 78 ASP B N 1
ATOM 5982 C CA . ASP B 2 78 ? -20.708 21.554 41.049 1.00 22.56 78 ASP B CA 1
ATOM 5983 C C . ASP B 2 78 ? -22.167 21.976 40.937 1.00 23.90 78 ASP B C 1
ATOM 5984 O O . ASP B 2 78 ? -23.003 21.206 40.451 1.00 28.50 78 ASP B O 1
ATOM 5993 N N . ILE B 2 79 ? -22.459 23.198 41.360 1.00 24.56 79 ILE B N 1
ATOM 5994 C CA . ILE B 2 79 ? -23.744 23.835 41.112 1.00 20.60 79 ILE B CA 1
ATOM 5995 C C . ILE B 2 79 ? -23.494 24.906 40.059 1.00 21.02 79 ILE B C 1
ATOM 5996 O O . ILE B 2 79 ? -23.049 26.013 40.383 1.00 24.39 79 ILE B O 1
ATOM 6012 N N . ASP B 2 80 ? -23.721 24.559 38.791 1.00 21.89 80 ASP B N 1
ATOM 6013 C CA . ASP B 2 80 ? -23.596 25.534 37.717 1.00 22.73 80 ASP B CA 1
ATOM 6014 C C . ASP B 2 80 ? -24.790 26.490 37.724 1.00 27.24 80 ASP B C 1
ATOM 6015 O O . ASP B 2 80 ? -25.942 26.080 37.883 1.00 25.72 80 ASP B O 1
ATOM 6024 N N . ILE B 2 81 ? -24.514 27.774 37.571 1.00 28.28 81 ILE B N 1
ATOM 6025 C CA . ILE B 2 81 ? -25.566 28.781 37.541 1.00 27.39 81 ILE B CA 1
ATOM 6026 C C . ILE B 2 81 ? -26.060 28.913 36.107 1.00 29.51 81 ILE B C 1
ATOM 6027 O O . ILE B 2 81 ? -25.261 29.033 35.170 1.00 29.15 81 ILE B O 1
ATOM 6043 N N . VAL B 2 82 ? -27.374 28.900 35.937 1.00 27.21 82 VAL B N 1
ATOM 6044 C CA . VAL B 2 82 ? -28.025 29.184 34.666 1.00 29.21 82 VAL B CA 1
ATOM 6045 C C . VAL B 2 82 ? -28.662 30.563 34.788 1.00 25.10 82 VAL B C 1
ATOM 6046 O O . VAL B 2 82 ? -29.524 30.775 35.647 1.00 22.48 82 VAL B O 1
ATOM 6059 N N . TYR B 2 83 ? -28.229 31.497 33.953 1.00 28.60 83 TYR B N 1
ATOM 6060 C CA . TYR B 2 83 ? -28.724 32.872 33.996 1.00 30.04 83 TYR B CA 1
ATOM 6061 C C . TYR B 2 83 ? -29.849 33.057 32.983 1.00 25.19 83 TYR B C 1
ATOM 6062 O O . TYR B 2 83 ? -29.752 33.812 32.015 1.00 26.45 83 TYR B O 1
ATOM 6080 N N . GLY B 2 84 ? -30.944 32.340 33.232 1.00 26.12 84 GLY B N 1
ATOM 6081 C CA . GLY B 2 84 ? -32.095 32.402 32.359 1.00 25.87 84 GLY B CA 1
ATOM 6082 C C . GLY B 2 84 ? -33.308 33.045 32.997 1.00 26.2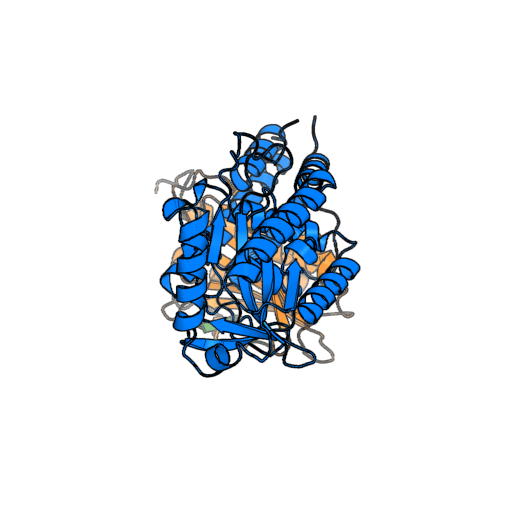9 84 GLY B C 1
ATOM 6083 O O . GLY B 2 84 ? -34.454 32.676 32.700 1.00 24.44 84 GLY B O 1
ATOM 6087 N N . TRP B 2 85 ? -33.070 34.040 33.844 1.00 24.35 85 TRP B N 1
ATOM 6088 C CA . TRP B 2 85 ? -34.158 34.672 34.575 1.00 30.95 85 TRP B CA 1
ATOM 6089 C C . TRP B 2 85 ? -35.035 35.493 33.639 1.00 28.72 85 TRP B C 1
ATOM 6090 O O . TRP B 2 85 ? -34.558 36.080 32.660 1.00 29.23 85 TRP B O 1
ATOM 6111 N N . SER B 2 86 ? -36.328 35.546 33.960 1.00 29.50 86 SER B N 1
ATOM 6112 C CA . SER B 2 86 ? -37.211 36.508 33.315 1.00 31.07 86 SER B CA 1
ATOM 6113 C C . SER B 2 86 ? -38.422 36.741 34.203 1.00 30.19 86 SER B C 1
ATOM 6114 O O . SER B 2 86 ? -38.973 35.787 34.762 1.00 28.70 86 SER B O 1
ATOM 6122 N N . ASP B 2 87 ? -38.809 38.021 34.340 1.00 32.10 87 ASP B N 1
ATOM 6123 C CA . ASP B 2 87 ? -40.039 38.448 35.003 1.00 34.77 87 ASP B CA 1
ATOM 6124 C C . ASP B 2 87 ? -40.016 38.250 36.516 1.00 30.06 87 ASP B C 1
ATOM 6125 O O . ASP B 2 87 ? -40.278 39.194 37.265 1.00 32.37 87 ASP B O 1
ATOM 6134 N N . GLY B 2 88 ? -39.725 37.043 36.975 1.00 26.30 88 GLY B N 1
ATOM 6135 C CA . GLY B 2 88 ? -39.661 36.754 38.391 1.00 27.81 88 GLY B CA 1
ATOM 6136 C C . GLY B 2 88 ? -40.873 36.042 38.956 1.00 31.31 88 GLY B C 1
ATOM 6137 O O . GLY B 2 88 ? -40.849 35.648 40.130 1.00 33.12 88 GLY B O 1
ATOM 6141 N N . ASP B 2 89 ? -41.926 35.866 38.161 1.00 33.58 89 ASP B N 1
ATOM 6142 C CA . ASP B 2 89 ? -43.140 35.189 38.599 1.00 35.62 89 ASP B CA 1
ATOM 6143 C C . ASP B 2 89 ? -43.291 33.817 37.948 1.00 36.03 89 ASP B C 1
ATOM 6144 O O . ASP B 2 89 ? -44.416 33.317 37.814 1.00 32.67 89 ASP B O 1
ATOM 6153 N N . GLY B 2 90 ? -42.179 33.217 37.516 1.00 32.45 90 GLY B N 1
ATOM 6154 C CA . GLY B 2 90 ? -42.198 31.870 37.003 1.00 34.76 90 GLY B CA 1
ATOM 6155 C C . GLY B 2 90 ? -42.154 30.842 38.114 1.00 36.22 90 GLY B C 1
ATOM 6156 O O . GLY B 2 90 ? -42.179 31.149 39.301 1.00 33.95 90 GLY B O 1
ATOM 6160 N N . SER B 2 91 ? -42.083 29.580 37.715 1.00 38.30 91 SER B N 1
ATOM 6161 C CA . SER B 2 91 ? -42.101 28.512 38.698 1.00 42.20 91 SER B CA 1
ATOM 6162 C C . SER B 2 91 ? -40.735 28.371 39.375 1.00 33.18 91 SER B C 1
ATOM 6163 O O . SER B 2 91 ? -39.685 28.776 38.849 1.00 25.68 91 SER B O 1
ATOM 6171 N N . PHE B 2 92 ? -40.766 27.802 40.576 1.00 30.19 92 PHE B N 1
ATOM 6172 C CA . PHE B 2 92 ? -39.576 27.644 41.394 1.00 31.93 92 PHE B CA 1
ATOM 6173 C C . PHE B 2 92 ? -39.658 26.319 42.135 1.00 29.97 92 PHE B C 1
ATOM 6174 O O . PHE B 2 92 ? -40.735 25.735 42.274 1.00 26.31 92 PHE B O 1
ATOM 6191 N N . TRP B 2 93 ? -38.503 25.855 42.617 1.00 30.76 93 TRP B N 1
ATOM 6192 C C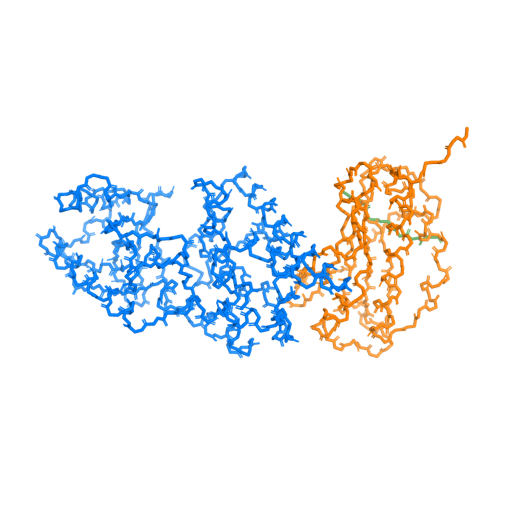A . TRP B 2 93 ? -38.437 24.608 43.360 1.00 30.73 93 TRP B CA 1
ATOM 6193 C C . TRP B 2 93 ? -37.026 24.421 43.897 1.00 28.44 93 TRP B C 1
ATOM 6194 O O . TRP B 2 93 ? -36.065 25.019 43.397 1.00 28.09 93 TRP B O 1
ATOM 6215 N N . THR B 2 94 ? -36.923 23.599 44.943 1.00 22.31 94 THR B N 1
ATOM 6216 C CA . THR B 2 94 ? -35.647 23.110 45.467 1.00 24.79 94 THR B CA 1
ATOM 6217 C C . THR B 2 94 ? -35.789 21.592 45.533 1.00 27.32 94 THR B C 1
ATOM 6218 O O . THR B 2 94 ? -36.462 21.065 46.430 1.00 27.07 94 THR B O 1
ATOM 6229 N N . ASP B 2 95 ? -35.176 20.895 44.571 1.00 28.12 95 ASP B N 1
ATOM 6230 C CA . ASP B 2 95 ? -35.456 19.473 44.338 1.00 27.38 95 ASP B CA 1
ATOM 6231 C C . ASP B 2 95 ? -34.470 18.626 45.140 1.00 28.82 95 ASP B C 1
ATOM 6232 O O . ASP B 2 95 ? -33.472 18.106 44.630 1.00 29.82 95 ASP B O 1
ATOM 6241 N N . THR B 2 96 ? -34.774 18.477 46.430 1.00 23.91 96 THR B N 1
ATOM 6242 C CA . THR B 2 96 ? -33.958 17.611 47.274 1.00 23.98 96 THR B CA 1
ATOM 6243 C C . THR B 2 96 ? -33.985 16.167 46.783 1.00 27.43 96 THR B C 1
ATOM 6244 O O . THR B 2 96 ? -32.952 15.485 46.772 1.00 27.01 96 THR B O 1
ATOM 6255 N N . GLU B 2 97 ? -35.164 15.677 46.383 1.00 31.58 97 GLU B N 1
ATOM 6256 C CA . GLU B 2 97 ? -35.265 14.303 45.900 1.00 31.41 97 GLU B CA 1
ATOM 6257 C C . GLU B 2 97 ? -34.329 14.042 44.730 1.00 27.59 97 GLU B C 1
ATOM 6258 O O . GLU B 2 97 ? -33.819 12.920 44.581 1.00 29.11 97 GLU B O 1
ATOM 6270 N N . GLN B 2 98 ? -34.075 15.061 43.900 1.00 23.74 98 GLN B N 1
ATOM 6271 C CA . GLN B 2 98 ? -33.090 14.912 42.834 1.00 24.20 98 GLN B CA 1
ATOM 6272 C C . GLN B 2 98 ? -31.728 14.518 43.394 1.00 27.21 98 GLN B C 1
ATOM 6273 O O . GLN B 2 98 ? -31.041 13.643 42.842 1.00 25.00 98 GLN B O 1
ATOM 6287 N N . LEU B 2 99 ? -31.330 15.143 44.500 1.00 30.74 99 LEU B N 1
ATOM 6288 C CA . LEU B 2 99 ? -30.017 14.871 45.074 1.00 27.34 99 LEU B CA 1
ATOM 6289 C C . LEU B 2 99 ? -29.958 13.491 45.715 1.00 27.46 99 LEU B C 1
ATOM 6290 O O . LEU B 2 99 ? -28.923 12.814 45.652 1.00 24.92 99 LEU B O 1
ATOM 6306 N N . LYS B 2 100 ? -31.044 13.064 46.359 1.00 27.29 100 LYS B N 1
ATOM 6307 C CA . LYS B 2 100 ? -31.043 11.744 46.984 1.00 29.67 100 LYS B CA 1
ATOM 6308 C C . LYS B 2 100 ? -30.941 10.627 45.944 1.00 34.60 100 LYS B C 1
ATOM 6309 O O . LYS B 2 100 ? -30.383 9.560 46.231 1.00 35.98 100 LYS B O 1
ATOM 6328 N N . TYR B 2 101 ? -31.479 10.848 44.740 1.00 29.54 101 TYR B N 1
ATOM 6329 C CA . TYR B 2 101 ? -31.382 9.843 43.684 1.00 31.07 101 TYR B CA 1
ATOM 6330 C C . TYR B 2 101 ? -29.962 9.767 43.136 1.00 24.35 101 TYR B C 1
ATOM 6331 O O . TYR B 2 101 ? -29.452 8.680 42.858 1.00 26.95 101 TYR B O 1
ATOM 6349 N N . ALA B 2 102 ? -29.309 10.912 42.972 1.00 25.70 102 ALA B N 1
ATOM 6350 C CA . ALA B 2 102 ? -27.933 10.914 42.490 1.00 27.49 102 ALA B CA 1
ATOM 6351 C C . ALA B 2 102 ? -26.974 10.380 43.549 1.00 31.30 102 ALA B C 1
ATOM 6352 O O . ALA B 2 102 ? -26.032 9.644 43.232 1.00 34.66 102 ALA B O 1
ATOM 6359 N N . ILE B 2 103 ? -27.202 10.736 44.816 1.00 34.21 103 ILE B N 1
ATOM 6360 C CA . ILE B 2 103 ? -26.260 10.376 45.871 1.00 37.37 103 ILE B CA 1
ATOM 6361 C C . ILE B 2 103 ? -26.201 8.868 46.048 1.00 44.17 103 ILE B C 1
ATOM 6362 O O . ILE B 2 103 ? -25.147 8.326 46.403 1.00 45.60 103 ILE B O 1
ATOM 6378 N N . LYS B 2 104 ? -27.307 8.164 45.800 1.00 32.48 104 LYS B N 1
ATOM 6379 C CA . LYS B 2 104 ? -27.242 6.709 45.732 1.00 47.40 104 LYS B CA 1
ATOM 6380 C C . LYS B 2 104 ? -26.242 6.257 44.672 1.00 54.26 104 LYS B C 1
ATOM 6381 O O . LYS B 2 104 ? -25.454 5.333 44.899 1.00 53.26 104 LYS B O 1
ATOM 6400 N N . LYS B 2 105 ? -26.256 6.904 43.509 1.00 63.29 105 LYS B N 1
ATOM 6401 C CA . LYS B 2 105 ? -25.373 6.519 42.420 1.00 67.22 105 LYS B CA 1
ATOM 6402 C C . LYS B 2 105 ? -23.949 7.017 42.611 1.00 65.87 105 LYS B C 1
ATOM 6403 O O . LYS B 2 105 ? -23.024 6.444 42.029 1.00 60.97 105 LYS B O 1
ATOM 6422 N N . ALA B 2 106 ? -23.749 8.078 43.394 1.00 88.08 106 ALA B N 1
ATOM 6423 C CA . ALA B 2 106 ? -22.393 8.551 43.657 1.00 89.43 106 ALA B CA 1
ATOM 6424 C C . ALA B 2 106 ? -21.569 7.478 44.361 1.00 89.41 106 ALA B C 1
ATOM 6425 O O . ALA B 2 106 ? -20.384 7.294 44.057 1.00 87.65 106 ALA B O 1
ATOM 6432 N N . GLY B 2 107 ? -22.180 6.757 45.295 1.00 76.80 107 GLY B N 1
ATOM 6433 C CA . GLY B 2 107 ? -21.518 5.666 45.975 1.00 78.62 107 GLY B CA 1
ATOM 6434 C C . GLY B 2 107 ? -21.047 6.055 47.366 1.00 79.53 107 GLY B C 1
ATOM 6435 O O . GLY B 2 107 ? -20.943 7.233 47.721 1.00 74.43 107 GLY B O 1
ATOM 6439 N N . LEU B 2 108 ? -20.736 5.031 48.160 1.00 95.38 108 LEU B N 1
ATOM 6440 C CA . LEU B 2 108 ? -20.328 5.261 49.539 1.00 95.03 108 LEU B CA 1
ATOM 6441 C C . LEU B 2 108 ? -19.084 6.138 49.605 1.00 88.01 108 LEU B C 1
ATOM 6442 O O . LEU B 2 108 ? -18.157 6.000 48.802 1.00 84.53 108 LEU B O 1
ATOM 6458 N N . LEU B 2 109 ? -19.073 7.036 50.565 1.00 59.17 109 LEU B N 1
ATOM 6459 C CA . LEU B 2 109 ? -17.917 7.893 50.780 1.00 60.13 109 LEU B CA 1
ATOM 6460 C C . LEU B 2 109 ? -16.994 7.287 51.836 1.00 60.51 109 LEU B C 1
ATOM 6461 O O . LEU B 2 109 ? -17.444 6.521 52.696 1.00 61.68 109 LEU B O 1
ATOM 6477 N N . PRO B 2 110 ? -15.702 7.607 51.787 1.00 84.25 110 PRO B N 1
ATOM 6478 C CA . PRO B 2 110 ? -14.775 7.075 52.791 1.00 88.06 110 PRO B CA 1
ATOM 6479 C C . PRO B 2 110 ? -15.128 7.584 54.182 1.00 91.01 110 PRO B C 1
ATOM 6480 O O . PRO B 2 110 ? -15.788 8.612 54.360 1.00 86.96 110 PRO B O 1
ATOM 6491 N N . SER B 2 111 ? -14.672 6.837 55.185 1.00 98.76 111 SER B N 1
ATOM 6492 C CA . SER B 2 111 ? -14.924 7.209 56.571 1.00 100.84 111 SER B CA 1
ATOM 6493 C C . SER B 2 111 ? -14.280 8.555 56.875 1.00 90.48 111 SER B C 1
ATOM 6494 O O . SER B 2 111 ? -13.097 8.774 56.588 1.00 92.18 111 SER B O 1
ATOM 6502 N N . GLN B 2 112 ? -15.068 9.459 57.451 1.00 81.07 112 GLN B N 1
ATOM 6503 C CA . GLN B 2 112 ? -14.560 10.752 57.901 1.00 73.95 112 GLN B CA 1
ATOM 6504 C C . GLN B 2 112 ? -14.045 11.588 56.731 1.00 51.27 112 GLN B C 1
ATOM 6505 O O . GLN B 2 112 ? -13.025 12.270 56.826 1.00 41.05 112 GLN B O 1
ATOM 6509 N N . ALA B 2 113 ? -14.754 11.540 55.614 1.00 45.16 113 ALA B N 1
ATOM 6510 C CA . ALA B 2 113 ? -14.411 12.404 54.494 1.00 37.96 113 ALA B CA 1
ATOM 6511 C C . ALA B 2 113 ? -14.692 13.859 54.849 1.00 33.60 113 ALA B C 1
ATOM 6512 O O . ALA B 2 113 ? -15.616 14.170 55.604 1.00 33.95 113 ALA B O 1
ATOM 6519 N N . LYS B 2 114 ? -13.869 14.750 54.309 1.00 36.72 114 LYS B N 1
ATOM 6520 C CA . LYS B 2 114 ? -13.991 16.185 54.520 1.00 34.42 114 LYS B CA 1
ATOM 6521 C C . LYS B 2 114 ? -14.406 16.871 53.224 1.00 29.74 114 LYS B C 1
ATOM 6522 O O . LYS B 2 114 ? -14.396 16.275 52.142 1.00 27.50 114 LYS B O 1
ATOM 6541 N N . TYR B 2 115 ? -14.762 18.150 53.340 1.00 29.20 115 TYR B N 1
ATOM 6542 C CA . TYR B 2 115 ? -15.253 18.904 52.195 1.00 31.68 115 TYR B CA 1
ATOM 6543 C C . TYR B 2 115 ? -14.746 20.339 52.231 1.00 27.90 115 TYR B C 1
ATOM 6544 O O . TYR B 2 115 ? -14.365 20.862 53.277 1.00 27.40 115 TYR B O 1
ATOM 6562 N N . LYS B 2 116 ? -14.773 20.973 51.060 1.00 27.80 116 LYS B N 1
ATOM 6563 C CA . LYS B 2 116 ? -14.317 22.346 50.891 1.00 31.03 116 LYS B CA 1
ATOM 6564 C C . LYS B 2 116 ? -15.163 23.012 49.812 1.00 32.23 116 LYS B C 1
ATOM 6565 O O . LYS B 2 116 ? -15.314 22.469 48.710 1.00 27.26 116 LYS B O 1
ATOM 6584 N N . LEU B 2 117 ? -15.701 24.190 50.125 1.00 32.12 117 LEU B N 1
ATOM 6585 C CA . LEU B 2 117 ? -16.504 24.956 49.180 1.00 30.28 117 LEU B CA 1
ATOM 6586 C C . LEU B 2 117 ? -15.648 26.039 48.535 1.00 25.26 117 LEU B C 1
ATOM 6587 O O . LEU B 2 117 ? -14.904 26.741 49.221 1.00 27.24 117 LEU B O 1
ATOM 6603 N N . MET B 2 118 ? -15.742 26.153 47.215 1.00 26.45 118 MET B N 1
ATOM 6604 C CA . MET B 2 118 ? -15.116 27.230 46.458 1.00 31.67 118 MET B CA 1
ATOM 6605 C C . MET B 2 118 ? -16.145 27.816 45.497 1.00 26.20 118 MET B C 1
ATOM 6606 O O . MET B 2 118 ? -17.181 27.207 45.220 1.00 23.94 118 MET B O 1
ATOM 6620 N N . LEU B 2 119 ? -15.850 29.009 44.987 1.00 28.96 119 LEU B N 1
ATOM 6621 C CA . LEU B 2 119 ? -16.767 29.733 44.109 1.00 28.12 119 LEU B CA 1
ATOM 6622 C C . LEU B 2 119 ? -16.039 30.104 42.827 1.00 28.99 119 LEU B C 1
ATOM 6623 O O . LEU B 2 119 ? -15.008 30.789 42.866 1.00 28.97 119 LEU B O 1
ATOM 6639 N N . ASP B 2 120 ? -16.563 29.635 41.700 1.00 30.10 120 ASP B N 1
ATOM 6640 C CA . ASP B 2 120 ? -16.001 29.930 40.383 1.00 33.10 120 ASP B CA 1
ATOM 6641 C C . ASP B 2 120 ? -16.637 31.216 39.862 1.00 30.76 120 ASP B C 1
ATOM 6642 O O . ASP B 2 120 ? -17.863 31.311 39.766 1.00 31.40 120 ASP B O 1
ATOM 6651 N N . THR B 2 121 ? -15.810 32.195 39.519 1.00 31.97 121 THR B N 1
ATOM 6652 C CA . THR B 2 121 ? -16.292 33.527 39.196 1.00 35.96 121 THR B CA 1
ATOM 6653 C C . THR B 2 121 ? -15.668 34.034 37.904 1.00 39.30 121 THR B C 1
ATOM 6654 O O . THR B 2 121 ? -14.584 33.610 37.497 1.00 37.26 121 THR B O 1
ATOM 6665 N N . LYS B 2 122 ? -16.379 34.969 37.271 1.00 39.14 122 LYS B N 1
ATOM 6666 C CA . LYS B 2 122 ? -15.938 35.633 36.055 1.00 42.88 122 LYS B CA 1
ATOM 6667 C C . LYS B 2 122 ? -14.880 36.677 36.395 1.00 42.75 122 LYS B C 1
ATOM 6668 O O . LYS B 2 122 ? -15.042 37.421 37.362 1.00 34.13 122 LYS B O 1
ATOM 6687 N N . PRO B 2 123 ? -13.801 36.756 35.610 1.00 48.00 123 PRO B N 1
ATOM 6688 C CA . PRO B 2 123 ? -12.649 37.582 36.026 1.00 57.15 123 PRO B CA 1
ATOM 6689 C C . PRO B 2 123 ? -12.976 38.986 36.521 1.00 63.50 123 PRO B C 1
ATOM 6690 O O . PRO B 2 123 ? -12.353 39.439 37.490 1.00 67.84 123 PRO B O 1
ATOM 6701 N N . GLY B 2 124 ? -13.917 39.688 35.904 1.00 59.84 124 GLY B N 1
ATOM 6702 C CA . GLY B 2 124 ? -14.210 41.050 36.296 1.00 62.88 124 GLY B CA 1
ATOM 6703 C C . GLY B 2 124 ? -14.996 41.225 37.573 1.00 62.98 124 GLY B C 1
ATOM 6704 O O . GLY B 2 124 ? -15.463 42.330 37.862 1.00 65.71 124 GLY B O 1
ATOM 6708 N N . ARG B 2 125 ? -15.135 40.163 38.358 1.00 58.05 125 ARG B N 1
ATOM 6709 C CA . ARG B 2 125 ? -16.010 40.171 39.519 1.00 51.25 125 ARG B CA 1
ATOM 6710 C C . ARG B 2 125 ? -15.567 41.203 40.551 1.00 44.19 125 ARG B C 1
ATOM 6711 O O . ARG B 2 125 ? -14.379 41.496 40.675 1.00 42.76 125 ARG B O 1
ATOM 6732 N N . PRO B 2 126 ? -16.510 41.757 41.312 1.00 50.00 126 PRO B N 1
ATOM 6733 C CA . PRO B 2 126 ? -16.127 42.582 42.465 1.00 50.93 126 PRO B CA 1
ATOM 6734 C C . PRO B 2 126 ? -15.462 41.744 43.543 1.00 49.07 126 PRO B C 1
ATOM 6735 O O . PRO B 2 126 ? -15.852 40.601 43.791 1.00 46.00 126 PRO B O 1
ATOM 6746 N N . ASP B 2 127 ? -14.459 42.326 44.194 1.00 51.86 127 ASP B N 1
ATOM 6747 C CA . ASP B 2 127 ? -13.828 41.655 45.321 1.00 54.35 127 ASP B CA 1
ATOM 6748 C C . ASP B 2 127 ? -14.821 41.510 46.468 1.00 48.69 127 ASP B C 1
ATOM 6749 O O . ASP B 2 127 ? -15.631 42.403 46.728 1.00 46.27 127 ASP B O 1
ATOM 6758 N N . VAL B 2 128 ? -14.764 40.371 47.152 1.00 48.65 128 VAL B N 1
ATOM 6759 C CA . VAL B 2 128 ? -15.580 40.104 48.331 1.00 48.66 128 VAL B CA 1
ATOM 6760 C C . VAL B 2 128 ? -14.626 39.784 49.470 1.00 50.22 128 VAL B C 1
ATOM 6761 O O . VAL B 2 128 ? -13.804 38.866 49.355 1.00 43.60 128 VAL B O 1
ATOM 6774 N N . GLU B 2 129 ? -14.737 40.536 50.566 1.00 66.39 129 GLU B N 1
ATOM 6775 C CA . GLU B 2 129 ? -13.757 40.440 51.638 1.00 74.14 129 GLU B CA 1
ATOM 6776 C C . GLU B 2 129 ? -13.655 39.013 52.158 1.00 69.03 129 GLU B C 1
ATOM 6777 O O . GLU B 2 129 ? -14.664 38.330 52.359 1.00 65.84 129 GLU B O 1
ATOM 6789 N N . GLY B 2 130 ? -12.419 38.563 52.362 1.00 62.86 130 GLY B N 1
ATOM 6790 C CA . GLY B 2 130 ? -12.156 37.238 52.868 1.00 60.22 130 GLY B CA 1
ATOM 6791 C C . GLY B 2 130 ? -12.029 36.149 51.825 1.00 56.69 130 GLY B C 1
ATOM 6792 O O . GLY B 2 130 ? -11.800 34.990 52.193 1.00 57.64 130 GLY B O 1
ATOM 6796 N N . TRP B 2 131 ? -12.167 36.473 50.546 1.00 53.81 131 TRP B N 1
ATOM 6797 C CA . TRP B 2 131 ? -12.093 35.495 49.471 1.00 49.14 131 TRP B CA 1
ATOM 6798 C C . TRP B 2 131 ? -10.872 35.773 48.610 1.00 47.45 131 TRP B C 1
ATOM 6799 O O . TRP B 2 131 ? -10.641 36.917 48.203 1.00 47.49 131 TRP B O 1
ATOM 6820 N N . SER B 2 132 ? -10.099 34.724 48.339 1.00 40.23 132 SER B N 1
ATOM 6821 C CA . SER B 2 132 ? -8.856 34.820 47.590 1.00 47.73 132 SER B CA 1
ATOM 6822 C C . SER B 2 132 ? -8.831 33.747 46.514 1.00 48.91 132 SER B C 1
ATOM 6823 O O . SER B 2 132 ? -9.580 32.771 46.570 1.00 43.20 132 SER B O 1
ATOM 6831 N N . LYS B 2 133 ? -7.954 33.933 45.530 1.00 49.45 133 LYS B N 1
ATOM 6832 C CA . LYS B 2 133 ? -7.792 32.928 44.488 1.00 55.45 133 LYS B CA 1
ATOM 6833 C C . LYS B 2 133 ? -7.416 31.594 45.121 1.00 52.62 133 LYS B C 1
ATOM 6834 O O . LYS B 2 133 ? -6.539 31.531 45.990 1.00 58.80 133 LYS B O 1
ATOM 6853 N N . GLY B 2 134 ? -8.094 30.531 44.692 1.00 54.35 134 GLY B N 1
ATOM 6854 C CA . GLY B 2 134 ? -7.857 29.215 45.242 1.00 51.67 134 GLY B CA 1
ATOM 6855 C C . GLY B 2 134 ? -7.333 28.233 44.221 1.00 48.87 134 GLY B C 1
ATOM 6856 O O . GLY B 2 134 ? -6.953 28.623 43.114 1.00 44.53 134 GLY B O 1
ATOM 6860 N N . SER B 2 135 ? -7.313 26.952 44.583 1.00 53.81 135 SER B N 1
ATOM 6861 C CA . SER B 2 135 ? -6.831 25.895 43.705 1.00 53.39 135 SER B CA 1
ATOM 6862 C C . SER B 2 135 ? -7.807 24.731 43.715 1.00 45.56 135 SER B C 1
ATOM 6863 O O . SER B 2 135 ? -8.415 24.433 44.751 1.00 42.05 135 SER B O 1
ATOM 6871 N N . TYR B 2 136 ? -7.954 24.091 42.556 1.00 39.42 136 TYR B N 1
ATOM 6872 C CA . TYR B 2 136 ? -8.773 22.897 42.453 1.00 42.34 136 TYR B CA 1
ATOM 6873 C C . TYR B 2 136 ? -7.961 21.667 42.842 1.00 33.69 136 TYR B C 1
ATOM 6874 O O . TYR B 2 136 ? -6.791 21.542 42.482 1.00 34.95 136 TYR B O 1
ATOM 6892 N N . ARG B 2 137 ? -8.590 20.744 43.560 1.00 37.71 137 ARG B N 1
ATOM 6893 C CA . ARG B 2 137 ? -8.074 19.382 43.615 1.00 35.31 137 ARG B CA 1
ATOM 6894 C C . ARG B 2 137 ? -8.217 18.750 42.236 1.00 32.22 137 ARG B C 1
ATOM 6895 O O . ARG B 2 137 ? -9.193 19.000 41.524 1.00 31.75 137 ARG B O 1
ATOM 6916 N N . SER B 2 138 ? -7.239 17.934 41.860 1.00 31.60 138 SER B N 1
ATOM 6917 C CA . SER B 2 138 ? -7.215 17.369 40.519 1.00 32.69 138 SER B CA 1
ATOM 6918 C C . SER B 2 138 ? -8.459 16.527 40.244 1.00 34.11 138 SER B C 1
ATOM 6919 O O . SER B 2 138 ? -8.907 15.732 41.077 1.00 31.21 138 SER B O 1
ATOM 6927 N N . THR B 2 139 ? -9.023 16.707 39.053 1.00 35.92 139 THR B N 1
ATOM 6928 C CA . THR B 2 139 ? -10.101 15.853 38.562 1.00 34.68 139 THR B CA 1
ATOM 6929 C C . THR B 2 139 ? -9.615 14.906 37.476 1.00 33.07 139 THR B C 1
ATOM 6930 O O . THR B 2 139 ? -10.438 14.333 36.764 1.00 30.33 139 THR B O 1
ATOM 6941 N N . ASP B 2 140 ? -8.300 14.738 37.327 1.00 36.78 140 ASP B N 1
ATOM 6942 C CA . ASP B 2 140 ? -7.768 13.776 36.376 1.00 40.00 140 ASP B CA 1
ATOM 6943 C C . ASP B 2 140 ? -8.418 12.421 36.599 1.00 39.34 140 ASP B C 1
ATOM 6944 O O . ASP B 2 140 ? -8.601 11.978 37.739 1.00 39.03 140 ASP B O 1
ATOM 6953 N N . GLY B 2 141 ? -8.764 11.762 35.498 1.00 40.45 141 GLY B N 1
ATOM 6954 C CA . GLY B 2 141 ? -9.434 10.479 35.574 1.00 43.91 141 GLY B CA 1
ATOM 6955 C C . GLY B 2 141 ? -10.886 10.531 35.987 1.00 40.67 141 GLY B C 1
ATOM 6956 O O . GLY B 2 141 ? -11.474 9.480 36.260 1.00 38.88 141 GLY B O 1
ATOM 6960 N N . MET B 2 142 ? -11.483 11.718 36.042 1.00 42.28 142 MET B N 1
ATOM 6961 C CA . MET B 2 142 ? -12.863 11.882 36.466 1.00 38.06 142 MET B CA 1
ATOM 6962 C C . MET B 2 142 ? -13.657 12.606 35.389 1.00 36.14 142 MET B C 1
ATOM 6963 O O . MET B 2 142 ? -13.103 13.381 34.602 1.00 33.47 142 MET B O 1
ATOM 6977 N N . VAL B 2 143 ? -14.965 12.324 35.355 1.00 26.89 143 VAL B N 1
ATOM 6978 C CA . VAL B 2 143 ? -15.905 13.021 34.491 1.00 29.33 143 VAL B CA 1
ATOM 6979 C C . VAL B 2 143 ? -17.093 13.438 35.344 1.00 30.22 143 VAL B C 1
ATOM 6980 O O . VAL B 2 143 ? -17.295 12.943 36.456 1.00 31.64 143 VAL B O 1
ATOM 6993 N N . LYS B 2 144 ? -17.885 14.357 34.800 1.00 28.26 144 LYS B N 1
ATOM 6994 C CA . LYS B 2 144 ? -18.974 15.006 35.521 1.00 29.41 144 LYS B CA 1
ATOM 6995 C C . LYS B 2 144 ? -20.316 14.455 35.063 1.00 26.56 144 LYS B C 1
ATOM 6996 O O . LYS B 2 144 ? -20.562 14.311 33.860 1.00 23.43 144 LYS B O 1
ATOM 7015 N N . GLN B 2 145 ? -21.169 14.137 36.029 1.00 24.89 145 GLN B N 1
ATOM 7016 C CA . GLN B 2 145 ? -22.540 13.724 35.781 1.00 28.89 145 GLN B CA 1
ATOM 7017 C C . GLN B 2 145 ? -23.460 14.878 36.162 1.00 26.41 145 GLN B C 1
ATOM 7018 O O . GLN B 2 145 ? -23.405 15.373 37.289 1.00 27.83 145 GLN B O 1
ATOM 7032 N N . SER B 2 146 ? -24.294 15.307 35.228 1.00 26.28 146 SER B N 1
ATOM 7033 C CA . SER B 2 146 ? -25.231 16.402 35.453 1.00 21.80 146 SER B CA 1
ATOM 7034 C C . SER B 2 146 ? -26.617 15.844 35.767 1.00 22.33 146 SER B C 1
ATOM 7035 O O . SER B 2 146 ? -27.013 14.789 35.262 1.00 21.75 146 SER B O 1
ATOM 7043 N N . LEU B 2 147 ? -27.351 16.564 36.621 1.00 23.66 147 LEU B N 1
ATOM 7044 C CA . LEU B 2 147 ? -28.638 16.092 37.097 1.00 26.76 147 LEU B CA 1
ATOM 7045 C C . LEU B 2 147 ? -29.815 16.918 36.611 1.00 27.22 147 LEU B C 1
ATOM 7046 O O . LEU B 2 147 ? -30.945 16.458 36.730 1.00 27.70 147 LEU B O 1
ATOM 7062 N N . GLY B 2 148 ? -29.583 18.112 36.087 1.00 27.91 148 GLY B N 1
ATOM 7063 C CA . GLY B 2 148 ? -30.664 19.010 35.727 1.00 29.80 148 GLY B CA 1
ATOM 7064 C C . GLY B 2 148 ? -30.850 20.109 36.759 1.00 26.28 148 GLY B C 1
ATOM 7065 O O . GLY B 2 148 ? -30.062 20.279 37.694 1.00 25.69 148 GLY B O 1
ATOM 7069 N N . SER B 2 149 ? -31.939 20.860 36.586 1.00 26.44 149 SER B N 1
ATOM 7070 C CA . SER B 2 149 ? -32.203 22.027 37.419 1.00 26.81 149 SER B CA 1
ATOM 7071 C C . SER B 2 149 ? -32.504 21.576 38.843 1.00 26.33 149 SER B C 1
ATOM 7072 O O . SER B 2 149 ? -33.549 20.974 39.108 1.00 32.27 149 SER B O 1
ATOM 7080 N N . THR B 2 150 ? -31.592 21.874 39.763 1.00 24.70 150 THR B N 1
ATOM 7081 C CA . THR B 2 150 ? -31.754 21.498 41.160 1.00 23.91 150 THR B CA 1
ATOM 7082 C C . THR B 2 150 ? -32.499 22.570 41.949 1.00 26.27 150 THR B C 1
ATOM 7083 O O . THR B 2 150 ? -33.431 22.263 42.700 1.00 26.54 150 THR B O 1
ATOM 7094 N N . VAL B 2 151 ? -32.085 23.823 41.798 1.00 27.07 151 VAL B N 1
ATOM 7095 C CA . VAL B 2 151 ? -32.695 24.963 42.469 1.00 27.80 151 VAL B CA 1
ATOM 7096 C C . VAL B 2 151 ? -33.101 25.939 41.379 1.00 28.84 151 VAL B C 1
ATOM 7097 O O . VAL B 2 151 ? -32.262 26.364 40.572 1.00 26.09 151 VAL B O 1
ATOM 7110 N N . GLU B 2 152 ? -34.380 26.301 41.362 1.00 29.11 152 GLU B N 1
ATOM 7111 C CA . GLU B 2 152 ? -34.958 27.078 40.276 1.00 30.51 152 GLU B CA 1
ATOM 7112 C C . GLU B 2 152 ? -35.832 28.189 40.835 1.00 24.66 152 GLU B C 1
ATOM 7113 O O . GLU B 2 152 ? -36.606 27.975 41.776 1.00 23.22 152 GLU B O 1
ATOM 7125 N N . HIS B 2 153 ? -35.700 29.382 40.262 1.00 24.63 153 HIS B N 1
ATOM 7126 C CA . HIS B 2 153 ? -36.679 30.435 40.523 1.00 26.13 153 HIS B CA 1
ATOM 7127 C C . HIS B 2 153 ? -36.759 31.319 39.284 1.00 27.49 153 HIS B C 1
ATOM 7128 O O . HIS B 2 153 ? -35.880 32.161 39.060 1.00 27.22 153 HIS B O 1
ATOM 7142 N N . SER B 2 154 ? -37.812 31.117 38.488 1.00 30.72 154 SER B N 1
ATOM 7143 C CA . SER B 2 154 ? -38.135 31.994 37.356 1.00 32.45 154 SER B CA 1
ATOM 7144 C C . SER B 2 154 ? -37.019 32.038 36.321 1.00 27.25 154 SER B C 1
ATOM 7145 O O . SER B 2 154 ? -36.819 33.055 35.658 1.00 30.73 154 SER B O 1
ATOM 7153 N N . GLY B 2 155 ? -36.299 30.943 36.160 1.00 26.27 155 GLY B N 1
ATOM 7154 C CA . GLY B 2 155 ? -35.276 30.837 35.140 1.00 31.15 155 GLY B CA 1
ATOM 7155 C C . GLY B 2 155 ? -33.855 30.999 35.641 1.00 25.30 155 GLY B C 1
ATOM 7156 O O . GLY B 2 155 ? -32.920 30.556 34.965 1.00 22.72 155 GLY B O 1
ATOM 7160 N N . LEU B 2 156 ? -33.665 31.667 36.769 1.00 25.38 156 LEU B N 1
ATOM 7161 C CA . LEU B 2 156 ? -32.370 31.652 37.437 1.00 27.05 156 LEU B CA 1
ATOM 7162 C C . LEU B 2 156 ? -32.255 30.353 38.213 1.00 25.37 156 LEU B C 1
ATOM 7163 O O . LEU B 2 156 ? -33.128 30.035 39.029 1.00 24.61 156 LEU B O 1
ATOM 7179 N N . ALA B 2 157 ? -31.191 29.592 37.957 1.00 26.19 157 ALA B N 1
ATOM 7180 C CA . ALA B 2 157 ? -31.143 28.235 38.475 1.00 27.19 157 ALA B CA 1
ATOM 7181 C C . ALA B 2 157 ? -29.728 27.827 38.847 1.00 27.24 157 ALA B C 1
ATOM 7182 O O . ALA B 2 157 ? -28.739 28.349 38.306 1.00 21.51 157 ALA B O 1
ATOM 7189 N N . GLY B 2 158 ? -29.654 26.887 39.785 1.00 30.68 158 GLY B N 1
ATOM 7190 C CA . GLY B 2 158 ? -28.450 26.117 40.045 1.00 29.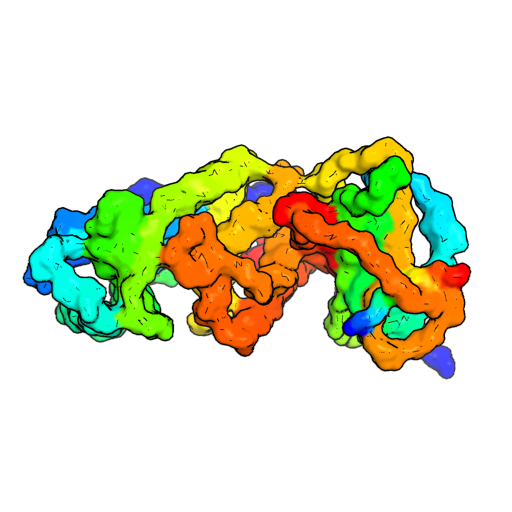16 158 GLY B CA 1
ATOM 7191 C C . GLY B 2 158 ? -28.681 24.675 39.637 1.00 25.16 158 GLY B C 1
ATOM 7192 O O . GLY B 2 158 ? -29.653 24.035 40.065 1.00 23.19 158 GLY B O 1
ATOM 7196 N N . GLN B 2 159 ? -27.795 24.169 38.787 1.00 28.17 159 GLN B N 1
ATOM 7197 C CA . GLN B 2 159 ? -27.909 22.828 38.225 1.00 23.26 159 GLN B CA 1
ATOM 7198 C C . GLN B 2 159 ? -26.785 21.973 38.795 1.00 26.03 159 GLN B C 1
ATOM 7199 O O . GLN B 2 159 ? -25.606 22.186 38.481 1.00 22.45 159 GLN B O 1
ATOM 7213 N N . ALA B 2 160 ? -27.152 21.005 39.621 1.00 26.64 160 ALA B N 1
ATOM 7214 C CA . ALA B 2 160 ? -26.161 20.205 40.319 1.00 27.33 160 ALA B CA 1
ATOM 7215 C C . ALA B 2 160 ? -25.554 19.141 39.408 1.00 27.94 160 ALA B C 1
ATOM 7216 O O . ALA B 2 160 ? -26.205 18.610 38.505 1.00 26.44 160 ALA B O 1
ATOM 7223 N N . GLY B 2 161 ? -24.283 18.852 39.653 1.00 29.07 161 GLY B N 1
ATOM 7224 C CA . GLY B 2 161 ? -23.594 17.760 38.993 1.00 30.09 161 GLY B CA 1
ATOM 7225 C C . GLY B 2 161 ? -22.516 17.247 39.921 1.00 24.12 161 GLY B C 1
ATOM 7226 O O . GLY B 2 161 ? -22.090 17.945 40.850 1.00 26.64 161 GLY B O 1
ATOM 7230 N N . TYR B 2 162 ? -22.094 16.004 39.680 1.00 28.16 162 TYR B N 1
ATOM 7231 C CA . TYR B 2 162 ? -21.092 15.363 40.521 1.00 25.95 162 TYR B CA 1
ATOM 7232 C C . TYR B 2 162 ? -20.040 14.671 39.671 1.00 25.90 162 TYR B C 1
ATOM 7233 O O . TYR B 2 162 ? -20.348 14.083 38.631 1.00 24.62 162 TYR B O 1
ATOM 7251 N N . TRP B 2 163 ? -18.795 14.741 40.127 1.00 29.93 163 TRP B N 1
ATOM 7252 C CA . TRP B 2 163 ? -17.678 14.106 39.442 1.00 33.02 163 TRP B CA 1
ATOM 7253 C C . TRP B 2 163 ? -17.477 12.691 39.960 1.00 30.93 163 TRP B C 1
ATOM 7254 O O . TRP B 2 163 ? -17.619 12.427 41.160 1.00 29.06 163 TRP B O 1
ATOM 7275 N N . ARG B 2 164 ? -17.131 11.785 39.047 1.00 32.20 164 ARG B N 1
ATOM 7276 C CA . ARG B 2 164 ? -16.912 10.383 39.370 1.00 31.71 164 ARG B CA 1
ATOM 7277 C C . ARG B 2 164 ? -15.769 9.862 38.517 1.00 35.33 164 ARG B C 1
ATOM 7278 O O . ARG B 2 164 ? -15.376 10.484 37.528 1.00 35.33 164 ARG B O 1
ATOM 7299 N N . GLN B 2 165 ? -15.250 8.697 38.898 1.00 36.93 165 GLN B N 1
ATOM 7300 C CA . GLN B 2 165 ? -14.068 8.139 38.261 1.00 42.84 165 GLN B CA 1
ATOM 7301 C C . GLN B 2 165 ? -14.398 7.541 36.895 1.00 46.75 165 GLN B C 1
ATOM 7302 O O . GLN B 2 165 ? -15.475 6.983 36.674 1.00 38.64 165 GLN B O 1
ATOM 7316 N N . ARG B 2 166 ? -13.441 7.656 35.979 1.00 49.38 166 ARG B N 1
ATOM 7317 C CA . ARG B 2 166 ? -13.489 6.973 34.689 1.00 62.75 166 ARG B CA 1
ATOM 7318 C C . ARG B 2 166 ? -14.248 7.788 33.652 1.00 70.37 166 ARG B C 1
ATOM 7319 O O . ARG B 2 166 ? -13.653 8.603 32.947 1.00 75.77 166 ARG B O 1
ATOM 7323 N N . ALA C 3 3 ? -12.138 32.142 33.769 1.00 100.73 0 ALA C N 1
ATOM 7324 C CA . ALA C 3 3 ? -12.747 32.099 35.132 1.00 90.17 0 ALA C CA 1
ATOM 7325 C C . ALA C 3 3 ? -11.662 31.956 36.202 1.00 80.42 0 ALA C C 1
ATOM 7326 O O . ALA C 3 3 ? -10.561 31.477 35.923 1.00 77.25 0 ALA C O 1
ATOM 7333 N N . GLU C 3 4 ? -11.985 32.376 37.426 1.00 76.84 1 GLU C N 1
ATOM 7334 C CA . GLU C 3 4 ? -11.046 32.343 38.541 1.00 74.07 1 GLU C CA 1
ATOM 7335 C C . GLU C 3 4 ? -11.761 31.782 39.757 1.00 58.87 1 GLU C C 1
ATOM 7336 O O . GLU C 3 4 ? -12.789 32.322 40.175 1.00 53.10 1 GLU C O 1
ATOM 7348 N N . VAL C 3 5 ? -11.219 30.710 40.326 1.00 51.90 2 VAL C N 1
ATOM 7349 C CA . VAL C 3 5 ? -11.852 30.023 41.444 1.00 44.48 2 VAL C CA 1
ATOM 7350 C C . VAL C 3 5 ? -11.388 30.670 42.745 1.00 36.92 2 VAL C C 1
ATOM 7351 O O . VAL C 3 5 ? -10.209 31.014 42.909 1.00 33.11 2 VAL C O 1
ATOM 7364 N N . MET C 3 6 ? -12.319 30.827 43.682 1.00 32.38 3 MET C N 1
ATOM 7365 C CA . MET C 3 6 ? -12.096 31.568 44.911 1.00 31.44 3 MET C CA 1
ATOM 7366 C C . MET C 3 6 ? -12.361 30.674 46.114 1.00 33.89 3 MET C C 1
ATOM 7367 O O . MET C 3 6 ? -13.274 29.839 46.093 1.00 32.94 3 MET C O 1
ATOM 7381 N N . GLU C 3 7 ? -11.559 30.861 47.165 1.00 33.36 4 GLU C N 1
ATOM 7382 C CA . GLU C 3 7 ? -11.743 30.171 48.434 1.00 37.69 4 GLU C CA 1
ATOM 7383 C C . GLU C 3 7 ? -11.754 31.199 49.557 1.00 42.08 4 GLU C C 1
ATOM 7384 O O . GLU C 3 7 ? -11.255 32.317 49.408 1.00 44.80 4 GLU C O 1
ATOM 7396 N N . PHE C 3 8 ? -12.348 30.817 50.680 1.00 48.23 5 PHE C N 1
ATOM 7397 C CA . PHE C 3 8 ? -12.524 31.738 51.791 1.00 54.62 5 PHE C CA 1
ATOM 7398 C C . PHE C 3 8 ? -11.283 31.763 52.678 1.00 61.99 5 PHE C C 1
ATOM 7399 O O . PHE C 3 8 ? -10.588 30.756 52.846 1.00 62.27 5 PHE C O 1
ATOM 7416 N N . ASN C 3 9 ? -11.016 32.935 53.248 1.00 70.45 6 ASN C N 1
ATOM 7417 C CA . ASN C 3 9 ? -9.830 33.162 54.067 1.00 76.44 6 ASN C CA 1
ATOM 7418 C C . ASN C 3 9 ? -10.183 33.951 55.325 1.00 75.69 6 ASN C C 1
ATOM 7419 O O . ASN C 3 9 ? -10.699 33.395 56.296 1.00 75.84 6 ASN C O 1
#